Protein AF-A0A6V7VS08-F1 (afdb_monomer_lite)

Secondary structure (DSSP, 8-state):
----HHHHHHHTT-HHHHHHHHHHTT-HHHHHHHHHH--TT-HHHHHHHHHHHHHTT-HHHHHHHHHHTT-HHHHHHHHHHTT-HHHHHHHHHH-GGGHHHHHHHHHHHHHHTT-HHHHHHHHHHTT-HHHHHHHHHHHHHHHHHTT-HHHHHHHHHHHHHHHHHHHTTS-S--TTHHHHHHHHHHHHHHHHHHHHHHHHHHHHHSSS-SS-HHHHHHHHHHHHHSPP-TT--HHHHHHHHHHHHHHTT-HHHHHHHHHHHTTS---HHHHHHHHHHHHHHHHS-S---STTSPB-TTT-PBPPTTS-SB-TTT-PBP-B-TTT-PBPSEEEEEE-TTT--HHHHHHHHHSPPPSS--TTHHHHHHHHTTT-SSEEE-HHHHHTS-GGGEEEE-S-TTSPPEEEEE--TTS-EEE-TTT--EEEHHHHHHHHHHHSB-TTT-PBP--S-SSSSSSSSS--

Organism: Meloidogyne enterolobii (NCBI:txid390850)

Foldseek 3Di:
DPDDPLVVCVVVVVLQVSLVVCLVVLVLVVNLVSLVVDDLVPLVSLLVSLVSCLVVVNLVSSVVSCVSNPNLLSNLVSCLVVVVLVVNVVSCVVPVPCLLVRLQSVLVVCVVVVVNVSSLVSCVSNVNVVVSLVSLVVQLVVCLVVLVLLSNLQSLVVNLVVLQVVQVPDPDDDPCPVVSVVSSVVSNVSSLLSLLQSQLVCVVVPPDHPDDLLLNLLSLLVNQQDDDDPSRDLLSSLLSNLVSQVVQVQLLSNVVSLVVNVVDDDDPVCPVVSVVSVVVSVPGDNHGDQVQFAADLLQRDGHDSNRHQARPQLRFGFAAASRRNHGANKGKAAEDDDDAALVNLVVLLVDAAPPDDDLCLLVVCSVVVSPHSHHYDYSNRSNSDHSLQKDWAPSHPPDRIIIMGRDDPPFAKDADPPSRGIHGPVSQVVVCVVQQAGSRNRHGDPDDDDDPPPPPDPDD

pLDDT: mean 83.05, std 14.35, range [30.47, 97.75]

Sequence (460 aa):
MLASVPELLMSSGDYDRAIRLMMANNWVEKVANAARKLDKSDANLLREIGQFMAKNGEYIQATSIFQRINDLRSIIQMHVNAENWDDALALINRNSSLSNDVYLPYARWLAERDRFDEAQIAYNKAGHEKEASLVLEQLTKNAVKENRFKAASFYYRRMAEQLIEKDGGINGNNINGHSLLESLENCLNLADIYFAYEPVYKYVVEPFTEKSLDILFHAARFISLHKPTEYVSRVTVYYTLMKLSRHFGCYKTARQALNHLHKLRCPPQYQSQIDVATLEIRAMPFSDSEEFQPMCYNCGTANPILGGHECVHCNHYFIYSFITFEVLPLIQFQIDDDDISDKEAIELINAEPPDNQNNNFITNEIINNKKKQQLKLSRSELLNLNKNNVFNQNILKSKRIKFFLKVIDEVKIIKCQFCQKFFNSDDYQIAILQNGYCPVCQTKIQTFNDQEFNKEEDDI

Radius of gyration: 32.21 Å; chains: 1; bounding box: 94×74×92 Å

InterPro domains:
  IPR011990 Tetratricopeptide-like helical domain superfamily [G3DSA:1.25.40.10] (3-282)
  IPR011990 Tetratricopeptide-like helical domain superfamily [SSF48452] (35-126)
  IPR039857 Intraflagellar transport protein 122/121 homolog [PTHR12764] (7-446)
  IPR056838 IFT122, zinc ribbon domain [PF25144] (289-331)
  IPR057411 Intraflagellar transport protein 122 homolog, TPR domain [PF25295] (7-230)

Structure (mmCIF, N/CA/C/O backbone):
data_AF-A0A6V7VS08-F1
#
_entry.id   AF-A0A6V7VS08-F1
#
loop_
_atom_site.group_PDB
_atom_site.id
_atom_site.type_symbol
_atom_site.label_atom_id
_atom_site.label_alt_id
_atom_site.label_comp_id
_atom_site.label_asym_id
_atom_site.label_entity_id
_atom_site.label_seq_id
_atom_site.pdbx_PDB_ins_code
_atom_site.Cartn_x
_atom_site.Cartn_y
_atom_site.Cartn_z
_atom_site.occupancy
_atom_site.B_iso_or_equiv
_atom_site.auth_seq_id
_atom_site.auth_comp_id
_atom_site.auth_asym_id
_atom_site.auth_atom_id
_atom_site.pdbx_PDB_model_num
ATOM 1 N N . MET A 1 1 ? -60.508 -4.188 45.970 1.00 38.16 1 MET A N 1
ATOM 2 C CA . MET A 1 1 ? -59.170 -3.663 45.631 1.00 38.16 1 MET A CA 1
ATOM 3 C C . MET A 1 1 ? -58.220 -4.035 46.755 1.00 38.16 1 MET A C 1
ATOM 5 O O . MET A 1 1 ? -58.036 -3.258 47.679 1.00 38.16 1 MET A O 1
ATOM 9 N N . LEU A 1 2 ? -57.710 -5.266 46.745 1.00 37.16 2 LEU A N 1
ATOM 10 C CA . LEU A 1 2 ? -56.608 -5.631 47.632 1.00 37.16 2 LEU A CA 1
ATOM 11 C C . LEU A 1 2 ? -55.369 -4.944 47.060 1.00 37.16 2 LEU A C 1
ATOM 13 O O . LEU A 1 2 ? -55.068 -5.152 45.885 1.00 37.16 2 LEU A O 1
ATOM 17 N N . ALA A 1 3 ? -54.720 -4.089 47.854 1.00 51.25 3 ALA A N 1
ATOM 18 C CA . ALA A 1 3 ? -53.400 -3.567 47.523 1.00 51.25 3 ALA A CA 1
ATOM 19 C C . ALA A 1 3 ? -52.539 -4.743 47.055 1.00 51.25 3 ALA A C 1
ATOM 21 O O . ALA A 1 3 ? -52.519 -5.794 47.706 1.00 51.25 3 ALA A O 1
ATOM 22 N N . SER A 1 4 ? -51.898 -4.606 45.895 1.00 69.81 4 SER A N 1
ATOM 23 C CA . SER A 1 4 ? -51.007 -5.664 45.426 1.00 69.81 4 SER A CA 1
ATOM 24 C C . SER A 1 4 ? -49.963 -5.909 46.521 1.00 69.81 4 SER A C 1
ATOM 26 O O . SER A 1 4 ? -49.489 -4.952 47.127 1.00 69.81 4 SER A O 1
ATOM 28 N N . VAL A 1 5 ? -49.635 -7.170 46.829 1.00 74.75 5 VAL A N 1
ATOM 29 C CA . VAL A 1 5 ? -48.703 -7.545 47.919 1.00 74.75 5 VAL A CA 1
ATOM 30 C C . VAL A 1 5 ? -47.451 -6.639 47.994 1.00 74.75 5 VAL A C 1
ATOM 32 O O . VAL A 1 5 ? -47.065 -6.263 49.100 1.00 74.75 5 VAL A O 1
ATOM 35 N N . PRO A 1 6 ? -46.860 -6.184 46.869 1.00 72.56 6 PRO A N 1
ATOM 36 C CA . PRO A 1 6 ? -45.745 -5.237 46.896 1.00 72.56 6 PRO A CA 1
ATOM 37 C C . PRO A 1 6 ? -46.080 -3.826 47.416 1.00 72.56 6 PRO A C 1
ATOM 39 O O . PRO A 1 6 ? -45.241 -3.216 48.063 1.00 72.56 6 PRO A O 1
ATOM 42 N N . GLU A 1 7 ? -47.279 -3.287 47.183 1.00 72.69 7 GLU A N 1
ATOM 43 C CA . GLU A 1 7 ? -47.710 -1.983 47.728 1.00 72.69 7 GLU A CA 1
ATOM 44 C C . GLU A 1 7 ? -47.908 -2.039 49.245 1.00 72.69 7 GLU A C 1
ATOM 46 O O . GLU A 1 7 ? -47.549 -1.094 49.948 1.00 72.69 7 GLU A O 1
ATOM 51 N N . LEU A 1 8 ? -48.415 -3.169 49.752 1.00 76.31 8 LEU A N 1
ATOM 52 C CA . LEU A 1 8 ? -48.511 -3.422 51.188 1.00 76.31 8 LEU A CA 1
ATOM 53 C C . LEU A 1 8 ? -47.110 -3.440 51.824 1.00 76.31 8 LEU A C 1
ATOM 55 O O . LEU A 1 8 ? -46.884 -2.765 52.826 1.00 76.31 8 LEU A O 1
ATOM 59 N N . LEU A 1 9 ? -46.156 -4.138 51.202 1.00 77.69 9 LEU A N 1
ATOM 60 C CA . LEU A 1 9 ? -44.771 -4.223 51.681 1.00 77.69 9 LEU A CA 1
ATOM 61 C C . LEU A 1 9 ? -44.031 -2.875 51.621 1.00 77.69 9 LEU A C 1
ATOM 63 O O . LEU A 1 9 ? -43.287 -2.532 52.539 1.00 77.69 9 LEU A O 1
ATOM 67 N N . MET A 1 10 ? -44.291 -2.062 50.591 1.00 76.56 10 MET A N 1
ATOM 68 C CA . MET A 1 10 ? -43.792 -0.681 50.523 1.00 76.56 10 MET A CA 1
ATOM 69 C C . MET A 1 10 ? -44.345 0.183 51.663 1.00 76.56 10 MET A C 1
ATOM 71 O O . MET A 1 10 ? -43.632 1.034 52.185 1.00 76.56 10 MET A O 1
ATOM 75 N N . SER A 1 11 ? -45.610 -0.017 52.054 1.00 76.88 11 SER A N 1
ATOM 76 C CA . SER A 1 11 ? -46.226 0.718 53.167 1.00 76.88 11 SER A CA 1
ATOM 77 C C . SER A 1 11 ? -45.742 0.253 54.545 1.00 76.88 11 SER A C 1
ATOM 79 O O . SER A 1 11 ? -45.741 1.044 55.484 1.00 76.88 11 SER A O 1
ATOM 81 N N . SER A 1 12 ? -45.280 -0.997 54.661 1.00 76.19 12 SER A N 1
ATOM 82 C CA . SER A 1 12 ? -44.711 -1.551 55.894 1.00 76.19 12 SER A CA 1
ATOM 83 C C . SER A 1 12 ? -43.214 -1.266 56.073 1.00 76.19 12 SER A C 1
ATOM 85 O O . SER A 1 12 ? -42.636 -1.718 57.057 1.00 76.19 12 SER A O 1
ATOM 87 N N . GLY A 1 13 ? -42.581 -0.544 55.139 1.00 73.62 13 GLY A N 1
ATOM 88 C CA . GLY A 1 13 ? -41.159 -0.177 55.191 1.00 73.62 13 GLY A CA 1
ATOM 89 C C . GLY A 1 13 ? -40.182 -1.283 54.772 1.00 73.62 13 GLY A C 1
ATOM 90 O O . GLY A 1 13 ? -38.974 -1.090 54.878 1.00 73.62 13 GLY A O 1
ATOM 91 N N . ASP A 1 14 ? -40.674 -2.423 54.272 1.00 81.25 14 ASP A N 1
ATOM 92 C CA . ASP A 1 14 ? -39.843 -3.552 53.825 1.00 81.25 14 ASP A CA 1
ATOM 93 C C . ASP A 1 14 ? -39.554 -3.425 52.316 1.00 81.25 14 ASP A C 1
ATOM 95 O O . ASP A 1 14 ? -40.107 -4.134 51.466 1.00 81.25 14 ASP A O 1
ATOM 99 N N . TYR A 1 15 ? -38.731 -2.426 51.979 1.00 80.12 15 TYR A N 1
ATOM 100 C CA . TYR A 1 15 ? -38.450 -2.017 50.600 1.00 80.12 15 TYR A CA 1
ATOM 101 C C . TYR A 1 15 ? -37.745 -3.108 49.775 1.00 80.12 15 TYR A C 1
ATOM 103 O O . TYR A 1 15 ? -38.073 -3.287 48.603 1.00 80.12 15 TYR A O 1
ATOM 111 N N . ASP A 1 16 ? -36.829 -3.876 50.373 1.00 80.94 16 ASP A N 1
ATOM 112 C CA . ASP A 1 16 ? -36.048 -4.921 49.688 1.00 80.94 16 ASP A CA 1
ATOM 113 C C . ASP A 1 16 ? -36.950 -6.014 49.089 1.00 80.94 16 ASP A C 1
ATOM 115 O O . ASP A 1 16 ? -36.944 -6.269 47.880 1.00 80.94 16 ASP A O 1
ATOM 119 N N . ARG A 1 17 ? -37.821 -6.610 49.912 1.00 82.62 17 ARG A N 1
ATOM 120 C CA . ARG A 1 17 ? -38.740 -7.666 49.459 1.00 82.62 17 ARG A CA 1
ATOM 121 C C . ARG A 1 17 ? -39.779 -7.149 48.474 1.00 82.62 17 ARG A C 1
ATOM 123 O O . ARG A 1 17 ? -40.096 -7.844 47.506 1.00 82.62 17 ARG A O 1
ATOM 130 N N . ALA A 1 18 ? -40.296 -5.941 48.704 1.00 83.00 18 ALA A N 1
ATOM 131 C CA . ALA A 1 18 ? -41.249 -5.312 47.800 1.00 83.00 18 ALA A CA 1
ATOM 132 C C . ALA A 1 18 ? -40.648 -5.142 46.399 1.00 83.00 18 ALA A C 1
ATOM 134 O O . ALA A 1 18 ? -41.257 -5.549 45.410 1.00 83.00 18 ALA A O 1
ATOM 135 N N . ILE A 1 19 ? -39.432 -4.599 46.316 1.00 83.25 19 ILE A N 1
ATOM 136 C CA . ILE A 1 19 ? -38.757 -4.300 45.052 1.00 83.25 19 ILE A CA 1
ATOM 137 C C . ILE A 1 19 ? -38.359 -5.586 44.325 1.00 83.25 19 ILE A C 1
ATOM 139 O O . ILE A 1 19 ? -38.604 -5.693 43.125 1.00 83.25 19 ILE A O 1
ATOM 143 N N . ARG A 1 20 ? -37.859 -6.610 45.028 1.00 84.62 20 ARG A N 1
ATOM 144 C CA . ARG A 1 20 ? -37.568 -7.926 44.424 1.00 84.62 20 ARG A CA 1
ATOM 145 C C . ARG A 1 20 ? -38.808 -8.583 43.815 1.00 84.62 20 ARG A C 1
ATOM 147 O O . ARG A 1 20 ? -38.727 -9.110 42.708 1.00 84.62 20 ARG A O 1
ATOM 154 N N . LEU A 1 21 ? -39.963 -8.504 44.481 1.00 84.12 21 LEU A N 1
ATOM 155 C CA . LEU A 1 21 ? -41.238 -8.992 43.934 1.00 84.12 21 LEU A CA 1
ATOM 156 C C . LEU A 1 21 ? -41.697 -8.184 42.711 1.00 84.12 21 LEU A C 1
ATOM 158 O O . LEU A 1 21 ? -42.195 -8.762 41.746 1.00 84.12 21 LEU A O 1
ATOM 162 N N . MET A 1 22 ? -41.518 -6.858 42.724 1.00 84.44 22 MET A N 1
ATOM 163 C CA . MET A 1 22 ? -41.836 -6.012 41.566 1.00 84.44 22 MET A CA 1
ATOM 164 C C . MET A 1 22 ? -40.920 -6.307 40.369 1.00 84.44 22 MET A C 1
ATOM 166 O O . MET A 1 22 ? -41.408 -6.365 39.241 1.00 84.44 22 MET A O 1
ATOM 170 N N . MET A 1 23 ? -39.623 -6.537 40.607 1.00 85.25 23 MET A N 1
ATOM 171 C CA . MET A 1 23 ? -38.663 -6.946 39.576 1.00 85.25 23 MET A CA 1
ATOM 172 C C . MET A 1 23 ? -39.005 -8.330 39.010 1.00 85.25 23 MET A C 1
ATOM 174 O O . MET A 1 23 ? -39.011 -8.505 37.795 1.00 85.25 23 MET A O 1
ATOM 178 N N . ALA A 1 24 ? -39.367 -9.297 39.862 1.00 85.75 24 ALA A N 1
ATOM 179 C CA . ALA A 1 24 ? -39.764 -10.641 39.431 1.00 85.75 24 ALA A CA 1
ATOM 180 C C . ALA A 1 24 ? -41.011 -10.638 38.526 1.00 85.75 24 ALA A C 1
ATOM 182 O O . ALA A 1 24 ? -41.102 -11.439 37.600 1.00 85.75 24 ALA A O 1
ATOM 183 N N . ASN A 1 25 ? -41.941 -9.706 38.759 1.00 85.56 25 ASN A N 1
ATOM 184 C CA . ASN A 1 25 ? -43.154 -9.535 37.951 1.00 85.56 25 ASN A CA 1
ATOM 185 C C . ASN A 1 25 ? -42.982 -8.572 36.760 1.00 85.56 25 ASN A C 1
ATOM 187 O O . ASN A 1 25 ? -43.953 -8.264 36.071 1.00 85.56 25 ASN A O 1
ATOM 191 N N . ASN A 1 26 ? -41.765 -8.078 36.528 1.00 84.00 26 ASN A N 1
ATOM 192 C CA . ASN A 1 26 ? -41.407 -7.128 35.479 1.00 84.00 26 ASN A CA 1
ATOM 193 C C . ASN A 1 26 ? -42.185 -5.788 35.489 1.00 84.00 26 ASN A C 1
ATOM 195 O O . ASN A 1 26 ? -42.500 -5.222 34.443 1.00 84.00 26 ASN A O 1
ATOM 199 N N . TRP A 1 27 ? -42.525 -5.256 36.668 1.00 85.94 27 TRP A N 1
ATOM 200 C CA . TRP A 1 27 ? -43.299 -4.009 36.799 1.00 85.94 27 TRP A CA 1
ATOM 201 C C . TRP A 1 27 ? -42.416 -2.750 36.754 1.00 85.94 27 TRP A C 1
ATOM 203 O O . TRP A 1 27 ? -42.212 -2.089 37.774 1.00 85.94 27 TRP A O 1
ATOM 213 N N . VAL A 1 28 ? -41.922 -2.398 35.564 1.00 84.12 28 VAL A N 1
ATOM 214 C CA . VAL A 1 28 ? -40.925 -1.329 35.330 1.00 84.12 28 VAL A CA 1
ATOM 215 C C . VAL A 1 28 ? -41.287 0.014 35.986 1.00 84.12 28 VAL A C 1
ATOM 217 O O . VAL A 1 28 ? -40.509 0.538 36.780 1.00 84.12 28 VAL A O 1
ATOM 220 N N . GLU A 1 29 ? -42.489 0.550 35.756 1.00 83.81 29 GLU A N 1
ATOM 221 C CA . GLU A 1 29 ? -42.891 1.850 36.324 1.00 83.81 29 GLU A CA 1
ATOM 222 C C . GLU A 1 29 ? -42.990 1.842 37.857 1.00 83.81 29 GLU A C 1
ATOM 224 O O . GLU A 1 29 ? -42.616 2.811 38.528 1.00 83.81 29 GLU A O 1
ATOM 229 N N . LYS A 1 30 ? -43.480 0.739 38.441 1.00 83.12 30 LYS A N 1
ATOM 230 C CA . LYS A 1 30 ? -43.584 0.605 39.902 1.00 83.12 30 LYS A CA 1
ATOM 231 C C . LYS A 1 30 ? -42.197 0.541 40.536 1.00 83.12 30 LYS A C 1
ATOM 233 O O . LYS A 1 30 ? -41.977 1.180 41.565 1.00 83.12 30 LYS A O 1
ATOM 238 N N . VAL A 1 31 ? -41.257 -0.144 39.885 1.00 82.94 31 VAL A N 1
ATOM 239 C CA . VAL A 1 31 ? -39.849 -0.187 40.295 1.00 82.94 31 VAL A CA 1
ATOM 240 C C . VAL A 1 31 ? -39.199 1.199 40.180 1.00 82.94 31 VAL A C 1
ATOM 242 O O . VAL A 1 31 ? -38.510 1.611 41.109 1.00 82.94 31 VAL A O 1
ATOM 245 N N . ALA A 1 32 ? -39.466 1.971 39.119 1.00 83.06 32 ALA A N 1
ATOM 246 C CA . ALA A 1 32 ? -38.943 3.336 38.963 1.00 83.06 32 ALA A CA 1
ATOM 247 C C . ALA A 1 32 ? -39.432 4.274 40.079 1.00 83.06 32 ALA A C 1
ATOM 249 O O . ALA A 1 32 ? -38.663 5.041 40.664 1.00 83.06 32 ALA A O 1
ATOM 250 N N . ASN A 1 33 ? -40.721 4.185 40.414 1.00 83.94 33 ASN A N 1
ATOM 251 C CA . ASN A 1 33 ? -41.316 4.966 41.493 1.00 83.94 33 ASN A CA 1
ATOM 252 C C . ASN A 1 33 ? -40.791 4.544 42.871 1.00 83.94 33 ASN A C 1
ATOM 254 O O . ASN A 1 33 ? -40.571 5.403 43.726 1.00 83.94 33 ASN A O 1
ATOM 258 N N . ALA A 1 34 ? -40.553 3.246 43.084 1.00 81.75 34 ALA A N 1
ATOM 259 C CA . ALA A 1 34 ? -39.896 2.746 44.287 1.00 81.75 34 ALA A CA 1
ATOM 260 C C . ALA A 1 34 ? -38.442 3.242 44.381 1.00 81.75 34 ALA A C 1
ATOM 262 O O . ALA A 1 34 ? -38.023 3.696 45.443 1.00 81.75 34 ALA A O 1
ATOM 263 N N . ALA A 1 35 ? -37.711 3.276 43.260 1.00 81.88 35 ALA A N 1
ATOM 264 C CA . ALA A 1 35 ? -36.332 3.752 43.196 1.00 81.88 35 ALA A CA 1
ATOM 265 C C . ALA A 1 35 ? -36.181 5.203 43.676 1.00 81.88 35 ALA A C 1
ATOM 267 O O . ALA A 1 35 ? -35.216 5.533 44.364 1.00 81.88 35 ALA A O 1
ATOM 268 N N . ARG A 1 36 ? -37.137 6.086 43.362 1.00 83.44 36 ARG A N 1
ATOM 269 C CA . ARG A 1 36 ? -37.104 7.491 43.812 1.00 83.44 36 ARG A CA 1
ATOM 270 C C . ARG A 1 36 ? -37.245 7.651 45.329 1.00 83.44 36 ARG A C 1
ATOM 272 O O . ARG A 1 36 ? -36.748 8.641 45.850 1.00 83.44 36 ARG A O 1
ATOM 279 N N . LYS A 1 37 ? -37.898 6.703 46.012 1.00 83.06 37 LYS A N 1
ATOM 280 C CA . LYS A 1 37 ? -38.148 6.734 47.466 1.00 83.06 37 LYS A CA 1
ATOM 281 C C . LYS A 1 37 ? -36.990 6.186 48.307 1.00 83.06 37 LYS A C 1
ATOM 283 O O . LYS A 1 37 ? -37.021 6.335 49.519 1.00 83.06 37 LYS A O 1
ATOM 288 N N . LEU A 1 38 ? -36.012 5.541 47.672 1.00 81.44 38 LEU A N 1
ATOM 289 C CA . LEU A 1 38 ? -34.823 4.994 48.327 1.00 81.44 38 LEU A CA 1
ATOM 290 C C . LEU A 1 38 ? -33.748 6.067 48.516 1.00 81.44 38 LEU A C 1
ATOM 292 O O . LEU A 1 38 ? -33.486 6.863 47.604 1.00 81.44 38 LEU A O 1
ATOM 296 N N . ASP A 1 39 ? -33.085 6.012 49.669 1.00 77.12 39 ASP A N 1
ATOM 297 C CA . ASP A 1 39 ? -31.957 6.869 50.017 1.00 77.12 39 ASP A CA 1
ATOM 298 C C . ASP A 1 39 ? -30.631 6.348 49.444 1.00 77.12 39 ASP A C 1
ATOM 300 O O . ASP A 1 39 ? -30.493 5.201 49.016 1.00 77.12 39 ASP A O 1
ATOM 304 N N . LYS A 1 40 ? -29.604 7.209 49.455 1.00 77.00 40 LYS A N 1
ATOM 305 C CA . LYS A 1 40 ? -28.248 6.864 48.986 1.00 77.00 40 LYS A CA 1
ATOM 306 C C . LYS A 1 40 ? -27.586 5.736 49.793 1.00 77.00 40 LYS A C 1
ATOM 308 O O . LYS A 1 40 ? -26.637 5.134 49.300 1.00 77.00 40 LYS A O 1
ATOM 313 N N . SER A 1 41 ? -28.057 5.466 51.012 1.00 76.75 41 SER A N 1
ATOM 314 C CA . SER A 1 41 ? -27.564 4.390 51.881 1.00 76.75 41 SER A CA 1
ATOM 315 C C . SER A 1 41 ? -27.840 2.993 51.319 1.00 76.75 41 SER A C 1
ATOM 317 O O . SER A 1 41 ? -27.036 2.088 51.530 1.00 76.75 41 SER A O 1
ATOM 319 N N . ASP A 1 42 ? -28.904 2.826 50.528 1.00 81.94 42 ASP A N 1
ATOM 320 C CA . ASP A 1 42 ? -29.321 1.533 49.970 1.00 81.94 42 ASP A CA 1
ATOM 321 C C . ASP A 1 42 ? -28.636 1.233 48.626 1.00 81.94 42 ASP A C 1
ATOM 323 O O . ASP A 1 42 ? -29.255 0.802 47.650 1.00 81.94 42 ASP A O 1
ATOM 327 N N . ALA A 1 43 ? -27.322 1.466 48.555 1.00 81.19 43 ALA A N 1
ATOM 328 C CA . ALA A 1 43 ? -26.548 1.400 47.314 1.00 81.19 43 ALA A CA 1
ATOM 329 C C . ALA A 1 43 ? -26.632 0.034 46.603 1.00 81.19 43 ALA A C 1
ATOM 331 O O . ALA A 1 43 ? -26.651 -0.021 45.373 1.00 81.19 43 ALA A O 1
ATOM 332 N N . ASN A 1 44 ? -26.722 -1.069 47.355 1.00 83.88 44 ASN A N 1
ATOM 333 C CA . ASN A 1 44 ? -26.854 -2.414 46.784 1.00 83.88 44 ASN A CA 1
ATOM 334 C C . ASN A 1 44 ? -28.218 -2.624 46.115 1.00 83.88 44 ASN A C 1
ATOM 336 O O . ASN A 1 44 ? -28.273 -3.137 44.999 1.00 83.88 44 ASN A O 1
ATOM 340 N N . LEU A 1 45 ? -29.298 -2.162 46.754 1.00 83.69 45 LEU A N 1
ATOM 341 C CA . LEU A 1 45 ? -30.649 -2.255 46.204 1.00 83.69 45 LEU A CA 1
ATOM 342 C C . LEU A 1 45 ? -30.789 -1.392 44.946 1.00 83.69 45 LEU A C 1
ATOM 344 O O . LEU A 1 45 ? -31.336 -1.823 43.935 1.00 83.69 45 LEU A O 1
ATOM 348 N N . LEU A 1 46 ? -30.225 -0.182 44.982 1.00 85.69 46 LEU A N 1
ATOM 349 C CA . LEU A 1 46 ? -30.181 0.718 43.832 1.00 85.69 46 LEU A CA 1
ATOM 350 C C . LEU A 1 46 ? -29.381 0.137 42.662 1.00 85.69 46 LEU A C 1
ATOM 352 O O . LEU A 1 46 ? -29.773 0.333 41.512 1.00 85.69 46 LEU A O 1
ATOM 356 N N . ARG A 1 47 ? -28.305 -0.614 42.929 1.00 87.00 47 ARG A N 1
ATOM 357 C CA . ARG A 1 47 ? -27.550 -1.319 41.886 1.00 87.00 47 ARG A CA 1
ATOM 358 C C . ARG A 1 47 ? -28.379 -2.433 41.241 1.00 87.00 47 ARG A C 1
ATOM 360 O O . ARG A 1 47 ? -28.388 -2.524 40.015 1.00 87.00 47 ARG A O 1
ATOM 367 N N . GLU A 1 48 ? -29.098 -3.234 42.031 1.00 86.50 48 GLU A N 1
ATOM 368 C CA . GLU A 1 48 ? -30.007 -4.275 41.515 1.00 86.50 48 GLU A CA 1
ATOM 369 C C . GLU A 1 48 ? -31.121 -3.669 40.646 1.00 86.50 48 GLU A C 1
ATOM 371 O O . GLU A 1 48 ? -31.358 -4.128 39.528 1.00 86.50 48 GLU A O 1
ATOM 376 N N . ILE A 1 49 ? -31.739 -2.577 41.110 1.00 86.06 49 ILE A N 1
ATOM 377 C CA . ILE A 1 49 ? -32.753 -1.839 40.347 1.00 86.06 49 ILE A CA 1
ATOM 378 C C . ILE A 1 49 ? -32.168 -1.291 39.042 1.00 86.06 49 ILE A C 1
ATOM 380 O O . ILE A 1 49 ? -32.783 -1.436 37.989 1.00 86.06 49 ILE A O 1
ATOM 384 N N . GLY A 1 50 ? -30.984 -0.673 39.085 1.00 86.12 50 GLY A N 1
ATOM 385 C CA . GLY A 1 50 ? -30.319 -0.145 37.893 1.00 86.12 50 GLY A CA 1
ATOM 386 C C . GLY A 1 50 ? -30.027 -1.235 36.856 1.00 86.12 50 GLY A C 1
ATOM 387 O O . GLY A 1 50 ? -30.280 -1.038 35.669 1.00 86.12 50 GLY A O 1
ATOM 388 N N . GLN A 1 51 ? -29.576 -2.416 37.294 1.00 87.06 51 GLN A N 1
ATOM 389 C CA . GLN A 1 51 ? -29.363 -3.573 36.415 1.00 87.06 51 GLN A CA 1
ATOM 390 C C . GLN A 1 51 ? -30.672 -4.106 35.821 1.00 87.06 51 GLN A C 1
ATOM 392 O O . GLN A 1 51 ? -30.704 -4.501 34.656 1.00 87.06 51 GLN A O 1
ATOM 397 N N . PHE A 1 52 ? -31.755 -4.116 36.601 1.00 88.75 52 PHE A N 1
ATOM 398 C CA . PHE A 1 52 ? -33.081 -4.492 36.117 1.00 88.75 52 PHE A CA 1
ATOM 399 C C . PHE A 1 52 ? -33.610 -3.498 35.070 1.00 88.75 52 PHE A C 1
ATOM 401 O O . PHE A 1 52 ? -34.079 -3.918 34.014 1.00 88.75 52 PHE A O 1
ATOM 408 N N . MET A 1 53 ? -33.464 -2.190 35.309 1.00 87.25 53 MET A N 1
ATOM 409 C CA . MET A 1 53 ? -33.838 -1.148 34.343 1.00 87.25 53 MET A CA 1
ATOM 410 C C . MET A 1 53 ? -33.044 -1.263 33.040 1.00 87.25 53 MET A C 1
ATOM 412 O O . MET A 1 53 ? -33.626 -1.207 31.960 1.00 87.25 53 MET A O 1
ATOM 416 N N . ALA A 1 54 ? -31.733 -1.502 33.138 1.00 86.75 54 ALA A N 1
ATOM 417 C CA . ALA A 1 54 ? -30.866 -1.725 31.986 1.00 86.75 54 ALA A CA 1
ATOM 418 C C . ALA A 1 54 ? -31.324 -2.916 31.126 1.00 86.75 54 ALA A C 1
ATOM 420 O O . ALA A 1 54 ? -31.384 -2.803 29.905 1.00 86.75 54 ALA A O 1
ATOM 421 N N . LYS A 1 55 ? -31.697 -4.043 31.750 1.00 86.69 55 LYS A N 1
ATOM 422 C CA . LYS A 1 55 ? -32.203 -5.231 31.035 1.00 86.69 55 LYS A CA 1
ATOM 423 C C . LYS A 1 55 ? -33.504 -4.973 30.275 1.00 86.69 55 LYS A C 1
ATOM 425 O O . LYS A 1 55 ? -33.748 -5.631 29.270 1.00 86.69 55 LYS A O 1
ATOM 430 N N . ASN A 1 56 ? -34.316 -4.032 30.746 1.00 86.38 56 ASN A N 1
ATOM 431 C CA . ASN A 1 56 ? -35.584 -3.661 30.124 1.00 86.38 56 ASN A CA 1
ATOM 432 C C . ASN A 1 56 ? -35.455 -2.530 29.084 1.00 86.38 56 ASN A C 1
ATOM 434 O O . ASN A 1 56 ? -36.465 -2.122 28.521 1.00 86.38 56 ASN A O 1
ATOM 438 N N . GLY A 1 57 ? -34.241 -2.034 28.812 1.00 84.12 57 GLY A N 1
ATOM 439 C CA . GLY A 1 57 ? -33.985 -0.979 27.822 1.00 84.12 57 GLY A CA 1
ATOM 440 C C . GLY A 1 57 ? -34.161 0.456 28.336 1.00 84.12 57 GLY A C 1
ATOM 441 O O . GLY A 1 57 ? -34.028 1.406 27.567 1.00 84.12 57 GLY A O 1
ATOM 442 N N . GLU A 1 58 ? -34.412 0.649 29.634 1.00 86.81 58 GLU A N 1
ATOM 443 C CA . GLU A 1 58 ? -34.615 1.967 30.255 1.00 86.81 58 GLU A CA 1
ATOM 444 C C . GLU A 1 58 ? -33.278 2.615 30.666 1.00 86.81 58 GLU A C 1
ATOM 446 O O . GLU A 1 58 ? -32.991 2.839 31.848 1.00 86.81 58 GLU A O 1
ATOM 451 N N . TYR A 1 59 ? -32.430 2.920 29.679 1.00 86.12 59 TYR A N 1
ATOM 452 C CA . TYR A 1 59 ? -31.052 3.381 29.906 1.00 86.12 59 TYR A CA 1
ATOM 453 C C . TYR A 1 59 ? -30.962 4.730 30.635 1.00 86.12 59 TYR A C 1
ATOM 455 O O . TYR A 1 59 ? -30.111 4.908 31.501 1.00 86.12 59 TYR A O 1
ATOM 463 N N . ILE A 1 60 ? -31.862 5.675 30.348 1.00 86.75 60 ILE A N 1
ATOM 464 C CA . ILE A 1 60 ? -31.845 7.019 30.959 1.00 86.75 60 ILE A CA 1
ATOM 465 C C . ILE A 1 60 ? -32.107 6.925 32.469 1.00 86.75 60 ILE A C 1
ATOM 467 O O . ILE A 1 60 ? -31.407 7.535 33.284 1.00 86.75 60 ILE A O 1
ATOM 471 N N . GLN A 1 61 ? -33.105 6.125 32.852 1.00 84.81 61 GLN A N 1
ATOM 472 C CA . GLN A 1 61 ? -33.467 5.922 34.253 1.00 84.81 61 GLN A CA 1
ATOM 473 C C . GLN A 1 61 ? -32.368 5.148 34.982 1.00 84.81 61 GLN A C 1
ATOM 475 O O . GLN A 1 61 ? -31.960 5.554 36.071 1.00 84.81 61 GLN A O 1
ATOM 480 N N . ALA A 1 62 ? -31.830 4.096 34.360 1.00 86.56 62 ALA A N 1
ATOM 481 C CA . ALA A 1 62 ? -30.708 3.336 34.898 1.00 86.56 62 ALA A CA 1
ATOM 482 C C . ALA A 1 62 ? -29.472 4.224 35.138 1.00 86.56 62 ALA A C 1
ATOM 484 O O . ALA A 1 62 ? -28.919 4.209 36.239 1.00 86.56 62 ALA A O 1
ATOM 485 N N . THR A 1 63 ? -29.104 5.084 34.180 1.00 85.62 63 THR A N 1
ATOM 486 C CA . THR A 1 63 ? -28.005 6.052 34.335 1.00 85.62 63 THR A CA 1
ATOM 487 C C . THR A 1 63 ? -28.244 6.998 35.507 1.00 85.62 63 THR A C 1
ATOM 489 O O . THR A 1 63 ? -27.337 7.194 36.313 1.00 85.62 63 THR A O 1
ATOM 492 N N . SER A 1 64 ? -29.460 7.532 35.679 1.00 86.25 64 SER A N 1
ATOM 493 C CA . SER A 1 64 ? -29.772 8.404 36.825 1.00 86.25 64 SER A CA 1
ATOM 494 C C . SER A 1 64 ? -29.616 7.694 38.179 1.00 86.25 64 SER A C 1
ATOM 496 O O . SER A 1 64 ? -29.125 8.282 39.147 1.00 86.25 64 SER A O 1
ATOM 498 N N . ILE A 1 65 ? -29.984 6.409 38.246 1.00 86.06 65 ILE A N 1
ATOM 499 C CA . ILE A 1 65 ? -29.892 5.595 39.461 1.00 86.06 65 ILE A CA 1
ATOM 500 C C . ILE A 1 65 ? -28.424 5.307 39.783 1.00 86.06 65 ILE A C 1
ATOM 502 O O . ILE A 1 65 ? -27.999 5.506 40.922 1.00 86.06 65 ILE A O 1
ATOM 506 N N . PHE A 1 66 ? -27.639 4.909 38.780 1.00 87.62 66 PHE A N 1
ATOM 507 C CA . PHE A 1 66 ? -26.213 4.640 38.941 1.00 87.62 66 PHE A CA 1
ATOM 508 C C . PHE A 1 66 ? -25.393 5.905 39.245 1.00 87.62 66 PHE A C 1
ATOM 510 O O . PHE A 1 66 ? -24.472 5.856 40.062 1.00 87.62 66 PHE A O 1
ATOM 517 N N . GLN A 1 67 ? -25.753 7.061 38.676 1.00 86.69 67 GLN A N 1
ATOM 518 C CA . GLN A 1 67 ? -25.139 8.350 39.023 1.00 86.69 67 GLN A CA 1
ATOM 519 C C . GLN A 1 67 ? -25.390 8.717 40.487 1.00 86.69 67 GLN A C 1
ATOM 521 O O . GLN A 1 67 ? -24.494 9.218 41.164 1.00 86.69 67 GLN A O 1
ATOM 526 N N . ARG A 1 68 ? -26.586 8.422 41.013 1.00 85.56 68 ARG A N 1
ATOM 527 C CA . ARG A 1 68 ? -26.936 8.709 42.410 1.00 85.56 68 ARG A CA 1
ATOM 528 C C . ARG A 1 68 ? -26.088 7.919 43.414 1.00 85.56 68 ARG A C 1
ATOM 530 O O . ARG A 1 68 ? -25.833 8.437 44.501 1.00 85.56 68 ARG A O 1
ATOM 537 N N . ILE A 1 69 ? -25.638 6.718 43.040 1.00 86.38 69 ILE A N 1
ATOM 538 C CA . ILE A 1 69 ? -24.710 5.880 43.824 1.00 86.38 69 ILE A CA 1
ATOM 539 C C . ILE A 1 69 ? -23.232 6.066 43.430 1.00 86.38 69 ILE A C 1
ATOM 541 O O . ILE A 1 69 ? -22.368 5.396 43.989 1.00 86.38 69 ILE A O 1
ATOM 545 N N . ASN A 1 70 ? -22.937 6.974 42.492 1.00 82.94 70 ASN A N 1
ATOM 546 C CA . ASN A 1 70 ? -21.604 7.225 41.935 1.00 82.94 70 ASN A CA 1
ATOM 547 C C . ASN A 1 70 ? -20.907 5.966 41.365 1.00 82.94 70 ASN A C 1
ATOM 549 O O . ASN A 1 70 ? -19.682 5.851 41.387 1.00 82.94 70 ASN A O 1
ATOM 553 N N . ASP A 1 71 ? -21.683 5.006 40.852 1.00 84.81 71 ASP A N 1
ATOM 554 C CA . ASP A 1 71 ? -21.181 3.749 40.286 1.00 84.81 71 ASP A CA 1
ATOM 555 C C . ASP A 1 71 ? -20.985 3.893 38.773 1.00 84.81 71 ASP A C 1
ATOM 557 O O . ASP A 1 71 ? -21.787 3.443 37.952 1.00 84.81 71 ASP A O 1
ATOM 561 N N . LEU A 1 72 ? -19.901 4.575 38.401 1.00 83.50 72 LEU A N 1
ATOM 562 C CA . LEU A 1 72 ? -19.557 4.841 37.001 1.00 83.50 72 LEU A CA 1
ATOM 563 C C . LEU A 1 72 ? -19.291 3.556 36.204 1.00 83.50 72 LEU A C 1
ATOM 565 O O . LEU A 1 72 ? -19.581 3.499 35.011 1.00 83.50 72 LEU A O 1
ATOM 569 N N . ARG A 1 73 ? -18.775 2.511 36.860 1.00 85.44 73 ARG A N 1
ATOM 570 C CA . ARG A 1 73 ? -18.461 1.233 36.212 1.00 85.44 73 ARG A CA 1
ATOM 571 C C . ARG A 1 73 ? -19.725 0.526 35.729 1.00 85.44 73 ARG A C 1
ATOM 573 O O . ARG A 1 73 ? -19.744 0.006 34.617 1.00 85.44 73 ARG A O 1
ATOM 580 N N . SER A 1 74 ? -20.794 0.564 36.525 1.00 85.81 74 SER A N 1
ATOM 581 C CA . SER A 1 74 ? -22.088 -0.011 36.143 1.00 85.81 74 SER A CA 1
ATOM 582 C C . SER A 1 74 ? -22.755 0.752 34.991 1.00 85.81 74 SER A C 1
ATOM 584 O O . SER A 1 74 ? -23.341 0.120 34.115 1.00 85.81 74 SER A O 1
ATOM 586 N N . ILE A 1 75 ? -22.612 2.085 34.941 1.00 85.81 75 ILE A N 1
ATOM 587 C CA . ILE A 1 75 ? -23.083 2.909 33.807 1.00 85.81 75 ILE A CA 1
ATOM 588 C C . ILE A 1 75 ? -22.357 2.504 32.528 1.00 85.81 75 ILE A C 1
ATOM 590 O O . ILE A 1 75 ? -22.985 2.240 31.506 1.00 85.81 75 ILE A O 1
ATOM 594 N N . ILE A 1 76 ? -21.029 2.423 32.593 1.00 86.12 76 ILE A N 1
ATOM 595 C CA . ILE A 1 76 ? -20.202 2.040 31.454 1.00 86.12 76 ILE A CA 1
ATOM 596 C C . ILE A 1 76 ? -20.581 0.645 30.952 1.00 86.12 76 ILE A C 1
ATOM 598 O O . ILE A 1 76 ? -20.877 0.488 29.771 1.00 86.12 76 ILE A O 1
ATOM 602 N N . GLN A 1 77 ? -20.633 -0.352 31.840 1.00 86.81 77 GLN A N 1
ATOM 603 C CA . GLN A 1 77 ? -20.966 -1.722 31.451 1.00 86.81 77 GLN A CA 1
ATOM 604 C C . GLN A 1 77 ? -22.358 -1.808 30.815 1.00 86.81 77 GLN A C 1
ATOM 606 O O . GLN A 1 77 ? -22.557 -2.571 29.874 1.00 86.81 77 GLN A O 1
ATOM 611 N N . MET A 1 78 ? -23.314 -1.014 31.303 1.00 87.25 78 MET A N 1
ATOM 612 C CA . MET A 1 78 ? -24.640 -0.909 30.706 1.00 87.25 78 MET A CA 1
ATOM 613 C C . MET A 1 78 ? -24.573 -0.386 29.265 1.00 87.25 78 MET A C 1
ATOM 615 O O . MET A 1 78 ? -25.122 -1.032 28.376 1.00 87.25 78 MET A O 1
ATOM 619 N N . HIS A 1 79 ? -23.902 0.746 29.022 1.00 87.94 79 HIS A N 1
ATOM 620 C CA . HIS A 1 79 ? -23.787 1.316 27.674 1.00 87.94 79 HIS A CA 1
ATOM 621 C C . HIS A 1 79 ? -23.001 0.407 26.720 1.00 87.94 79 HIS A C 1
ATOM 623 O O . HIS A 1 79 ? -23.398 0.258 25.569 1.00 87.94 79 HIS A O 1
ATOM 629 N N . VAL A 1 80 ? -21.945 -0.252 27.207 1.00 88.06 80 VAL A N 1
ATOM 630 C CA . VAL A 1 80 ? -21.160 -1.232 26.438 1.00 88.06 80 VAL A CA 1
ATOM 631 C C . VAL A 1 80 ? -22.018 -2.435 26.041 1.00 88.06 80 VAL A C 1
ATOM 633 O O . VAL A 1 80 ? -22.031 -2.812 24.874 1.00 88.06 80 VAL A O 1
ATOM 636 N N . ASN A 1 81 ? -22.781 -3.011 26.976 1.00 87.06 81 ASN A N 1
ATOM 637 C CA . ASN A 1 81 ? -23.667 -4.146 26.689 1.00 87.06 81 ASN A CA 1
ATOM 638 C C . ASN A 1 81 ? -24.800 -3.782 25.714 1.00 87.06 81 ASN A C 1
ATOM 640 O O . ASN A 1 81 ? -25.311 -4.657 25.022 1.00 87.06 81 ASN A O 1
ATOM 644 N N . ALA A 1 82 ? -25.205 -2.512 25.691 1.00 86.38 82 ALA A N 1
ATOM 645 C CA . ALA A 1 82 ? -26.217 -1.982 24.783 1.00 86.38 82 ALA A CA 1
ATOM 646 C C . ALA A 1 82 ? -25.645 -1.508 23.432 1.00 86.38 82 ALA A C 1
ATOM 648 O O . ALA A 1 82 ? -26.407 -1.008 22.612 1.00 86.38 82 ALA A O 1
ATOM 649 N N . GLU A 1 83 ? -24.328 -1.619 23.210 1.00 88.00 83 GLU A N 1
ATOM 650 C CA . GLU A 1 83 ? -23.610 -1.068 22.046 1.00 88.00 83 GLU A CA 1
ATOM 651 C C . GLU A 1 83 ? -23.797 0.454 21.839 1.00 88.00 83 GLU A C 1
ATOM 653 O O . GLU A 1 83 ? -23.586 0.980 20.745 1.00 88.00 83 GLU A O 1
ATOM 658 N N . ASN A 1 84 ? -24.141 1.196 22.898 1.00 88.25 84 ASN A N 1
ATOM 659 C CA . ASN A 1 84 ? -24.281 2.655 22.873 1.00 88.25 84 ASN A CA 1
ATOM 660 C C . ASN A 1 84 ? -22.914 3.324 23.091 1.00 88.25 84 ASN A C 1
ATOM 662 O O . ASN A 1 84 ? -22.625 3.878 24.157 1.00 88.25 84 ASN A O 1
ATOM 666 N N . TRP A 1 85 ? -22.052 3.235 22.077 1.00 88.38 85 TRP A N 1
ATOM 667 C CA . TRP A 1 85 ? -20.654 3.666 22.159 1.00 88.38 85 TRP A CA 1
ATOM 668 C C . TRP A 1 85 ? -20.472 5.180 22.289 1.00 88.38 85 TRP A C 1
ATOM 670 O O . TRP A 1 85 ? -19.557 5.603 22.990 1.00 88.38 85 TRP A O 1
ATOM 680 N N . ASP A 1 86 ? -21.338 5.996 21.684 1.00 86.75 86 ASP A N 1
ATOM 681 C CA . ASP A 1 86 ? -21.222 7.462 21.733 1.00 86.75 86 ASP A CA 1
ATOM 682 C C . ASP A 1 86 ? -21.317 7.991 23.174 1.00 86.75 86 ASP A C 1
ATOM 684 O O . ASP A 1 86 ? -20.455 8.747 23.635 1.00 86.75 86 ASP A O 1
ATOM 688 N N . ASP A 1 87 ? -22.309 7.506 23.926 1.00 84.31 87 ASP A N 1
ATOM 689 C CA . ASP A 1 87 ? -22.484 7.829 25.344 1.00 84.31 87 ASP A CA 1
ATOM 690 C C . ASP A 1 87 ? -21.337 7.264 26.195 1.00 84.31 87 ASP A C 1
ATOM 692 O O . ASP A 1 87 ? -20.818 7.943 27.087 1.00 84.31 87 ASP A O 1
ATOM 696 N N . ALA A 1 88 ? -20.895 6.035 25.902 1.00 84.94 88 ALA A N 1
ATOM 697 C CA . ALA A 1 88 ? -19.793 5.397 26.618 1.00 84.94 88 ALA A CA 1
ATOM 698 C C . ALA A 1 88 ? -18.472 6.171 26.442 1.00 84.94 88 ALA A C 1
ATOM 700 O O . ALA A 1 88 ? -17.766 6.428 27.419 1.00 84.94 88 ALA A O 1
ATOM 701 N N . LEU A 1 89 ? -18.155 6.603 25.219 1.00 85.31 89 LEU A N 1
ATOM 702 C CA . LEU A 1 89 ? -16.957 7.383 24.904 1.00 85.31 89 LEU A CA 1
ATOM 703 C C . LEU A 1 89 ? -17.024 8.793 25.511 1.00 85.31 89 LEU A C 1
ATOM 705 O O . LEU A 1 89 ? -16.022 9.283 26.043 1.00 85.31 89 LEU A O 1
ATOM 709 N N . ALA A 1 90 ? -18.201 9.429 25.514 1.00 84.62 90 ALA A N 1
ATOM 710 C CA . ALA A 1 90 ? -18.406 10.720 26.170 1.00 84.62 90 ALA A CA 1
ATOM 711 C C . ALA A 1 90 ? -18.159 10.655 27.690 1.00 84.62 90 ALA A C 1
ATOM 713 O O . ALA A 1 90 ? -17.612 11.599 28.272 1.00 84.62 90 ALA A O 1
ATOM 714 N N . LEU A 1 91 ? -18.513 9.538 28.335 1.00 81.62 91 LEU A N 1
ATOM 715 C CA . LEU A 1 91 ? -18.275 9.312 29.764 1.00 81.62 91 LEU A CA 1
ATOM 716 C C . LEU A 1 91 ? -16.786 9.133 30.101 1.00 81.62 91 LEU A C 1
ATOM 718 O O . LEU A 1 91 ? -16.339 9.643 31.132 1.00 81.62 91 LEU A O 1
ATOM 722 N N . ILE A 1 92 ? -16.002 8.477 29.240 1.00 80.19 92 ILE A N 1
ATOM 723 C CA . ILE A 1 92 ? -14.550 8.295 29.447 1.00 80.19 92 ILE A CA 1
ATOM 724 C C . ILE A 1 92 ? -13.784 9.594 29.251 1.00 80.19 92 ILE A C 1
ATOM 726 O O . ILE A 1 92 ? -12.856 9.870 30.007 1.00 80.19 92 ILE A O 1
ATOM 730 N N . ASN A 1 93 ? -14.177 10.422 28.278 1.00 78.12 93 ASN A N 1
ATOM 731 C CA . ASN A 1 93 ? -13.537 11.723 28.067 1.00 78.12 93 ASN A CA 1
ATOM 732 C C . ASN A 1 93 ? -13.603 12.603 29.331 1.00 78.12 93 ASN A C 1
ATOM 734 O O . ASN A 1 93 ? -12.770 13.486 29.513 1.00 78.12 93 ASN A O 1
ATOM 738 N N . ARG A 1 94 ? -14.565 12.335 30.228 1.00 74.69 94 ARG A N 1
ATOM 739 C CA . ARG A 1 94 ? -14.687 12.970 31.548 1.00 74.69 94 ARG A CA 1
ATOM 740 C C . ARG A 1 94 ? -13.955 12.211 32.665 1.00 74.69 94 ARG A C 1
ATOM 742 O O . ARG A 1 94 ? -13.581 12.837 33.649 1.00 74.69 94 ARG A O 1
ATOM 749 N N . ASN A 1 95 ? -13.741 10.898 32.528 1.00 71.00 95 ASN A N 1
ATOM 750 C CA . ASN A 1 95 ? -13.165 10.012 33.548 1.00 71.00 95 ASN A CA 1
ATOM 751 C C . ASN A 1 95 ? -12.164 9.005 32.939 1.00 71.00 95 ASN A C 1
ATOM 753 O O . ASN A 1 95 ? -12.535 7.908 32.523 1.00 71.00 95 ASN A O 1
ATOM 757 N N . SER A 1 96 ? -10.874 9.351 32.947 1.00 74.56 96 SER A N 1
ATOM 758 C CA . SER A 1 96 ? -9.806 8.568 32.291 1.00 74.56 96 SER A CA 1
ATOM 759 C C . SER A 1 96 ? -9.500 7.202 32.946 1.00 74.56 96 SER A C 1
ATOM 761 O O . SER A 1 96 ? -8.976 6.296 32.300 1.00 74.56 96 SER A O 1
ATOM 763 N N . SER A 1 97 ? -9.862 6.994 34.217 1.00 76.50 97 SER A N 1
ATOM 764 C CA . SER A 1 97 ? -9.483 5.792 34.985 1.00 76.50 97 SER A CA 1
ATOM 765 C C . SER A 1 97 ? -10.113 4.478 34.496 1.00 76.50 97 SER A C 1
ATOM 767 O O . SER A 1 97 ? -9.551 3.415 34.745 1.00 76.50 97 SER A O 1
ATOM 769 N N . LEU A 1 98 ? -11.249 4.533 33.791 1.00 77.75 98 LEU A N 1
ATOM 770 C CA . LEU A 1 98 ? -11.999 3.366 33.291 1.00 77.75 98 LEU A CA 1
ATOM 771 C C . LEU A 1 98 ? -11.868 3.179 31.768 1.00 77.75 98 LEU A C 1
ATOM 773 O O . LEU A 1 98 ? -12.657 2.464 31.159 1.00 77.75 98 LEU A O 1
ATOM 777 N N . SER A 1 99 ? -10.860 3.803 31.148 1.00 78.75 99 SER A N 1
ATOM 778 C CA . SER A 1 99 ? -10.610 3.763 29.698 1.00 78.75 99 SER A CA 1
ATOM 779 C C . SER A 1 99 ? -10.593 2.331 29.127 1.00 78.75 99 SER A C 1
ATOM 781 O O . SER A 1 99 ? -11.239 2.045 28.118 1.00 78.75 99 SER A O 1
ATOM 783 N N . ASN A 1 100 ? -9.921 1.399 29.812 1.00 81.56 100 ASN A N 1
ATOM 784 C CA . ASN A 1 100 ? -9.778 0.007 29.369 1.00 81.56 100 ASN A CA 1
ATOM 785 C C . ASN A 1 100 ? -11.126 -0.739 29.283 1.00 81.56 100 ASN A C 1
ATOM 787 O O . ASN A 1 100 ? -11.374 -1.445 28.308 1.00 81.56 100 ASN A O 1
ATOM 791 N N . ASP A 1 101 ? -12.026 -0.514 30.250 1.00 82.38 101 ASP A N 1
ATOM 792 C CA . ASP A 1 101 ? -13.325 -1.200 30.340 1.00 82.38 101 ASP A CA 1
ATOM 793 C C . ASP A 1 101 ? -14.258 -0.861 29.153 1.00 82.38 101 ASP A C 1
ATOM 795 O O . ASP A 1 101 ? -15.211 -1.595 28.902 1.00 82.38 101 ASP A O 1
ATOM 799 N N . VAL A 1 102 ? -13.978 0.204 28.386 1.00 85.25 102 VAL A N 1
ATOM 800 C CA . VAL A 1 102 ? -14.751 0.566 27.181 1.00 85.25 102 VAL A CA 1
ATOM 801 C C . VAL A 1 102 ? -13.974 0.360 25.899 1.00 85.25 102 VAL A C 1
ATOM 803 O O . VAL A 1 102 ? -14.507 -0.238 24.968 1.00 85.25 102 VAL A O 1
ATOM 806 N N . TYR A 1 103 ? -12.735 0.856 25.817 1.00 86.94 103 TYR A N 1
ATOM 807 C CA . TYR A 1 103 ? -11.999 0.818 24.557 1.00 86.94 103 TYR A CA 1
ATOM 808 C C . TYR A 1 103 ? -11.701 -0.613 24.114 1.00 86.94 103 TYR A C 1
ATOM 810 O O . TYR A 1 103 ? -11.672 -0.856 22.913 1.00 86.94 103 TYR A O 1
ATOM 818 N N . LEU A 1 104 ? -11.542 -1.569 25.039 1.00 85.50 104 LEU A N 1
ATOM 819 C CA . LEU A 1 104 ? -11.329 -2.968 24.675 1.00 85.50 104 LEU A CA 1
ATOM 820 C C . LEU A 1 104 ? -12.592 -3.615 24.061 1.00 85.50 104 LEU A C 1
ATOM 822 O O . LEU A 1 104 ? -12.490 -4.134 22.946 1.00 85.50 104 LEU A O 1
ATOM 826 N N . PRO A 1 105 ? -13.782 -3.576 24.701 1.00 87.50 105 PRO A N 1
ATOM 827 C CA . PRO A 1 105 ? -15.025 -4.001 24.052 1.00 87.50 105 PRO A CA 1
ATOM 828 C C . PRO A 1 105 ? -15.323 -3.247 22.754 1.00 87.50 105 PRO A C 1
ATOM 830 O O . PRO A 1 105 ? -15.720 -3.866 21.770 1.00 87.50 105 PRO A O 1
ATOM 833 N N . TYR A 1 106 ? -15.071 -1.936 22.725 1.00 87.88 106 TYR A N 1
ATOM 834 C CA . TYR A 1 106 ? -15.281 -1.108 21.539 1.00 87.88 106 TYR A CA 1
ATOM 835 C C . TYR A 1 106 ? -14.373 -1.527 20.382 1.00 87.88 106 TYR A C 1
ATOM 837 O O . TYR A 1 106 ? -14.830 -1.654 19.251 1.00 87.88 106 TYR A O 1
ATOM 845 N N . ALA A 1 107 ? -13.096 -1.804 20.659 1.00 85.06 107 ALA A N 1
ATOM 846 C CA . ALA A 1 107 ? -12.151 -2.279 19.657 1.00 85.06 107 ALA A CA 1
ATOM 847 C C . ALA A 1 107 ? -12.5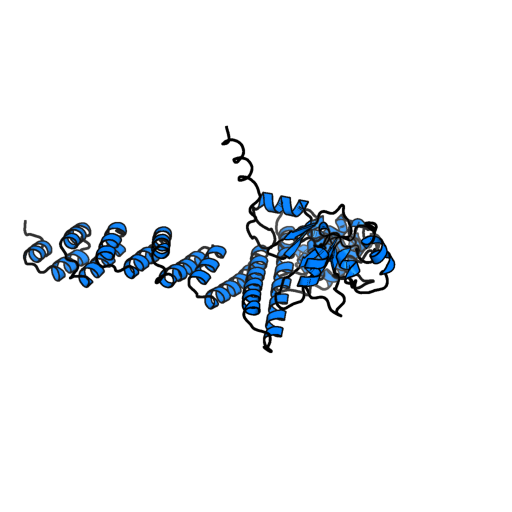71 -3.634 19.072 1.00 85.06 107 ALA A C 1
ATOM 849 O O . ALA A 1 107 ? -12.492 -3.823 17.861 1.00 85.06 107 ALA A O 1
ATOM 850 N N . ARG A 1 108 ? -13.067 -4.555 19.910 1.00 84.50 108 ARG A N 1
ATOM 851 C CA . ARG A 1 108 ? -13.591 -5.856 19.461 1.00 84.50 108 ARG A CA 1
ATOM 852 C C . ARG A 1 108 ? -14.831 -5.693 18.588 1.00 84.50 108 ARG A C 1
ATOM 854 O O . ARG A 1 108 ? -14.877 -6.263 17.507 1.00 84.50 108 ARG A O 1
ATOM 861 N N . TRP A 1 109 ? -15.774 -4.850 19.002 1.00 88.38 109 TRP A N 1
ATOM 862 C CA . TRP A 1 109 ? -16.966 -4.532 18.214 1.00 88.38 109 TRP A CA 1
ATOM 863 C C . TRP A 1 109 ? -16.622 -3.880 16.866 1.00 88.38 109 TRP A C 1
ATOM 865 O O . TRP A 1 109 ? -17.187 -4.236 15.833 1.00 88.38 109 TRP A O 1
ATOM 875 N N . LEU A 1 110 ? -15.654 -2.956 16.847 1.00 85.44 110 LEU A N 1
ATOM 876 C CA . LEU A 1 110 ? -15.159 -2.348 15.610 1.00 85.44 110 LEU A CA 1
ATOM 877 C C . LEU A 1 110 ? -14.493 -3.386 14.699 1.00 85.44 110 LEU A C 1
ATOM 879 O O . LEU A 1 110 ? -14.705 -3.355 13.487 1.00 85.44 110 LEU A O 1
ATOM 883 N N . ALA A 1 111 ? -13.719 -4.309 15.276 1.00 78.94 111 ALA A N 1
ATOM 884 C CA . ALA A 1 111 ? -13.086 -5.397 14.541 1.00 78.94 111 ALA A CA 1
ATOM 885 C C . ALA A 1 111 ? -14.116 -6.381 13.958 1.00 78.94 111 ALA A C 1
ATOM 887 O O . ALA A 1 111 ? -13.976 -6.803 12.817 1.00 78.94 111 ALA A O 1
ATOM 888 N N . GLU A 1 112 ? -15.187 -6.703 14.683 1.00 79.44 112 GLU A N 1
ATOM 889 C CA . GLU A 1 112 ? -16.272 -7.559 14.178 1.00 79.44 112 GLU A CA 1
ATOM 890 C C . GLU A 1 112 ? -17.033 -6.938 12.993 1.00 79.44 112 GLU A C 1
ATOM 892 O O . GLU A 1 112 ? -17.627 -7.662 12.197 1.00 79.44 112 GLU A O 1
ATOM 897 N N . ARG A 1 113 ? -17.005 -5.605 12.850 1.00 80.44 113 ARG A N 1
ATOM 898 C CA . ARG A 1 113 ? -17.693 -4.850 11.785 1.00 80.44 113 ARG A CA 1
ATOM 899 C C . ARG A 1 113 ? -16.767 -4.335 10.682 1.00 80.44 113 ARG A C 1
ATOM 901 O O . ARG A 1 113 ? -17.115 -3.390 9.977 1.00 80.44 113 ARG A O 1
ATOM 908 N N . ASP A 1 114 ? -15.576 -4.904 10.565 1.00 67.06 114 ASP A N 1
ATOM 909 C CA . ASP A 1 114 ? -14.555 -4.526 9.588 1.00 67.06 114 ASP A CA 1
ATOM 910 C C . ASP A 1 114 ? -14.039 -3.065 9.662 1.00 67.06 114 ASP A C 1
ATOM 912 O O . ASP A 1 114 ? -13.338 -2.591 8.763 1.00 67.06 114 ASP A O 1
ATOM 916 N N . ARG A 1 115 ? -14.313 -2.327 10.750 1.00 77.62 115 ARG A N 1
ATOM 917 C CA . ARG A 1 115 ? -13.837 -0.942 10.972 1.00 77.62 115 ARG A CA 1
ATOM 918 C C . ARG A 1 115 ? -12.482 -0.932 11.677 1.00 77.62 115 ARG A C 1
ATOM 920 O O . ARG A 1 115 ? -12.309 -0.396 12.772 1.00 77.62 115 ARG A O 1
ATOM 927 N N . PHE A 1 116 ? -11.506 -1.564 11.040 1.00 70.06 116 PHE A N 1
ATOM 928 C CA . PHE A 1 116 ? -10.251 -1.949 11.685 1.00 70.06 116 PHE A CA 1
ATOM 929 C C . PHE A 1 116 ? -9.299 -0.795 12.016 1.00 70.06 116 PHE A C 1
ATOM 931 O O . PHE A 1 116 ? -8.603 -0.872 13.027 1.00 70.06 116 PHE A O 1
ATOM 938 N N . ASP A 1 117 ? -9.287 0.283 11.228 1.00 68.19 117 ASP A N 1
ATOM 939 C CA . ASP A 1 117 ? -8.437 1.453 11.506 1.00 68.19 117 ASP A CA 1
ATOM 940 C C . ASP A 1 117 ? -8.806 2.083 12.854 1.00 68.19 117 ASP A C 1
ATOM 942 O O . ASP A 1 117 ? -7.955 2.416 13.680 1.00 68.19 117 ASP A O 1
ATOM 946 N N . GLU A 1 118 ? -10.109 2.176 13.110 1.00 79.62 118 GLU A N 1
ATOM 947 C CA . GLU A 1 118 ? -10.645 2.647 14.380 1.00 79.62 118 GLU A CA 1
ATOM 948 C C . GLU A 1 118 ? -10.406 1.625 15.494 1.00 79.62 118 GLU A C 1
ATOM 950 O O . GLU A 1 118 ? -10.075 2.016 16.616 1.00 79.62 118 GLU A O 1
ATOM 955 N N . ALA A 1 119 ? -10.521 0.326 15.187 1.00 80.12 119 ALA A N 1
ATOM 956 C CA . ALA A 1 119 ? -10.276 -0.744 16.150 1.00 80.12 119 ALA A CA 1
ATOM 957 C C . ALA A 1 119 ? -8.833 -0.699 16.667 1.00 80.12 119 ALA A C 1
ATOM 959 O O . ALA A 1 119 ? -8.605 -0.796 17.870 1.00 80.12 119 ALA A O 1
ATOM 960 N N . GLN A 1 120 ? -7.853 -0.482 15.784 1.00 74.19 120 GLN A N 1
ATOM 961 C CA . GLN A 1 120 ? -6.443 -0.378 16.158 1.00 74.19 120 GLN A CA 1
ATOM 962 C C . GLN A 1 120 ? -6.187 0.834 17.066 1.00 74.19 120 GLN A C 1
ATOM 964 O O . GLN A 1 120 ? -5.507 0.712 18.087 1.00 74.19 120 GLN A O 1
ATOM 969 N N . ILE A 1 121 ? -6.782 1.990 16.748 1.00 78.00 121 ILE A N 1
ATOM 970 C CA . ILE A 1 121 ? -6.713 3.185 17.603 1.00 78.00 121 ILE A CA 1
ATOM 971 C C . ILE A 1 121 ? -7.341 2.895 18.973 1.00 78.00 121 ILE A C 1
ATOM 973 O O . ILE A 1 121 ? -6.788 3.294 19.999 1.00 78.00 121 ILE A O 1
ATOM 977 N N . ALA A 1 122 ? -8.472 2.189 19.009 1.00 84.44 122 ALA A N 1
ATOM 978 C CA . ALA A 1 122 ? -9.141 1.807 20.247 1.00 84.44 122 ALA A CA 1
ATOM 979 C C . ALA A 1 122 ? -8.296 0.829 21.086 1.00 84.44 122 ALA A C 1
ATOM 981 O O . ALA A 1 122 ? -8.129 1.060 22.282 1.00 84.44 122 ALA A O 1
ATOM 982 N N . TYR A 1 123 ? -7.673 -0.189 20.482 1.00 82.06 123 TYR A N 1
ATOM 983 C CA . TYR A 1 123 ? -6.764 -1.097 21.194 1.00 82.06 123 TYR A CA 1
ATOM 984 C C . TYR A 1 123 ? -5.557 -0.369 21.796 1.00 82.06 123 TYR A C 1
ATOM 986 O O . TYR A 1 123 ? -5.200 -0.622 22.950 1.00 82.06 123 TYR A O 1
ATOM 994 N N . ASN A 1 124 ? -4.965 0.570 21.049 1.00 78.00 124 ASN A N 1
ATOM 995 C CA . ASN A 1 124 ? -3.862 1.393 21.544 1.00 78.00 124 ASN A CA 1
ATOM 996 C C . ASN A 1 124 ? -4.310 2.260 22.732 1.00 78.00 124 ASN A C 1
ATOM 998 O O . ASN A 1 124 ? -3.624 2.315 23.750 1.00 78.00 124 ASN A O 1
ATOM 1002 N N . LYS A 1 125 ? -5.500 2.875 22.658 1.00 81.75 125 LYS A N 1
ATOM 1003 C CA . LYS A 1 125 ? -6.085 3.648 23.772 1.00 81.75 125 LYS A CA 1
ATOM 1004 C C . LYS A 1 125 ? -6.413 2.794 25.003 1.00 81.75 125 LYS A C 1
ATOM 1006 O O . LYS A 1 125 ? -6.397 3.312 26.118 1.00 81.75 125 LYS A O 1
ATOM 1011 N N . ALA A 1 126 ? -6.693 1.505 24.814 1.00 80.44 126 ALA A N 1
ATOM 1012 C CA . ALA A 1 126 ? -6.921 0.555 25.899 1.00 80.44 126 ALA A CA 1
ATOM 1013 C C . ALA A 1 126 ? -5.620 0.038 26.551 1.00 80.44 126 ALA A C 1
ATOM 1015 O O . ALA A 1 126 ? -5.687 -0.612 27.593 1.00 80.44 126 ALA A O 1
ATOM 1016 N N . GLY A 1 127 ? -4.447 0.306 25.959 1.00 78.00 127 GLY A N 1
ATOM 1017 C CA . GLY A 1 127 ? -3.150 -0.199 26.426 1.00 78.00 127 GLY A CA 1
ATOM 1018 C C . GLY A 1 127 ? -2.878 -1.671 26.080 1.00 78.00 127 GLY A C 1
ATOM 1019 O O . GLY A 1 127 ? -1.928 -2.258 26.596 1.00 78.00 127 GLY A O 1
ATOM 1020 N N . HIS A 1 128 ? -3.684 -2.283 25.204 1.00 78.38 128 HIS A N 1
ATOM 1021 C CA . HIS A 1 128 ? -3.555 -3.693 24.802 1.00 78.38 128 HIS A CA 1
ATOM 1022 C C . HIS A 1 128 ? -2.796 -3.851 23.480 1.00 78.38 128 HIS A C 1
ATOM 1024 O O . HIS A 1 128 ? -3.274 -4.473 22.531 1.00 78.38 128 HIS A O 1
ATOM 1030 N N . GLU A 1 129 ? -1.576 -3.316 23.418 1.00 76.25 129 GLU A N 1
ATOM 1031 C CA . GLU A 1 129 ? -0.742 -3.319 22.202 1.00 76.25 129 GLU A CA 1
ATOM 1032 C C . GLU A 1 129 ? -0.463 -4.732 21.662 1.00 76.25 129 GLU A C 1
ATOM 1034 O O . GLU A 1 129 ? -0.407 -4.948 20.453 1.00 76.25 129 GLU A O 1
ATOM 1039 N N . LYS A 1 130 ? -0.313 -5.723 22.552 1.00 80.31 130 LYS A N 1
ATOM 1040 C CA . LYS A 1 130 ? -0.059 -7.119 22.160 1.00 80.31 130 LYS A CA 1
ATOM 1041 C C . LYS A 1 130 ? -1.255 -7.746 21.446 1.00 80.31 130 LYS A C 1
ATOM 1043 O O . LYS A 1 130 ? -1.063 -8.412 20.431 1.00 80.31 130 LYS A O 1
ATOM 1048 N N . GLU A 1 131 ? -2.469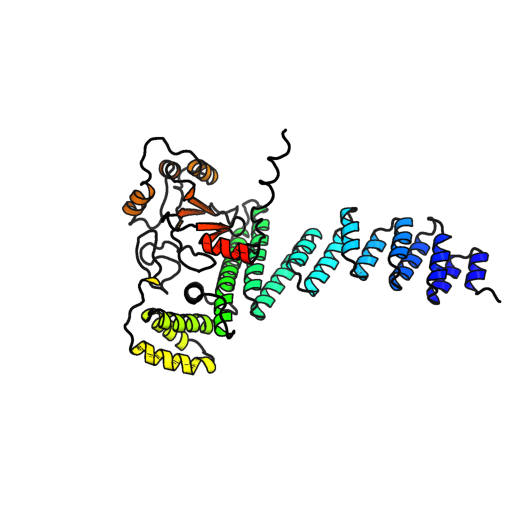 -7.532 21.959 1.00 77.81 131 GLU A N 1
ATOM 1049 C CA . GLU A 1 131 ? -3.695 -7.990 21.293 1.00 77.81 131 GLU A CA 1
ATOM 1050 C C . GLU A 1 131 ? -3.869 -7.259 19.957 1.00 77.81 131 GLU A C 1
ATOM 1052 O O . GLU A 1 131 ? -4.147 -7.902 18.948 1.00 77.81 131 GLU A O 1
ATOM 1057 N N . ALA A 1 132 ? -3.586 -5.951 19.918 1.00 77.81 132 ALA A N 1
ATOM 1058 C CA . ALA A 1 132 ? -3.618 -5.154 18.692 1.00 77.81 132 ALA A CA 1
ATOM 1059 C C . ALA A 1 132 ? -2.685 -5.715 17.604 1.00 77.81 132 ALA A C 1
ATOM 1061 O O . ALA A 1 132 ? -3.092 -5.862 16.452 1.00 77.81 132 ALA A O 1
ATOM 1062 N N . SER A 1 133 ? -1.439 -6.055 17.961 1.00 82.12 133 SER A N 1
ATOM 1063 C CA . SER A 1 133 ? -0.479 -6.654 17.026 1.00 82.12 133 SER A CA 1
ATOM 1064 C C . SER A 1 133 ? -0.926 -8.036 16.536 1.00 82.12 133 SER A C 1
ATOM 1066 O O . SER A 1 133 ? -0.774 -8.325 15.352 1.00 82.12 133 SER A O 1
ATOM 1068 N N . LEU A 1 134 ? -1.501 -8.879 17.407 1.00 83.81 134 LEU A N 1
ATOM 1069 C CA . LEU A 1 134 ? -2.020 -10.198 17.015 1.00 83.81 134 LEU A CA 1
ATOM 1070 C C . LEU A 1 134 ? -3.192 -10.083 16.037 1.00 83.81 134 LEU A C 1
ATOM 1072 O O . LEU A 1 134 ? -3.224 -10.791 15.030 1.00 83.81 134 LEU A O 1
ATOM 1076 N N . VAL A 1 135 ? -4.131 -9.174 16.308 1.00 81.69 135 VAL A N 1
ATOM 1077 C CA . VAL A 1 135 ? -5.255 -8.895 15.406 1.00 81.69 135 VAL A CA 1
ATOM 1078 C C . VAL A 1 135 ? -4.731 -8.394 14.062 1.00 81.69 135 VAL A C 1
ATOM 1080 O O . VAL A 1 135 ? -5.122 -8.921 13.024 1.00 81.69 135 VAL A O 1
ATOM 1083 N N . LEU A 1 136 ? -3.786 -7.450 14.055 1.00 84.50 136 LEU A N 1
ATOM 1084 C CA . LEU A 1 136 ? -3.190 -6.931 12.823 1.00 84.50 136 LEU A CA 1
ATOM 1085 C C . LEU A 1 136 ? -2.492 -8.027 11.998 1.00 84.50 136 LEU A C 1
ATOM 1087 O O . LEU A 1 136 ? -2.644 -8.073 10.777 1.00 84.50 136 LEU A O 1
ATOM 1091 N N . GLU A 1 137 ? -1.771 -8.946 12.641 1.00 88.06 137 GLU A N 1
ATOM 1092 C CA . GLU A 1 137 ? -1.148 -10.085 11.960 1.00 88.06 137 GLU A CA 1
ATOM 1093 C C . GLU A 1 137 ? -2.199 -11.019 11.332 1.00 88.06 137 GLU A C 1
ATOM 1095 O O . GLU A 1 137 ?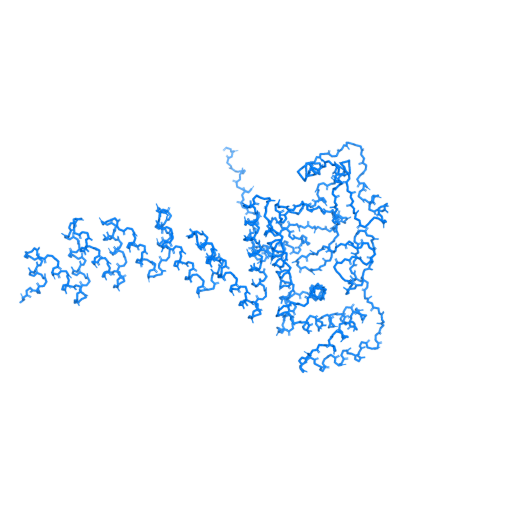 -2.056 -11.439 10.179 1.00 88.06 137 GLU A O 1
ATOM 1100 N N . GLN A 1 138 ? -3.276 -11.328 12.062 1.00 87.12 138 GLN A N 1
ATOM 1101 C CA . GLN A 1 138 ? -4.380 -12.148 11.553 1.00 87.12 138 GLN A CA 1
ATOM 1102 C C . GLN A 1 138 ? -5.084 -11.477 10.369 1.0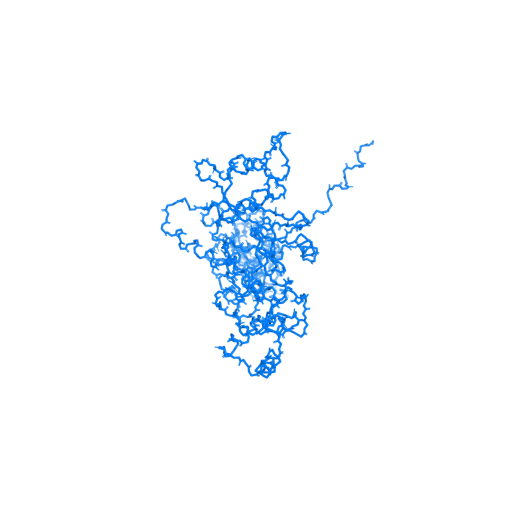0 87.12 138 GLN A C 1
ATOM 1104 O O . GLN A 1 138 ? -5.308 -12.126 9.347 1.00 87.12 138 GLN A O 1
ATOM 1109 N N . LEU A 1 139 ? -5.359 -10.175 10.464 1.00 84.06 139 LEU A N 1
ATOM 1110 C CA . LEU A 1 139 ? -5.958 -9.386 9.387 1.00 84.06 139 LEU A CA 1
ATOM 1111 C C . LEU A 1 139 ? -5.079 -9.365 8.146 1.00 84.06 139 LEU A C 1
ATOM 1113 O O . LEU A 1 139 ? -5.572 -9.546 7.036 1.00 84.06 139 LEU A O 1
ATOM 1117 N N . THR A 1 140 ? -3.773 -9.209 8.332 1.00 90.12 140 THR A N 1
ATOM 1118 C CA . THR A 1 140 ? -2.811 -9.225 7.232 1.00 90.12 140 THR A CA 1
ATOM 1119 C C . THR A 1 140 ? -2.860 -10.567 6.500 1.00 90.12 140 THR A C 1
ATOM 1121 O O . THR A 1 140 ? -3.005 -10.603 5.279 1.00 90.12 140 THR A O 1
ATOM 1124 N N . LYS A 1 141 ? -2.841 -11.687 7.238 1.00 91.12 141 LYS A N 1
ATOM 1125 C CA . LYS A 1 141 ? -2.949 -13.037 6.658 1.00 91.12 141 LYS A CA 1
ATOM 1126 C C . LYS A 1 141 ? -4.293 -13.274 5.962 1.00 91.12 141 LYS A C 1
ATOM 1128 O O . LYS A 1 141 ? -4.319 -13.908 4.908 1.00 91.12 141 LYS A O 1
ATOM 1133 N N . ASN A 1 142 ? -5.395 -12.780 6.525 1.00 90.56 142 ASN A N 1
ATOM 1134 C CA . ASN A 1 142 ? -6.729 -12.925 5.939 1.00 90.56 142 ASN A CA 1
ATOM 1135 C C . ASN A 1 142 ? -6.880 -12.085 4.666 1.00 90.56 142 ASN A C 1
ATOM 1137 O O . ASN A 1 142 ? -7.308 -12.609 3.643 1.00 90.56 142 ASN A O 1
ATOM 1141 N N . ALA A 1 143 ? -6.440 -10.824 4.685 1.00 91.19 143 ALA A N 1
ATOM 1142 C CA . ALA A 1 143 ? -6.477 -9.939 3.523 1.00 91.19 143 ALA A CA 1
ATOM 1143 C C . ALA A 1 143 ? -5.716 -10.534 2.329 1.00 91.19 143 ALA A C 1
ATOM 1145 O O . ALA A 1 143 ? -6.205 -10.495 1.202 1.00 91.19 143 ALA A O 1
ATOM 1146 N N . VAL A 1 144 ? -4.555 -11.146 2.580 1.00 94.25 144 VAL A N 1
ATOM 1147 C CA . VAL A 1 144 ? -3.777 -11.849 1.551 1.00 94.25 144 VAL A CA 1
ATOM 1148 C C . VAL A 1 144 ? -4.536 -13.071 1.007 1.00 94.25 144 VAL A C 1
ATOM 1150 O O . VAL A 1 144 ? -4.623 -13.241 -0.207 1.00 94.25 144 VAL A O 1
ATOM 1153 N N . LYS A 1 145 ? -5.128 -13.900 1.879 1.00 93.44 145 LYS A N 1
ATOM 1154 C CA . LYS A 1 145 ? -5.895 -15.099 1.482 1.00 93.44 145 LYS A CA 1
ATOM 1155 C C . LYS A 1 145 ? -7.149 -14.785 0.675 1.00 93.44 145 LYS A C 1
ATOM 1157 O O . LYS A 1 145 ? -7.536 -15.566 -0.189 1.00 93.44 145 LYS A O 1
ATOM 1162 N N . GLU A 1 146 ? -7.785 -13.662 0.972 1.00 92.19 146 GLU A N 1
ATOM 1163 C CA . GLU A 1 146 ? -9.012 -13.215 0.318 1.00 92.19 146 GLU A CA 1
ATOM 1164 C C . GLU A 1 146 ? -8.758 -12.341 -0.917 1.00 92.19 146 GLU A C 1
ATOM 1166 O O . GLU A 1 146 ? -9.698 -11.791 -1.487 1.00 92.19 146 GLU A O 1
ATOM 1171 N N . ASN A 1 147 ? -7.501 -12.212 -1.354 1.00 94.06 147 ASN A N 1
ATOM 1172 C CA . ASN A 1 147 ? -7.092 -11.379 -2.488 1.00 94.06 147 ASN A CA 1
ATOM 1173 C C . ASN A 1 147 ? -7.409 -9.878 -2.314 1.00 94.06 147 ASN A C 1
ATOM 1175 O O . ASN A 1 147 ? -7.528 -9.147 -3.295 1.00 94.06 147 ASN A O 1
ATOM 1179 N N . ARG A 1 148 ? -7.525 -9.395 -1.069 1.00 93.19 148 ARG A N 1
ATOM 1180 C CA . ARG A 1 148 ? -7.675 -7.971 -0.726 1.00 93.19 148 ARG A CA 1
ATOM 1181 C C . ARG A 1 148 ? -6.287 -7.318 -0.623 1.00 93.19 148 ARG A C 1
ATOM 1183 O O . ARG A 1 148 ? -5.870 -6.890 0.457 1.00 93.19 148 ARG A O 1
ATOM 1190 N N . PHE A 1 149 ? -5.530 -7.259 -1.723 1.00 94.88 149 PHE A N 1
ATOM 1191 C CA . PHE A 1 149 ? -4.104 -6.892 -1.694 1.00 94.88 149 PHE A CA 1
ATOM 1192 C C . PHE A 1 149 ? -3.848 -5.424 -1.333 1.00 94.88 149 PHE A C 1
ATOM 1194 O O . PHE A 1 149 ? -2.862 -5.131 -0.654 1.00 94.88 149 PHE A O 1
ATOM 1201 N N . LYS A 1 150 ? -4.754 -4.499 -1.677 1.00 92.00 150 LYS A N 1
ATOM 1202 C CA . LYS A 1 150 ? -4.686 -3.100 -1.205 1.00 92.00 150 LYS A CA 1
ATOM 1203 C C . LYS A 1 150 ? -4.712 -3.015 0.326 1.00 92.00 150 LYS A C 1
ATOM 1205 O O . LYS A 1 150 ? -3.918 -2.280 0.915 1.00 92.00 150 LYS A O 1
ATOM 1210 N N . ALA A 1 151 ? -5.599 -3.783 0.962 1.00 90.31 151 ALA A N 1
ATOM 1211 C CA . ALA A 1 151 ? -5.695 -3.861 2.418 1.00 90.31 151 ALA A CA 1
ATOM 1212 C C . ALA A 1 151 ? -4.469 -4.566 3.011 1.00 90.31 151 ALA A C 1
ATOM 1214 O O . ALA A 1 151 ? -3.861 -4.044 3.940 1.00 90.31 151 ALA A O 1
ATOM 1215 N N . ALA A 1 152 ? -4.032 -5.683 2.416 1.00 93.44 152 ALA A N 1
ATOM 1216 C CA . ALA A 1 152 ? -2.814 -6.375 2.834 1.00 93.44 152 ALA A CA 1
ATOM 1217 C C . ALA A 1 152 ? -1.592 -5.442 2.821 1.00 93.44 152 ALA A C 1
ATOM 1219 O O . ALA A 1 152 ? -0.873 -5.354 3.813 1.00 93.44 152 ALA A O 1
ATOM 1220 N N . SER A 1 153 ? -1.396 -4.682 1.737 1.00 94.25 153 SER A N 1
ATOM 1221 C CA . SER A 1 153 ? -0.347 -3.663 1.643 1.00 94.25 153 SER A CA 1
ATOM 1222 C C . SER A 1 153 ? -0.409 -2.673 2.802 1.00 94.25 153 SER A C 1
ATOM 1224 O O . SER A 1 153 ? 0.617 -2.335 3.390 1.00 94.25 153 SER A O 1
ATOM 1226 N N . PHE A 1 154 ? -1.599 -2.155 3.097 1.00 90.69 154 PHE A N 1
ATOM 1227 C CA . PHE A 1 154 ? -1.788 -1.195 4.175 1.00 90.69 154 PHE A CA 1
ATOM 1228 C C . PHE A 1 154 ? -1.456 -1.808 5.543 1.00 90.69 154 PHE A C 1
ATOM 1230 O O . PHE A 1 154 ? -0.691 -1.215 6.305 1.00 90.69 154 PHE A O 1
ATOM 1237 N N . TYR A 1 155 ? -1.934 -3.023 5.824 1.00 90.12 155 TYR A N 1
ATOM 1238 C CA . TYR A 1 155 ? -1.663 -3.704 7.089 1.00 90.12 155 TYR A CA 1
ATOM 1239 C C . TYR A 1 155 ? -0.180 -4.038 7.275 1.00 90.12 155 TYR A C 1
ATOM 1241 O O . TYR A 1 155 ? 0.359 -3.768 8.345 1.00 90.12 155 TYR A O 1
ATOM 1249 N N . TYR A 1 156 ? 0.525 -4.496 6.235 1.00 93.12 156 TYR A N 1
ATOM 1250 C CA . TYR A 1 156 ? 1.978 -4.696 6.308 1.00 93.12 156 TYR A CA 1
ATOM 1251 C C . TYR A 1 156 ? 2.741 -3.397 6.612 1.00 93.12 156 TYR A C 1
ATOM 1253 O O . TYR A 1 156 ? 3.727 -3.428 7.350 1.00 93.12 156 TYR A O 1
ATOM 1261 N N . ARG A 1 157 ? 2.285 -2.241 6.105 1.00 90.62 157 ARG A N 1
ATOM 1262 C CA . ARG A 1 157 ? 2.879 -0.939 6.469 1.00 90.62 157 ARG A CA 1
ATOM 1263 C C . ARG A 1 157 ? 2.597 -0.572 7.917 1.00 90.62 157 ARG A C 1
ATOM 1265 O O . ARG A 1 157 ? 3.519 -0.159 8.608 1.00 90.62 157 ARG A O 1
ATOM 1272 N N . ARG A 1 158 ? 1.372 -0.788 8.402 1.00 87.38 158 ARG A N 1
ATOM 1273 C CA . ARG A 1 158 ? 1.032 -0.581 9.819 1.00 87.38 158 ARG A CA 1
ATOM 1274 C C . ARG A 1 158 ? 1.846 -1.488 10.740 1.00 87.38 158 ARG A C 1
ATOM 1276 O O . ARG A 1 158 ? 2.306 -1.037 11.784 1.00 87.38 158 ARG A O 1
ATOM 1283 N N . MET A 1 159 ? 2.093 -2.735 10.337 1.00 87.38 159 MET A N 1
ATOM 1284 C CA . MET A 1 159 ? 2.998 -3.635 11.058 1.00 87.38 159 MET A CA 1
ATOM 1285 C C . MET A 1 159 ? 4.426 -3.082 11.076 1.00 87.38 159 MET A C 1
ATOM 1287 O O . MET A 1 159 ? 5.061 -3.077 12.128 1.00 87.38 159 MET A O 1
ATOM 1291 N N . ALA A 1 160 ? 4.925 -2.579 9.943 1.00 88.88 160 ALA A N 1
ATOM 1292 C CA . ALA A 1 160 ? 6.243 -1.953 9.879 1.00 88.88 160 ALA A CA 1
ATOM 1293 C C . ALA A 1 160 ? 6.342 -0.717 10.790 1.00 88.88 160 ALA A C 1
ATOM 1295 O O . ALA A 1 160 ? 7.332 -0.578 11.499 1.00 88.88 160 ALA A O 1
ATOM 1296 N N . GLU A 1 161 ? 5.316 0.134 10.848 1.00 84.94 161 GLU A N 1
ATOM 1297 C CA . GLU A 1 161 ? 5.262 1.282 11.768 1.00 84.94 161 GLU A CA 1
ATOM 1298 C C . GLU A 1 161 ? 5.353 0.849 13.240 1.00 84.94 161 GLU A C 1
ATOM 1300 O O . GLU A 1 161 ? 6.181 1.382 13.977 1.00 84.94 161 GLU A O 1
ATOM 1305 N N . GLN A 1 162 ? 4.605 -0.185 13.649 1.00 82.88 162 GLN A N 1
ATOM 1306 C CA . GLN A 1 162 ? 4.704 -0.744 15.007 1.00 82.88 162 GLN A CA 1
ATOM 1307 C C . GLN A 1 162 ? 6.111 -1.273 15.324 1.00 82.88 162 GLN A C 1
ATOM 1309 O O . GLN A 1 162 ? 6.563 -1.219 16.469 1.00 82.88 162 GLN A O 1
ATOM 1314 N N . LEU A 1 163 ? 6.816 -1.813 14.325 1.00 84.31 163 LEU A N 1
ATOM 1315 C CA . LEU A 1 163 ? 8.202 -2.257 14.483 1.00 84.31 163 LEU A CA 1
ATOM 1316 C C . LEU A 1 163 ? 9.171 -1.068 14.599 1.00 84.31 163 LEU A C 1
ATOM 1318 O O . LEU A 1 163 ? 10.089 -1.132 15.413 1.00 84.31 163 LEU A O 1
ATOM 1322 N N . ILE A 1 164 ? 8.943 0.024 13.860 1.00 82.75 164 ILE A N 1
ATOM 1323 C CA . ILE A 1 164 ? 9.733 1.267 13.957 1.00 82.75 164 ILE A CA 1
ATOM 1324 C C . ILE A 1 164 ? 9.580 1.908 15.342 1.00 82.75 164 ILE A C 1
ATOM 1326 O O . ILE A 1 164 ? 10.563 2.366 15.926 1.00 82.75 164 ILE A O 1
ATOM 1330 N N . GLU A 1 165 ? 8.362 1.941 15.886 1.00 80.56 165 GLU A N 1
ATOM 1331 C CA . GLU A 1 165 ? 8.098 2.471 17.231 1.00 80.56 165 GLU A CA 1
ATOM 1332 C C . GLU A 1 165 ? 8.843 1.673 18.308 1.00 80.56 165 GLU A C 1
ATOM 1334 O O . GLU A 1 165 ? 9.445 2.262 19.208 1.00 80.56 165 GLU A O 1
ATOM 1339 N N . LYS A 1 166 ? 8.883 0.341 18.168 1.00 76.50 166 LYS A N 1
ATOM 1340 C CA . LYS A 1 166 ? 9.652 -0.545 19.054 1.00 76.50 166 LYS A CA 1
ATOM 1341 C C . LYS A 1 166 ? 11.160 -0.333 18.921 1.00 76.50 166 LYS A C 1
ATOM 1343 O O . LYS A 1 166 ? 11.844 -0.309 19.940 1.00 76.50 166 LYS A O 1
ATOM 1348 N N . ASP A 1 167 ? 11.674 -0.141 17.705 1.00 70.50 167 ASP A N 1
ATOM 1349 C CA . ASP A 1 167 ? 13.094 0.151 17.458 1.00 70.50 167 ASP A CA 1
ATOM 1350 C C . ASP A 1 167 ? 13.526 1.471 18.117 1.00 70.50 167 ASP A C 1
ATOM 1352 O O . ASP A 1 167 ? 14.534 1.528 18.817 1.00 70.50 167 ASP A O 1
ATOM 1356 N N . GLY A 1 168 ? 12.703 2.520 17.999 1.00 60.31 168 GLY A N 1
ATOM 1357 C CA . GLY A 1 168 ? 12.970 3.832 18.598 1.00 60.31 168 GLY A CA 1
ATOM 1358 C C . GLY A 1 168 ? 13.001 3.859 20.133 1.00 60.31 168 GLY A C 1
ATOM 1359 O O . GLY A 1 168 ? 13.468 4.846 20.699 1.00 60.31 168 GLY A O 1
ATOM 1360 N N . GLY A 1 169 ? 12.510 2.809 20.801 1.00 53.12 169 GLY A N 1
ATOM 1361 C CA . GLY A 1 169 ? 12.557 2.644 22.257 1.00 53.12 169 GLY A CA 1
ATOM 1362 C C . GLY A 1 169 ? 13.715 1.776 22.766 1.00 53.12 169 GLY A C 1
ATOM 1363 O O . GLY A 1 169 ? 13.944 1.722 23.975 1.00 53.12 169 GLY A O 1
ATOM 1364 N N . ILE A 1 170 ? 14.453 1.091 21.884 1.00 52.81 170 ILE A N 1
ATOM 1365 C CA . ILE A 1 170 ? 15.521 0.160 22.266 1.00 52.81 170 ILE A CA 1
ATOM 1366 C C . ILE A 1 170 ? 16.877 0.838 22.043 1.00 52.81 170 ILE A C 1
ATOM 1368 O O . ILE A 1 170 ? 17.384 0.922 20.929 1.00 52.81 170 ILE A O 1
ATOM 1372 N N . ASN A 1 171 ? 17.503 1.299 23.129 1.00 47.28 171 ASN A N 1
ATOM 1373 C CA . ASN A 1 171 ? 18.873 1.813 23.112 1.00 47.28 171 ASN A CA 1
ATOM 1374 C C . ASN A 1 171 ? 19.871 0.722 22.663 1.00 47.28 171 ASN A C 1
ATOM 1376 O O . ASN A 1 171 ? 20.300 -0.110 23.458 1.00 47.28 171 ASN A O 1
ATOM 1380 N N . GLY A 1 172 ? 20.237 0.751 21.380 1.00 49.00 172 GLY A N 1
ATOM 1381 C CA . GLY A 1 172 ? 21.577 0.522 20.817 1.00 49.00 172 GLY A CA 1
ATOM 1382 C C . GLY A 1 172 ? 22.297 -0.828 20.958 1.00 49.00 172 GLY A C 1
ATOM 1383 O O . GLY A 1 172 ? 23.212 -1.053 20.180 1.00 49.00 172 GLY A O 1
ATOM 1384 N N . ASN A 1 173 ? 21.944 -1.732 21.878 1.00 47.66 173 ASN A N 1
ATOM 1385 C CA . ASN A 1 173 ? 22.848 -2.836 22.257 1.00 47.66 173 ASN A CA 1
ATOM 1386 C C . ASN A 1 173 ? 22.198 -4.228 22.373 1.00 47.66 173 ASN A C 1
ATOM 1388 O O . ASN A 1 173 ? 22.560 -5.005 23.253 1.00 47.66 173 ASN A O 1
ATOM 1392 N N . ASN A 1 174 ? 21.272 -4.599 21.481 1.00 50.84 174 ASN A N 1
ATOM 1393 C CA . ASN A 1 174 ? 20.709 -5.956 21.481 1.00 50.84 174 ASN A CA 1
ATOM 1394 C C . ASN A 1 174 ? 20.917 -6.719 20.166 1.00 50.84 174 ASN A C 1
ATOM 1396 O O . ASN A 1 174 ? 20.593 -6.240 19.083 1.00 50.84 174 ASN A O 1
ATOM 1400 N N . ILE A 1 175 ? 21.340 -7.981 20.309 1.00 52.09 175 ILE A N 1
ATOM 1401 C CA . ILE A 1 175 ? 21.457 -9.021 19.267 1.00 52.09 175 ILE A CA 1
ATOM 1402 C C . ILE A 1 175 ? 20.122 -9.233 18.511 1.00 52.09 175 ILE A C 1
ATOM 1404 O O . ILE A 1 175 ? 20.114 -9.647 17.355 1.00 52.09 175 ILE A O 1
ATOM 1408 N N . ASN A 1 176 ? 18.993 -8.854 19.121 1.00 56.34 176 ASN A N 1
ATOM 1409 C CA . ASN A 1 176 ? 17.651 -8.897 18.526 1.00 56.34 176 ASN A CA 1
ATOM 1410 C C . ASN A 1 176 ? 17.353 -7.753 17.533 1.00 56.34 176 ASN A C 1
ATOM 1412 O O . ASN A 1 176 ? 16.323 -7.788 16.864 1.00 56.34 176 ASN A O 1
ATOM 1416 N N . GLY A 1 177 ? 18.215 -6.735 17.419 1.00 59.53 177 GLY A N 1
ATOM 1417 C CA . GLY A 1 177 ? 18.010 -5.624 16.480 1.00 59.53 177 GLY A CA 1
ATOM 1418 C C . GLY A 1 177 ? 18.100 -6.063 15.015 1.00 59.53 177 GLY A C 1
ATOM 1419 O O . GLY A 1 177 ? 17.315 -5.617 14.184 1.00 59.53 177 GLY A O 1
ATOM 1420 N N . HIS A 1 178 ? 18.992 -7.007 14.696 1.00 63.91 178 HIS A N 1
ATOM 1421 C CA . HIS A 1 178 ? 19.152 -7.503 13.326 1.00 63.91 178 HIS A CA 1
ATOM 1422 C C . HIS A 1 178 ? 17.910 -8.262 12.831 1.00 63.91 178 HIS A C 1
ATOM 1424 O O . HIS A 1 178 ? 17.468 -8.046 11.704 1.00 63.91 178 HIS A O 1
ATOM 1430 N N . SER A 1 179 ? 17.305 -9.112 13.670 1.00 77.50 179 SER A N 1
ATOM 1431 C CA . SER A 1 179 ? 16.089 -9.850 13.294 1.00 77.50 179 SER A CA 1
ATOM 1432 C C . SER A 1 179 ? 14.867 -8.935 13.169 1.00 77.50 179 SER A C 1
ATOM 1434 O O . SER A 1 179 ? 14.008 -9.165 12.315 1.00 77.50 179 SER A O 1
ATOM 1436 N N . LEU A 1 180 ? 14.799 -7.868 13.973 1.00 78.81 180 LEU A N 1
ATOM 1437 C CA . LEU A 1 180 ? 13.743 -6.861 13.881 1.00 78.81 180 LEU A CA 1
ATOM 1438 C C . LEU A 1 180 ? 13.866 -6.025 12.600 1.00 78.81 180 LEU A C 1
ATOM 1440 O O . LEU A 1 180 ? 12.863 -5.808 11.922 1.00 78.81 180 LEU A O 1
ATOM 1444 N N . LEU A 1 181 ? 15.086 -5.624 12.229 1.00 80.19 181 LEU A N 1
ATOM 1445 C CA . LEU A 1 181 ? 15.355 -4.919 10.973 1.00 80.19 181 LEU A CA 1
ATOM 1446 C C . LEU A 1 181 ? 15.013 -5.772 9.747 1.00 80.19 181 LEU A C 1
ATOM 1448 O O . LEU A 1 181 ? 14.355 -5.280 8.834 1.00 80.19 181 LEU A O 1
ATOM 1452 N N . GLU A 1 182 ? 15.399 -7.048 9.738 1.00 85.06 182 GLU A N 1
ATOM 1453 C CA . GLU A 1 182 ? 15.047 -7.976 8.658 1.00 85.06 182 GLU A CA 1
ATOM 1454 C C . GLU A 1 182 ? 13.525 -8.164 8.553 1.00 85.06 182 GLU A C 1
ATOM 1456 O O . GLU A 1 182 ? 12.952 -8.115 7.464 1.00 85.06 182 GLU A O 1
ATOM 1461 N N . SER A 1 183 ? 12.842 -8.302 9.692 1.00 86.75 183 SER A N 1
ATOM 1462 C CA . SER A 1 183 ? 11.378 -8.408 9.739 1.00 86.75 183 SER A CA 1
ATOM 1463 C C . SER A 1 183 ? 10.692 -7.149 9.204 1.00 86.75 183 SER A C 1
ATOM 1465 O O . SER A 1 183 ? 9.698 -7.241 8.484 1.00 86.75 183 SER A O 1
ATOM 1467 N N . LEU A 1 184 ? 11.234 -5.973 9.519 1.00 88.12 184 LEU A N 1
ATOM 1468 C CA . LEU A 1 184 ? 10.734 -4.692 9.035 1.00 88.12 184 LEU A CA 1
ATOM 1469 C C . LEU A 1 184 ? 10.940 -4.532 7.528 1.00 88.12 184 LEU A C 1
ATOM 1471 O O . LEU A 1 184 ? 10.004 -4.151 6.824 1.00 88.12 184 LEU A O 1
ATOM 1475 N N . GLU A 1 185 ? 12.131 -4.852 7.019 1.00 87.75 185 GLU A N 1
ATOM 1476 C CA . GLU A 1 185 ? 12.411 -4.830 5.581 1.00 87.75 185 GLU A CA 1
ATOM 1477 C C . GLU A 1 185 ? 11.494 -5.798 4.832 1.00 87.75 185 GLU A C 1
ATOM 1479 O O . GLU A 1 185 ? 10.926 -5.436 3.802 1.00 87.75 185 GLU A O 1
ATOM 1484 N N . ASN A 1 186 ? 11.257 -6.987 5.388 1.00 91.19 186 ASN A N 1
ATOM 1485 C CA . ASN A 1 186 ? 10.302 -7.945 4.840 1.00 91.19 186 ASN A CA 1
ATOM 1486 C C . ASN A 1 186 ? 8.871 -7.389 4.816 1.00 91.19 186 ASN A C 1
ATOM 1488 O O . ASN A 1 186 ? 8.201 -7.510 3.791 1.00 91.19 186 ASN A O 1
ATOM 1492 N N . CYS A 1 187 ? 8.407 -6.734 5.886 1.00 92.62 187 CYS A N 1
ATOM 1493 C CA . CYS A 1 187 ? 7.078 -6.111 5.916 1.00 92.62 187 CYS A CA 1
ATOM 1494 C C . CYS A 1 187 ? 6.941 -5.006 4.860 1.00 92.62 187 CYS A C 1
ATOM 1496 O O . CYS A 1 187 ? 5.957 -4.982 4.122 1.00 92.62 187 CYS A O 1
ATOM 1498 N N . LEU A 1 188 ? 7.930 -4.114 4.743 1.00 91.94 188 LEU A N 1
ATOM 1499 C CA . LEU A 1 188 ? 7.910 -3.037 3.748 1.00 91.94 188 LEU A CA 1
ATOM 1500 C C . LEU A 1 188 ? 7.964 -3.581 2.313 1.00 91.94 188 LEU A C 1
ATOM 1502 O O . LEU A 1 188 ? 7.213 -3.115 1.458 1.00 91.94 188 LEU A O 1
ATOM 1506 N N . ASN A 1 189 ? 8.791 -4.599 2.062 1.00 93.31 189 ASN A N 1
ATOM 1507 C CA . ASN A 1 189 ? 8.873 -5.258 0.759 1.00 93.31 189 ASN A CA 1
ATOM 1508 C C . ASN A 1 189 ? 7.545 -5.928 0.386 1.00 93.31 189 ASN A C 1
ATOM 1510 O O . ASN A 1 189 ? 7.056 -5.743 -0.726 1.00 93.31 189 ASN A O 1
ATOM 1514 N N . LEU A 1 190 ? 6.931 -6.674 1.310 1.00 95.69 190 LEU A N 1
ATOM 1515 C CA . LEU A 1 190 ? 5.625 -7.296 1.083 1.00 95.69 190 LEU A CA 1
ATOM 1516 C C . LEU A 1 190 ? 4.542 -6.246 0.842 1.00 95.69 190 LEU A C 1
ATOM 1518 O O . LEU A 1 190 ? 3.746 -6.403 -0.082 1.00 95.69 190 LEU A O 1
ATOM 1522 N N . ALA A 1 191 ? 4.542 -5.154 1.610 1.00 95.44 191 ALA A N 1
ATOM 1523 C CA . ALA A 1 191 ? 3.610 -4.059 1.394 1.00 95.44 191 ALA A CA 1
ATOM 1524 C C . ALA A 1 191 ? 3.704 -3.491 -0.025 1.00 95.44 191 ALA A C 1
ATOM 1526 O O . ALA A 1 191 ? 2.689 -3.333 -0.697 1.00 95.44 191 ALA A O 1
ATOM 1527 N N . ASP A 1 192 ? 4.918 -3.213 -0.496 1.00 95.69 192 ASP A N 1
ATOM 1528 C CA . ASP A 1 192 ? 5.141 -2.662 -1.830 1.00 95.69 192 ASP A CA 1
ATOM 1529 C C . ASP A 1 192 ? 4.743 -3.644 -2.940 1.00 95.69 192 ASP A C 1
ATOM 1531 O O . ASP A 1 192 ? 4.133 -3.237 -3.930 1.00 95.69 192 ASP A O 1
ATOM 1535 N N . ILE A 1 193 ? 5.022 -4.939 -2.758 1.00 97.00 193 ILE A N 1
ATOM 1536 C CA . ILE A 1 193 ? 4.638 -5.989 -3.708 1.00 97.00 193 ILE A CA 1
ATOM 1537 C C . ILE A 1 193 ? 3.115 -6.120 -3.792 1.00 97.00 193 ILE A C 1
ATOM 1539 O O . ILE A 1 193 ? 2.573 -6.116 -4.896 1.00 97.00 193 ILE A O 1
ATOM 1543 N N . TYR A 1 194 ? 2.406 -6.202 -2.661 1.00 97.69 194 TYR A N 1
ATOM 1544 C CA . TYR A 1 194 ? 0.941 -6.298 -2.663 1.00 97.69 194 TYR A CA 1
ATOM 1545 C C . TYR A 1 194 ? 0.283 -5.023 -3.196 1.00 97.69 194 TYR A C 1
ATOM 1547 O O . TYR A 1 194 ? -0.709 -5.105 -3.920 1.00 97.69 194 TYR A O 1
ATOM 1555 N N . PHE A 1 195 ? 0.869 -3.857 -2.913 1.00 96.88 195 PHE A N 1
ATOM 1556 C CA . PHE A 1 195 ? 0.417 -2.583 -3.463 1.00 96.88 195 PHE A CA 1
ATOM 1557 C C . PHE A 1 195 ? 0.501 -2.561 -4.994 1.00 96.88 195 PHE A C 1
ATOM 1559 O O . PHE A 1 195 ? -0.453 -2.166 -5.659 1.00 96.88 195 PHE A O 1
ATOM 1566 N N . ALA A 1 196 ? 1.626 -3.018 -5.553 1.00 97.31 196 ALA A N 1
ATOM 1567 C CA . ALA A 1 196 ? 1.811 -3.131 -6.997 1.00 97.31 196 ALA A CA 1
ATOM 1568 C C . ALA A 1 196 ? 0.927 -4.221 -7.617 1.00 97.31 196 ALA A C 1
ATOM 1570 O O . ALA A 1 196 ? 0.473 -4.084 -8.753 1.00 97.31 196 ALA A O 1
ATOM 1571 N N . TYR A 1 197 ? 0.695 -5.318 -6.890 1.00 97.69 197 TYR A N 1
ATOM 1572 C CA . TYR A 1 197 ? -0.034 -6.472 -7.404 1.00 97.69 197 TYR A CA 1
ATOM 1573 C C . TYR A 1 197 ? -1.538 -6.245 -7.503 1.00 97.69 197 TYR A C 1
ATOM 1575 O O . TYR A 1 197 ? -2.135 -6.738 -8.453 1.00 97.69 197 TYR A O 1
ATOM 1583 N N . GLU A 1 198 ? -2.138 -5.471 -6.598 1.00 96.06 198 GLU A N 1
ATOM 1584 C CA . GLU A 1 198 ? -3.571 -5.145 -6.615 1.00 96.06 198 GLU A CA 1
ATOM 1585 C C . GLU A 1 198 ? -4.093 -4.742 -8.016 1.00 96.06 198 GLU A C 1
ATOM 1587 O O . GLU A 1 198 ? -4.986 -5.425 -8.526 1.00 96.06 198 GLU A O 1
ATOM 1592 N N . PRO A 1 199 ? -3.560 -3.703 -8.697 1.00 95.75 199 PRO A N 1
ATOM 1593 C CA . PRO A 1 199 ? -4.060 -3.317 -10.017 1.00 95.75 199 PRO A CA 1
ATOM 1594 C C . PRO A 1 199 ? -3.787 -4.379 -11.095 1.00 95.75 199 PRO A C 1
ATOM 1596 O O . PRO A 1 199 ? -4.606 -4.562 -11.992 1.00 95.75 199 PRO A O 1
ATOM 1599 N N . VAL A 1 200 ? -2.675 -5.119 -11.001 1.00 96.94 200 VAL A N 1
ATOM 1600 C CA . VAL A 1 200 ? -2.328 -6.201 -11.945 1.00 96.94 200 VAL A CA 1
ATOM 1601 C C . VAL A 1 200 ? -3.272 -7.395 -11.798 1.00 96.94 200 VAL A C 1
ATOM 1603 O O . VAL A 1 200 ? -3.648 -8.012 -12.793 1.00 96.94 200 VAL A O 1
ATOM 1606 N N . TYR A 1 201 ? -3.657 -7.725 -10.566 1.00 96.19 201 TYR A N 1
ATOM 1607 C CA . TYR A 1 201 ? -4.629 -8.767 -10.262 1.00 96.19 201 TYR A CA 1
ATOM 1608 C C . TYR A 1 201 ? -6.015 -8.382 -10.783 1.00 96.19 201 TYR A C 1
ATOM 1610 O O . TYR A 1 201 ? -6.618 -9.154 -11.533 1.00 96.19 201 TYR A O 1
ATOM 1618 N N . LYS A 1 202 ? -6.472 -7.161 -10.474 1.00 95.19 202 LYS A N 1
ATOM 1619 C CA . LYS A 1 202 ? -7.748 -6.630 -10.966 1.00 95.19 202 LYS A CA 1
ATOM 1620 C C . LYS A 1 202 ? -7.824 -6.605 -12.485 1.00 95.19 202 LYS A C 1
ATOM 1622 O O . LYS A 1 202 ? -8.807 -7.075 -13.031 1.00 95.19 202 LYS A O 1
ATOM 1627 N N . TYR A 1 203 ? -6.762 -6.184 -13.174 1.00 95.25 203 TYR A N 1
ATOM 1628 C CA . TYR A 1 203 ? -6.704 -6.190 -14.642 1.00 95.25 203 TYR A CA 1
ATOM 1629 C C . TYR A 1 203 ? -7.018 -7.556 -15.277 1.00 95.25 203 TYR A C 1
ATOM 1631 O O . TYR A 1 203 ? -7.551 -7.624 -16.381 1.00 95.25 203 TYR A O 1
ATOM 1639 N N . VAL A 1 204 ? -6.659 -8.654 -14.607 1.00 92.50 204 VAL A N 1
ATOM 1640 C CA . VAL A 1 204 ? -6.863 -10.009 -15.139 1.00 92.50 204 VAL A CA 1
ATOM 1641 C C . VAL A 1 204 ? -8.205 -10.604 -14.710 1.00 92.50 204 VAL A C 1
ATOM 1643 O O . VAL A 1 204 ? -8.777 -11.396 -15.456 1.00 92.50 204 VAL A O 1
ATOM 1646 N N . VAL A 1 205 ? -8.689 -10.260 -13.516 1.00 91.38 205 VAL A N 1
ATOM 1647 C CA . VAL A 1 205 ? -9.908 -10.840 -12.930 1.00 91.38 205 VAL A CA 1
ATOM 1648 C C . VAL A 1 205 ? -11.160 -10.031 -13.269 1.00 91.38 205 VAL A C 1
ATOM 1650 O O . VAL A 1 205 ? -12.225 -10.611 -13.477 1.00 91.38 205 VAL A O 1
ATOM 1653 N N . GLU A 1 206 ? -11.048 -8.708 -13.325 1.00 90.94 206 GLU A N 1
ATOM 1654 C CA . GLU A 1 206 ? -12.157 -7.792 -13.575 1.00 90.94 206 GLU A CA 1
ATOM 1655 C C . GLU A 1 206 ? -12.292 -7.488 -15.081 1.00 90.94 206 GLU A C 1
ATOM 1657 O O . GLU A 1 206 ? -11.296 -7.428 -15.803 1.00 90.94 206 GLU A O 1
ATOM 1662 N N . PRO A 1 207 ? -13.521 -7.280 -15.592 1.00 84.81 207 PRO A N 1
ATOM 1663 C CA . PRO A 1 207 ? -13.756 -7.021 -17.016 1.00 84.81 207 PRO A CA 1
ATOM 1664 C C . PRO A 1 207 ? -13.328 -5.616 -17.468 1.00 84.81 207 PRO A C 1
ATOM 1666 O O . PRO A 1 207 ? -13.164 -5.383 -18.665 1.00 84.81 207 PRO A O 1
ATOM 1669 N N . PHE A 1 208 ? -13.170 -4.682 -16.528 1.00 87.00 208 PHE A N 1
ATOM 1670 C CA . PHE A 1 208 ? -12.801 -3.293 -16.785 1.00 87.00 208 PHE A CA 1
ATOM 1671 C C . PHE A 1 208 ? -11.591 -2.912 -15.945 1.00 87.00 208 PHE A C 1
ATOM 1673 O O . PHE A 1 208 ? -11.340 -3.483 -14.889 1.00 87.00 208 PHE A O 1
ATOM 1680 N N . THR A 1 209 ? -10.828 -1.939 -16.428 1.00 85.94 209 THR A N 1
ATOM 1681 C CA . THR A 1 209 ? -9.572 -1.530 -15.807 1.00 85.94 209 THR A CA 1
ATOM 1682 C C . THR A 1 209 ? -9.625 -0.055 -15.456 1.00 85.94 209 THR A C 1
ATOM 1684 O O . THR A 1 209 ? -9.848 0.782 -16.323 1.00 85.94 209 THR A O 1
ATOM 1687 N N . GLU A 1 210 ? -9.393 0.264 -14.185 1.00 85.50 210 GLU A N 1
ATOM 1688 C CA . GLU A 1 210 ? -9.344 1.651 -13.700 1.00 85.50 210 GLU A CA 1
ATOM 1689 C C . GLU A 1 210 ? -8.023 2.363 -14.044 1.00 85.50 210 GLU A C 1
ATOM 1691 O O . GLU A 1 210 ? -7.958 3.589 -14.071 1.00 85.50 210 GLU A O 1
ATOM 1696 N N . LYS A 1 211 ? -6.941 1.601 -14.245 1.00 91.69 211 LYS A N 1
ATOM 1697 C CA . LYS A 1 211 ? -5.580 2.108 -14.476 1.00 91.69 211 LYS A CA 1
ATOM 1698 C C . LYS A 1 211 ? -5.204 2.065 -15.955 1.00 91.69 211 LYS A C 1
ATOM 1700 O O . LYS A 1 211 ? -5.661 1.191 -16.688 1.00 91.69 211 LYS A O 1
ATOM 1705 N N . SER A 1 212 ? -4.334 2.983 -16.377 1.00 94.31 212 SER A N 1
ATOM 1706 C CA . SER A 1 212 ? -3.764 2.940 -17.724 1.00 94.31 212 SER A CA 1
ATOM 1707 C C . SER A 1 212 ? -2.886 1.700 -17.913 1.00 94.31 212 SER A C 1
ATOM 1709 O O . SER A 1 212 ? -2.357 1.120 -16.957 1.00 94.31 212 SER A O 1
ATOM 1711 N N . LEU A 1 213 ? -2.737 1.287 -19.171 1.00 96.00 213 LEU A N 1
ATOM 1712 C CA . LEU A 1 213 ? -1.964 0.101 -19.533 1.00 96.00 213 LEU A CA 1
ATOM 1713 C C . LEU A 1 213 ? -0.473 0.263 -19.194 1.00 96.00 213 LEU A C 1
ATOM 1715 O O . LEU A 1 213 ? 0.159 -0.714 -18.797 1.00 96.00 213 LEU A O 1
ATOM 1719 N N . ASP A 1 214 ? 0.068 1.482 -19.264 1.00 95.38 214 ASP A N 1
ATOM 1720 C CA . ASP A 1 214 ? 1.465 1.780 -18.919 1.00 95.38 214 ASP A CA 1
ATOM 1721 C C . ASP A 1 214 ? 1.735 1.517 -17.433 1.00 95.38 214 ASP A C 1
ATOM 1723 O O . ASP A 1 214 ? 2.686 0.821 -17.074 1.00 95.38 214 ASP A O 1
ATOM 1727 N N . ILE A 1 215 ? 0.828 1.969 -16.556 1.00 96.44 215 ILE A N 1
ATOM 1728 C CA . ILE A 1 215 ? 0.920 1.739 -15.106 1.00 96.44 215 ILE A CA 1
ATOM 1729 C C . ILE A 1 215 ? 0.901 0.240 -14.803 1.00 96.44 215 ILE A C 1
ATOM 1731 O O . ILE A 1 215 ? 1.687 -0.246 -13.991 1.00 96.44 215 ILE A O 1
ATOM 1735 N N . LEU A 1 216 ? 0.020 -0.515 -15.462 1.00 97.38 216 LEU A N 1
ATOM 1736 C CA . LEU A 1 216 ? -0.053 -1.966 -15.289 1.00 97.38 216 LEU A CA 1
ATOM 1737 C C . LEU A 1 216 ? 1.209 -2.673 -15.777 1.00 97.38 216 LEU A C 1
ATOM 1739 O O . LEU A 1 216 ? 1.652 -3.637 -15.149 1.00 97.38 216 LEU A O 1
ATOM 1743 N N . PHE A 1 217 ? 1.794 -2.202 -16.876 1.00 97.62 217 PHE A N 1
ATOM 1744 C CA . PHE A 1 217 ? 3.037 -2.735 -17.410 1.00 97.62 217 PHE A CA 1
ATOM 1745 C C . PHE A 1 217 ? 4.197 -2.512 -16.439 1.00 97.62 217 PHE A C 1
ATOM 1747 O O . PHE A 1 217 ? 4.900 -3.465 -16.088 1.00 97.62 217 PHE A O 1
ATOM 1754 N N . HIS A 1 218 ? 4.351 -1.289 -15.935 1.00 97.12 218 HIS A N 1
ATOM 1755 C CA . HIS A 1 218 ? 5.381 -0.944 -14.962 1.00 97.12 218 HIS A CA 1
ATOM 1756 C C . HIS A 1 218 ? 5.178 -1.648 -13.613 1.00 97.12 218 HIS A C 1
ATOM 1758 O O . HIS A 1 218 ? 6.144 -2.159 -13.043 1.00 97.12 218 HIS A O 1
ATOM 1764 N N . ALA A 1 219 ? 3.938 -1.774 -13.131 1.00 97.50 219 ALA A N 1
ATOM 1765 C CA . ALA A 1 219 ? 3.621 -2.524 -11.917 1.00 97.50 219 ALA A CA 1
ATOM 1766 C C . ALA A 1 219 ? 3.935 -4.021 -12.077 1.00 97.50 219 ALA A C 1
ATOM 1768 O O . ALA A 1 219 ? 4.597 -4.622 -11.228 1.00 97.50 219 ALA A O 1
ATOM 1769 N N . ALA A 1 220 ? 3.534 -4.635 -13.196 1.00 97.75 220 ALA A N 1
ATOM 1770 C CA . ALA A 1 220 ? 3.834 -6.037 -13.472 1.00 97.75 220 ALA A CA 1
ATOM 1771 C C . ALA A 1 220 ? 5.345 -6.270 -13.631 1.00 97.75 220 ALA A C 1
ATOM 1773 O O . ALA A 1 220 ? 5.871 -7.259 -13.111 1.00 97.75 220 ALA A O 1
ATOM 1774 N N . ARG A 1 221 ? 6.066 -5.334 -14.267 1.00 97.00 221 ARG A N 1
ATOM 1775 C CA . ARG A 1 221 ? 7.534 -5.328 -14.319 1.00 97.00 221 ARG A CA 1
ATOM 1776 C C . ARG A 1 221 ? 8.102 -5.306 -12.906 1.00 97.00 221 ARG A C 1
ATOM 1778 O O . ARG A 1 221 ? 8.865 -6.206 -12.570 1.00 97.00 221 ARG A O 1
ATOM 1785 N N . PHE A 1 222 ? 7.705 -4.340 -12.081 1.00 97.12 222 PHE A N 1
ATOM 1786 C CA . PHE A 1 222 ? 8.175 -4.192 -10.705 1.00 97.12 222 PHE A CA 1
ATOM 1787 C C . PHE A 1 222 ? 8.036 -5.507 -9.922 1.00 97.12 222 PHE A C 1
ATOM 1789 O O . PHE A 1 222 ? 9.025 -6.022 -9.412 1.00 97.12 222 PHE A O 1
ATOM 1796 N N . ILE A 1 223 ? 6.857 -6.133 -9.937 1.00 97.38 223 ILE A N 1
ATOM 1797 C CA . ILE A 1 223 ? 6.603 -7.404 -9.234 1.00 97.38 223 ILE A CA 1
ATOM 1798 C C . ILE A 1 223 ? 7.417 -8.560 -9.825 1.00 97.38 223 ILE A C 1
ATOM 1800 O O . ILE A 1 223 ? 7.873 -9.444 -9.100 1.00 97.38 223 ILE A O 1
ATOM 1804 N N . SER A 1 224 ? 7.604 -8.588 -11.148 1.00 96.38 224 SER A N 1
ATOM 1805 C CA . SER A 1 224 ? 8.337 -9.668 -11.813 1.00 96.38 224 SER A CA 1
ATOM 1806 C C . SER A 1 224 ? 9.793 -9.776 -11.346 1.00 96.38 224 SER A C 1
ATOM 1808 O O . SER A 1 224 ? 10.327 -10.888 -11.309 1.00 96.38 224 SER A O 1
ATOM 1810 N N . LEU A 1 225 ? 10.384 -8.645 -10.948 1.00 95.31 225 LEU A N 1
ATOM 1811 C CA . LEU A 1 225 ? 11.759 -8.512 -10.471 1.00 95.31 225 LEU A CA 1
ATOM 1812 C C . LEU A 1 225 ? 11.925 -8.924 -9.000 1.00 95.31 225 LEU A C 1
ATOM 1814 O O . LEU A 1 225 ? 13.026 -9.286 -8.584 1.00 95.31 225 LEU A O 1
ATOM 1818 N N . HIS A 1 226 ? 10.839 -8.935 -8.226 1.00 94.50 226 HIS A N 1
ATOM 1819 C CA . HIS A 1 226 ? 10.844 -9.451 -6.863 1.00 94.50 226 HIS A CA 1
ATOM 1820 C C . HIS A 1 226 ? 10.851 -10.986 -6.828 1.00 94.50 226 HIS A C 1
ATOM 1822 O O . HIS A 1 226 ? 10.384 -11.677 -7.744 1.00 94.50 226 HIS A O 1
ATOM 1828 N N . LYS A 1 227 ? 11.365 -11.525 -5.714 1.00 92.31 227 LYS A N 1
ATOM 1829 C CA . LYS A 1 227 ? 11.289 -12.958 -5.403 1.00 92.31 227 LYS A CA 1
ATOM 1830 C C . LYS A 1 227 ? 9.818 -13.405 -5.349 1.00 92.31 227 LYS A C 1
ATOM 1832 O O . LYS A 1 227 ? 8.964 -12.598 -4.986 1.00 92.31 227 LYS A O 1
ATOM 1837 N N . PRO A 1 228 ? 9.507 -14.671 -5.682 1.00 92.44 228 PRO A N 1
ATOM 1838 C CA . PRO A 1 228 ? 8.152 -15.195 -5.546 1.00 92.44 228 PRO A CA 1
ATOM 1839 C C . PRO A 1 228 ? 7.625 -15.003 -4.120 1.00 92.44 228 PRO A C 1
ATOM 1841 O O . PRO A 1 228 ? 8.264 -15.434 -3.162 1.00 92.44 228 PRO A O 1
ATOM 1844 N N . THR A 1 229 ? 6.470 -14.356 -4.001 1.00 93.00 229 THR A N 1
ATOM 1845 C CA . THR A 1 229 ? 5.779 -14.094 -2.738 1.00 93.00 229 THR A CA 1
ATOM 1846 C C . THR A 1 229 ? 4.504 -14.919 -2.639 1.00 93.00 229 THR A C 1
ATOM 1848 O O . THR A 1 229 ? 3.945 -15.364 -3.645 1.00 93.00 229 THR A O 1
ATOM 1851 N N . GLU A 1 230 ? 4.041 -15.144 -1.412 1.00 90.19 230 GLU A N 1
ATOM 1852 C CA . GLU A 1 230 ? 2.801 -15.875 -1.167 1.00 90.19 230 GLU A CA 1
ATOM 1853 C C . GLU A 1 230 ? 1.601 -15.143 -1.787 1.00 90.19 230 GLU A C 1
ATOM 1855 O O . GLU A 1 230 ? 1.554 -13.917 -1.805 1.00 90.19 230 GLU A O 1
ATOM 1860 N N . TYR A 1 231 ? 0.640 -15.899 -2.328 1.00 92.94 231 TYR A N 1
ATOM 1861 C CA . TYR A 1 231 ? -0.608 -15.405 -2.944 1.00 92.94 231 TYR A CA 1
ATOM 1862 C C . TYR A 1 231 ? -0.460 -14.420 -4.122 1.00 92.94 231 TYR A C 1
ATOM 1864 O O . TYR A 1 231 ? -1.455 -14.049 -4.739 1.00 92.94 231 TYR A O 1
ATOM 1872 N N . VAL A 1 232 ? 0.763 -14.073 -4.529 1.00 96.06 232 VAL A N 1
ATOM 1873 C CA . VAL A 1 232 ? 1.032 -13.343 -5.770 1.00 96.06 232 VAL A CA 1
ATOM 1874 C C . VAL A 1 232 ? 1.226 -14.345 -6.903 1.00 96.06 232 VAL A C 1
ATOM 1876 O O . VAL A 1 232 ? 2.266 -14.997 -7.033 1.00 96.06 232 VAL A O 1
ATOM 1879 N N . SER A 1 233 ? 0.221 -14.474 -7.769 1.00 95.31 233 SER A N 1
ATOM 1880 C CA . SER A 1 233 ? 0.296 -15.382 -8.916 1.00 95.31 233 SER A CA 1
ATOM 1881 C C . SER A 1 233 ? 1.311 -14.882 -9.947 1.00 95.31 233 SER A C 1
ATOM 1883 O O . SER A 1 233 ? 1.063 -13.934 -10.697 1.00 95.31 233 SER A O 1
ATOM 1885 N N . ARG A 1 234 ? 2.449 -15.581 -10.048 1.00 95.19 234 ARG A N 1
ATOM 1886 C CA . ARG A 1 234 ? 3.461 -15.344 -11.094 1.00 95.19 234 ARG A CA 1
ATOM 1887 C C . ARG A 1 234 ? 2.897 -15.527 -12.500 1.00 95.19 234 ARG A C 1
ATOM 1889 O O . ARG A 1 234 ? 3.338 -14.836 -13.412 1.00 95.19 234 ARG A O 1
ATOM 1896 N N . VAL A 1 235 ? 1.916 -16.418 -12.671 1.00 95.69 235 VAL A N 1
ATOM 1897 C CA . VAL A 1 235 ? 1.219 -16.592 -13.953 1.00 95.69 235 VAL A CA 1
ATOM 1898 C C . VAL A 1 235 ? 0.502 -15.301 -14.327 1.00 95.69 235 VAL A C 1
ATOM 1900 O O . VAL A 1 235 ? 0.703 -14.816 -15.430 1.00 95.69 235 VAL A O 1
ATOM 1903 N N . THR A 1 236 ? -0.245 -14.695 -13.399 1.00 95.81 236 THR A N 1
ATOM 1904 C CA . THR A 1 236 ? -0.940 -13.416 -13.622 1.00 95.81 236 THR A CA 1
ATOM 1905 C C . THR A 1 236 ? 0.046 -12.311 -13.997 1.00 95.81 236 THR A C 1
ATOM 1907 O O . THR A 1 236 ? -0.154 -11.629 -14.995 1.00 95.81 236 THR A O 1
ATOM 1910 N N . VAL A 1 237 ? 1.154 -12.181 -13.259 1.00 97.50 237 VAL A N 1
ATOM 1911 C CA . VAL A 1 237 ? 2.178 -11.152 -13.518 1.00 97.50 237 VAL A CA 1
ATOM 1912 C C . VAL A 1 237 ? 2.794 -11.305 -14.912 1.00 97.50 237 VAL A C 1
ATOM 1914 O O . VAL A 1 237 ? 2.814 -10.349 -15.688 1.00 97.50 237 VAL A O 1
ATOM 1917 N N . TYR A 1 238 ? 3.273 -12.502 -15.265 1.00 97.56 238 TYR A N 1
ATOM 1918 C CA . TYR A 1 238 ? 3.908 -12.722 -16.567 1.00 97.56 238 TYR A CA 1
ATOM 1919 C C . TYR A 1 238 ? 2.917 -12.726 -17.729 1.00 97.56 238 TYR A C 1
ATOM 1921 O O . TYR A 1 238 ? 3.280 -12.339 -18.836 1.00 97.56 238 TYR A O 1
ATOM 1929 N N . TYR A 1 239 ? 1.670 -13.126 -17.498 1.00 96.56 239 TYR A N 1
ATOM 1930 C CA . TYR A 1 239 ? 0.611 -13.042 -18.494 1.00 96.56 239 TYR A CA 1
ATOM 1931 C C . TYR A 1 239 ? 0.253 -11.585 -18.809 1.00 96.56 239 TYR A C 1
ATOM 1933 O O . TYR A 1 239 ? 0.161 -11.222 -19.984 1.00 96.56 239 TYR A O 1
ATOM 1941 N N . THR A 1 240 ? 0.143 -10.732 -17.785 1.00 96.69 240 THR A N 1
ATOM 1942 C CA . THR A 1 240 ? -0.026 -9.284 -17.960 1.00 96.69 240 THR A CA 1
ATOM 1943 C C . THR A 1 240 ? 1.165 -8.684 -18.702 1.00 96.69 240 THR A C 1
ATOM 1945 O O . THR A 1 240 ? 0.962 -8.011 -19.710 1.00 96.69 240 THR A O 1
ATOM 1948 N N . LEU A 1 241 ? 2.401 -9.004 -18.295 1.00 97.38 241 LEU A N 1
ATOM 1949 C CA . LEU A 1 241 ? 3.606 -8.566 -19.010 1.00 97.38 241 LEU A CA 1
ATOM 1950 C C . LEU A 1 241 ? 3.596 -9.003 -20.474 1.00 97.38 241 LEU A C 1
ATOM 1952 O O . LEU A 1 241 ? 3.796 -8.176 -21.347 1.00 97.38 241 LEU A O 1
ATOM 1956 N N . MET A 1 242 ? 3.307 -10.271 -20.770 1.00 96.69 242 MET A N 1
ATOM 1957 C CA . MET A 1 242 ? 3.226 -10.773 -22.143 1.00 96.69 242 MET A CA 1
ATOM 1958 C C . MET A 1 242 ? 2.206 -9.986 -22.979 1.00 96.69 242 MET A C 1
ATOM 1960 O O . MET A 1 242 ? 2.519 -9.590 -24.104 1.00 96.69 242 MET A O 1
ATOM 1964 N N . LYS A 1 243 ? 0.989 -9.770 -22.458 1.00 95.88 243 LYS A N 1
ATOM 1965 C CA . LYS A 1 243 ? -0.070 -9.032 -23.165 1.00 95.88 243 LYS A CA 1
ATOM 1966 C C . LYS A 1 243 ? 0.326 -7.584 -23.441 1.00 95.88 243 LYS A C 1
ATOM 1968 O O . LYS A 1 243 ? 0.200 -7.127 -24.573 1.00 95.88 243 LYS A O 1
ATOM 1973 N N . LEU A 1 244 ? 0.814 -6.881 -22.424 1.00 96.81 244 LEU A N 1
ATOM 1974 C CA . LEU A 1 244 ? 1.155 -5.464 -22.533 1.00 96.81 244 LEU A CA 1
ATOM 1975 C C . LEU A 1 244 ? 2.439 -5.252 -23.341 1.00 96.81 244 LEU A C 1
ATOM 1977 O O . LEU A 1 244 ? 2.482 -4.383 -24.200 1.00 96.81 244 LEU A O 1
ATOM 1981 N N . SER A 1 245 ? 3.440 -6.121 -23.192 1.00 97.00 245 SER A N 1
ATOM 1982 C CA . SER A 1 245 ? 4.632 -6.112 -24.043 1.00 97.00 245 SER A CA 1
ATOM 1983 C C . SER A 1 245 ? 4.304 -6.302 -25.523 1.00 97.00 245 SER A C 1
ATOM 1985 O O . SER A 1 245 ? 4.950 -5.689 -26.366 1.00 97.00 245 SER A O 1
ATOM 1987 N N . ARG A 1 246 ? 3.306 -7.131 -25.862 1.00 95.12 246 ARG A N 1
ATOM 1988 C CA . ARG A 1 246 ? 2.808 -7.243 -27.245 1.00 95.12 246 ARG A CA 1
ATOM 1989 C C . ARG A 1 246 ? 2.194 -5.932 -27.726 1.00 95.12 246 ARG A C 1
ATOM 1991 O O . ARG A 1 246 ? 2.479 -5.522 -28.844 1.00 95.12 246 ARG A O 1
ATOM 1998 N N . HIS A 1 247 ? 1.380 -5.295 -26.888 1.00 94.94 247 HIS A N 1
ATOM 1999 C CA . HIS A 1 247 ? 0.708 -4.038 -27.212 1.00 94.94 247 HIS A CA 1
ATOM 2000 C C . HIS A 1 247 ? 1.697 -2.885 -27.448 1.00 94.94 247 HIS A C 1
ATOM 2002 O O . HIS A 1 247 ? 1.567 -2.164 -28.429 1.00 94.94 247 HIS A O 1
ATOM 2008 N N . PHE A 1 248 ? 2.723 -2.772 -26.603 1.00 96.19 248 PHE A N 1
ATOM 2009 C CA . PHE A 1 248 ? 3.727 -1.704 -26.652 1.00 96.19 248 PHE A CA 1
ATOM 2010 C C . PHE A 1 248 ? 4.920 -1.979 -27.584 1.00 96.19 248 PHE A C 1
ATOM 2012 O O . PHE A 1 248 ? 5.873 -1.206 -27.629 1.00 96.19 248 PHE A O 1
ATOM 2019 N N . GLY A 1 249 ? 4.921 -3.099 -28.315 1.00 95.25 249 GLY A N 1
ATOM 2020 C CA . GLY A 1 249 ? 6.041 -3.467 -29.190 1.00 95.25 249 GLY A CA 1
ATOM 2021 C C . GLY A 1 249 ? 7.320 -3.890 -28.448 1.00 95.25 249 GLY A C 1
ATOM 2022 O O . GLY A 1 249 ? 8.400 -3.934 -29.035 1.00 95.25 249 GLY A O 1
ATOM 2023 N N . CYS A 1 250 ? 7.223 -4.243 -27.164 1.00 96.88 250 CYS A N 1
ATOM 2024 C CA . CYS A 1 250 ? 8.310 -4.810 -26.363 1.00 96.88 250 CYS A CA 1
ATOM 2025 C C . CYS A 1 250 ? 8.448 -6.327 -26.594 1.00 96.88 250 CYS A C 1
ATOM 2027 O O . CYS A 1 250 ? 8.227 -7.156 -25.705 1.00 96.88 250 CYS A O 1
ATOM 2029 N N . TYR A 1 251 ? 8.767 -6.727 -27.824 1.00 97.00 251 TYR A N 1
ATOM 2030 C CA . TYR A 1 251 ? 8.698 -8.128 -28.239 1.00 97.00 251 TYR A CA 1
ATOM 2031 C C . TYR A 1 251 ? 9.777 -9.022 -27.618 1.00 97.00 251 TYR A C 1
ATOM 2033 O O . TYR A 1 251 ? 9.561 -10.229 -27.455 1.00 97.00 251 TYR A O 1
ATOM 2041 N N . LYS A 1 252 ? 10.954 -8.493 -27.278 1.00 96.50 252 LYS A N 1
ATOM 2042 C CA . LYS A 1 252 ? 11.983 -9.265 -26.564 1.00 96.50 252 LYS A CA 1
ATOM 2043 C C . LYS A 1 252 ? 11.507 -9.589 -25.145 1.00 96.50 252 LYS A C 1
ATOM 2045 O O . LYS A 1 252 ? 11.615 -10.743 -24.723 1.00 96.50 252 LYS A O 1
ATOM 2050 N N . THR A 1 253 ? 10.895 -8.632 -24.457 1.00 96.81 253 THR A N 1
ATOM 2051 C CA . THR A 1 253 ? 10.293 -8.832 -23.133 1.00 96.81 253 THR A CA 1
ATOM 2052 C C . THR A 1 253 ? 9.101 -9.786 -23.191 1.00 96.81 253 THR A C 1
ATOM 2054 O O . THR A 1 253 ? 9.010 -10.696 -22.366 1.00 96.81 253 THR A O 1
ATOM 2057 N N . ALA A 1 254 ? 8.248 -9.687 -24.217 1.00 97.50 254 ALA A N 1
ATOM 2058 C CA . ALA A 1 254 ? 7.148 -10.634 -24.421 1.00 97.50 254 ALA A CA 1
ATOM 2059 C C . ALA A 1 254 ? 7.645 -12.090 -24.530 1.00 97.50 254 ALA A C 1
ATOM 2061 O O . ALA A 1 254 ? 7.064 -12.992 -23.926 1.00 97.50 254 ALA A O 1
ATOM 2062 N N . ARG A 1 255 ? 8.762 -12.333 -25.236 1.00 97.25 255 ARG A N 1
ATOM 2063 C CA . ARG A 1 255 ? 9.396 -13.667 -25.310 1.00 97.25 255 ARG A CA 1
ATOM 2064 C C . ARG A 1 255 ? 9.900 -14.151 -23.964 1.00 97.25 255 ARG A C 1
ATOM 2066 O O . ARG A 1 255 ? 9.732 -15.321 -23.633 1.00 97.25 255 ARG A O 1
ATOM 2073 N N . GLN A 1 256 ? 10.538 -13.270 -23.199 1.00 96.69 256 GLN A N 1
ATOM 2074 C CA . GLN A 1 256 ? 11.020 -13.613 -21.866 1.00 96.69 256 GLN A CA 1
ATOM 2075 C C . GLN A 1 256 ? 9.849 -13.977 -20.945 1.00 96.69 256 GLN A C 1
ATOM 2077 O O . GLN A 1 256 ? 9.901 -15.016 -20.288 1.00 96.69 256 GLN A O 1
ATOM 2082 N N . ALA A 1 257 ? 8.764 -13.199 -20.970 1.00 97.19 257 ALA A N 1
ATOM 2083 C CA . ALA A 1 257 ? 7.544 -13.493 -20.223 1.00 97.19 257 ALA A CA 1
ATOM 2084 C C . ALA A 1 257 ? 6.932 -14.850 -20.624 1.00 97.19 257 ALA A C 1
ATOM 2086 O O . ALA A 1 257 ? 6.633 -15.661 -19.749 1.00 97.19 257 ALA A O 1
ATOM 2087 N N . LEU A 1 258 ? 6.837 -15.154 -21.924 1.00 96.69 258 LEU A N 1
ATOM 2088 C CA . LEU A 1 258 ? 6.384 -16.460 -22.427 1.00 96.69 258 LEU A CA 1
ATOM 2089 C C . LEU A 1 258 ? 7.267 -17.619 -21.950 1.00 96.69 258 LEU A C 1
ATOM 2091 O O . LEU A 1 258 ? 6.762 -18.642 -21.493 1.00 96.69 258 LEU A O 1
ATOM 2095 N N . ASN A 1 259 ? 8.591 -17.453 -21.989 1.00 95.56 259 ASN A N 1
ATOM 2096 C CA . ASN A 1 259 ? 9.524 -18.460 -21.483 1.00 95.56 259 ASN A CA 1
ATOM 2097 C C . ASN A 1 259 ? 9.337 -18.726 -19.983 1.00 95.56 259 ASN A C 1
ATOM 2099 O O . ASN A 1 259 ? 9.549 -19.853 -19.535 1.00 95.56 259 ASN A O 1
ATOM 2103 N N . HIS A 1 260 ? 8.956 -17.712 -19.203 1.00 95.62 260 HIS A N 1
ATOM 2104 C CA . HIS A 1 260 ? 8.586 -17.900 -17.803 1.00 95.62 260 HIS A CA 1
ATOM 2105 C C . HIS A 1 260 ? 7.229 -18.593 -17.657 1.00 95.62 260 HIS A C 1
ATOM 2107 O O . HIS A 1 260 ? 7.124 -19.517 -16.856 1.00 95.62 260 HIS A O 1
ATOM 2113 N N . LEU A 1 261 ? 6.222 -18.219 -18.450 1.00 96.06 261 LEU A N 1
ATOM 2114 C CA . LEU A 1 261 ? 4.898 -18.851 -18.428 1.00 96.06 261 LEU A CA 1
ATOM 2115 C C . LEU A 1 261 ? 4.963 -20.349 -18.746 1.00 96.06 261 LEU A C 1
ATOM 2117 O O . LEU A 1 261 ? 4.347 -21.136 -18.036 1.00 96.06 261 LEU A O 1
ATOM 2121 N N . HIS A 1 262 ? 5.775 -20.766 -19.720 1.00 93.81 262 HIS A N 1
ATOM 2122 C CA . HIS A 1 262 ? 5.964 -22.187 -20.046 1.00 93.81 262 HIS A CA 1
ATOM 2123 C C . HIS A 1 262 ? 6.629 -23.004 -18.928 1.00 93.81 262 HIS A C 1
ATOM 2125 O O . HIS A 1 262 ? 6.502 -24.225 -18.901 1.00 93.81 262 HIS A O 1
ATOM 2131 N N . LYS A 1 263 ? 7.338 -22.351 -18.000 1.00 94.75 263 LYS A N 1
ATOM 2132 C CA . LYS A 1 263 ? 7.922 -23.000 -16.813 1.00 94.75 263 LYS A CA 1
ATOM 2133 C C . LYS A 1 263 ? 6.937 -23.074 -15.643 1.00 94.75 263 LYS A C 1
ATOM 2135 O O . LYS A 1 263 ? 7.240 -23.709 -14.637 1.00 94.75 263 LYS A O 1
ATOM 2140 N N . LEU A 1 264 ? 5.793 -22.399 -15.744 1.00 94.06 264 LEU A N 1
ATOM 2141 C CA . LEU A 1 264 ? 4.777 -22.317 -14.704 1.00 94.06 264 LEU A CA 1
ATOM 2142 C C . LEU A 1 264 ? 3.561 -23.169 -15.071 1.00 94.06 264 LEU A C 1
ATOM 2144 O O . LEU A 1 264 ? 3.246 -23.394 -16.237 1.00 94.06 264 LEU A O 1
ATOM 2148 N N . ARG A 1 265 ? 2.825 -23.611 -14.050 1.00 91.38 265 ARG A N 1
ATOM 2149 C CA . ARG A 1 265 ? 1.554 -24.307 -14.248 1.00 91.38 265 ARG A CA 1
ATOM 2150 C C . ARG A 1 265 ? 0.450 -23.289 -14.530 1.00 91.38 265 ARG A C 1
ATOM 2152 O O . ARG A 1 265 ? -0.130 -22.728 -13.602 1.00 91.38 265 ARG A O 1
ATOM 2159 N N . CYS A 1 266 ? 0.167 -23.060 -15.806 1.00 90.25 266 CYS A N 1
ATOM 2160 C CA . CYS A 1 266 ? -0.877 -22.135 -16.230 1.00 90.25 266 CYS A CA 1
ATOM 2161 C C . CYS A 1 266 ? -2.273 -22.796 -16.179 1.00 90.25 266 CYS A C 1
ATOM 2163 O O . CYS A 1 266 ? -2.427 -23.945 -16.601 1.00 90.25 266 CYS A O 1
ATOM 2165 N N . PRO A 1 267 ? -3.307 -22.097 -15.678 1.00 90.19 267 PRO A N 1
ATOM 2166 C CA . PRO A 1 267 ? -4.698 -22.511 -15.840 1.00 90.19 267 PRO A CA 1
ATOM 2167 C C . PRO A 1 267 ? -5.090 -22.692 -17.318 1.00 90.19 267 PRO A C 1
ATOM 2169 O O . PRO A 1 267 ? -4.642 -21.914 -18.166 1.00 90.19 267 PRO A O 1
ATOM 2172 N N . PRO A 1 268 ? -5.985 -23.646 -17.642 1.00 88.31 268 PRO A N 1
ATOM 2173 C CA . PRO A 1 268 ? -6.353 -23.965 -19.027 1.00 88.31 268 PRO A CA 1
ATOM 2174 C C . PRO A 1 268 ? -6.981 -22.779 -19.772 1.00 88.31 268 PRO A C 1
ATOM 2176 O O . PRO A 1 268 ? -6.820 -22.659 -20.982 1.00 88.31 268 PRO A O 1
ATOM 2179 N N . GLN A 1 269 ? -7.634 -21.867 -19.046 1.00 87.12 269 GLN A N 1
ATOM 2180 C CA . GLN A 1 269 ? -8.223 -20.640 -19.594 1.00 87.12 269 GLN A CA 1
ATOM 2181 C C . GLN A 1 269 ? -7.181 -19.718 -20.248 1.00 87.12 269 GLN A C 1
ATOM 2183 O O . GLN A 1 269 ? -7.493 -19.031 -21.219 1.00 87.12 269 GLN A O 1
ATOM 2188 N N . TYR A 1 270 ? -5.942 -19.711 -19.742 1.00 89.19 270 TYR A N 1
ATOM 2189 C CA . TYR A 1 270 ? -4.862 -18.892 -20.294 1.00 89.19 270 TYR A CA 1
ATOM 2190 C C . TYR A 1 270 ? -4.053 -19.622 -21.363 1.00 89.19 270 TYR A C 1
ATOM 2192 O O . TYR A 1 270 ? -3.445 -18.961 -22.200 1.00 89.19 270 TYR A O 1
ATOM 2200 N N . GLN A 1 271 ? -4.054 -20.958 -21.357 1.00 91.69 271 GLN A N 1
ATOM 2201 C CA . GLN A 1 271 ? -3.181 -21.762 -22.213 1.00 91.69 271 GLN A CA 1
ATOM 2202 C C . GLN A 1 271 ? -3.386 -21.451 -23.700 1.00 91.69 271 GLN A C 1
ATOM 2204 O O . GLN A 1 271 ? -2.426 -21.136 -24.392 1.00 91.69 271 GLN A O 1
ATOM 2209 N N . SER A 1 272 ? -4.638 -21.408 -24.164 1.00 91.56 272 SER A N 1
ATOM 2210 C CA . SER A 1 272 ? -4.959 -21.081 -25.559 1.00 91.56 272 SER A CA 1
ATOM 2211 C C . SER A 1 272 ? -4.437 -19.702 -25.979 1.00 91.56 272 SER A C 1
ATOM 2213 O O . SER A 1 272 ? -3.893 -19.542 -27.070 1.00 91.56 272 SER A O 1
ATOM 2215 N N . GLN A 1 273 ? -4.546 -18.702 -25.103 1.00 92.25 273 GLN A N 1
ATOM 2216 C CA . GLN A 1 273 ? -4.056 -17.351 -25.380 1.00 92.25 273 GLN A CA 1
ATOM 2217 C C . GLN A 1 273 ? -2.526 -17.272 -25.362 1.00 92.25 273 GLN A C 1
ATOM 2219 O O . GLN A 1 273 ? -1.949 -16.516 -26.141 1.00 92.25 273 GLN A O 1
ATOM 2224 N N . ILE A 1 274 ? -1.874 -18.044 -24.489 1.00 94.56 274 ILE A N 1
ATOM 2225 C CA . ILE A 1 274 ? -0.411 -18.150 -24.412 1.00 94.56 274 ILE A CA 1
ATOM 2226 C C . ILE A 1 274 ? 0.138 -18.831 -25.670 1.00 94.56 274 ILE A C 1
ATOM 2228 O O . ILE A 1 274 ? 1.124 -18.358 -26.236 1.00 94.56 274 ILE A O 1
ATOM 2232 N N . ASP A 1 275 ? -0.517 -19.888 -26.150 1.00 92.94 275 ASP A N 1
ATOM 2233 C CA . ASP A 1 275 ? -0.103 -20.616 -27.351 1.00 92.94 275 ASP A CA 1
ATOM 2234 C C . ASP A 1 275 ? -0.203 -19.719 -28.598 1.00 92.94 275 ASP A C 1
ATOM 2236 O O . ASP A 1 275 ? 0.751 -19.618 -29.375 1.00 92.94 275 ASP A O 1
ATOM 2240 N N . VAL A 1 276 ? -1.311 -18.980 -28.746 1.00 94.00 276 VAL A N 1
ATOM 2241 C CA . VAL A 1 276 ? -1.487 -17.988 -29.822 1.00 94.00 276 VAL A CA 1
ATOM 2242 C C . VAL A 1 276 ? -0.435 -16.882 -29.721 1.00 94.00 276 VAL A C 1
ATOM 2244 O O . VAL A 1 276 ? 0.272 -16.612 -30.693 1.00 94.00 276 VAL A O 1
ATOM 2247 N N . ALA A 1 277 ? -0.256 -16.293 -28.534 1.00 94.38 277 ALA A N 1
ATOM 2248 C CA . ALA A 1 277 ? 0.758 -15.266 -28.303 1.00 94.38 277 ALA A CA 1
ATOM 2249 C C . ALA A 1 277 ? 2.173 -15.765 -28.636 1.00 94.38 277 ALA A C 1
ATOM 2251 O O . ALA A 1 277 ? 2.987 -15.009 -29.162 1.00 94.38 277 ALA A O 1
ATOM 2252 N N . THR A 1 278 ? 2.464 -17.038 -28.366 1.00 95.19 278 THR A N 1
ATOM 2253 C CA . THR A 1 278 ? 3.751 -17.665 -28.680 1.00 95.19 278 THR A CA 1
ATOM 2254 C C . THR A 1 278 ? 3.997 -17.737 -30.181 1.00 95.19 278 THR A C 1
ATOM 2256 O O . THR A 1 278 ? 5.108 -17.441 -30.624 1.00 95.19 278 THR A O 1
ATOM 2259 N N . LEU A 1 279 ? 2.988 -18.108 -30.972 1.00 94.56 279 LEU A N 1
ATOM 2260 C CA . LEU A 1 279 ? 3.106 -18.146 -32.430 1.00 94.56 279 LEU A CA 1
ATOM 2261 C C . LEU A 1 279 ? 3.285 -16.743 -33.012 1.00 94.56 279 LEU A C 1
ATOM 2263 O O . LEU A 1 279 ? 4.179 -16.538 -33.830 1.00 94.56 279 LEU A O 1
ATOM 2267 N N . GLU A 1 280 ? 2.504 -15.771 -32.544 1.00 94.38 280 GLU A N 1
ATOM 2268 C CA . GLU A 1 280 ? 2.605 -14.388 -33.012 1.00 94.38 280 GLU A CA 1
ATOM 2269 C C . GLU A 1 280 ? 3.969 -13.766 -32.699 1.00 94.38 280 GLU A C 1
ATOM 2271 O O . GLU A 1 280 ? 4.628 -13.205 -33.572 1.00 94.38 280 GLU A O 1
ATOM 2276 N N . ILE A 1 281 ? 4.439 -13.905 -31.457 1.00 95.19 281 ILE A N 1
ATOM 2277 C CA . ILE A 1 281 ? 5.709 -13.324 -31.018 1.00 95.19 281 ILE A CA 1
ATOM 2278 C C . ILE A 1 281 ? 6.905 -13.926 -31.766 1.00 95.19 281 ILE A C 1
ATOM 2280 O O . ILE A 1 281 ? 7.915 -13.247 -31.955 1.00 95.19 281 ILE A O 1
ATOM 2284 N N . ARG A 1 282 ? 6.828 -15.175 -32.241 1.00 93.12 282 ARG A N 1
ATOM 2285 C CA . ARG A 1 282 ? 7.897 -15.766 -33.066 1.00 93.12 282 ARG A CA 1
ATOM 2286 C C . ARG A 1 282 ? 8.113 -15.018 -34.383 1.00 93.12 282 ARG A C 1
ATOM 2288 O O . ARG A 1 282 ? 9.246 -14.997 -34.849 1.00 93.12 282 ARG A O 1
ATOM 2295 N N . ALA A 1 283 ? 7.078 -14.388 -34.936 1.00 93.88 283 ALA A N 1
ATOM 2296 C CA . ALA A 1 283 ? 7.163 -13.622 -36.180 1.00 93.88 283 ALA A CA 1
ATOM 2297 C C . ALA A 1 283 ? 7.683 -12.181 -35.996 1.00 93.88 283 ALA A C 1
ATOM 2299 O O . ALA A 1 283 ? 8.037 -11.530 -36.974 1.00 93.88 283 ALA A O 1
ATOM 2300 N N . MET A 1 284 ? 7.736 -11.674 -34.762 1.00 95.56 284 MET A N 1
ATOM 2301 C CA . MET A 1 284 ? 8.122 -10.287 -34.459 1.00 95.56 284 MET A CA 1
ATOM 2302 C C . MET A 1 284 ? 9.653 -10.096 -34.391 1.00 95.56 284 MET A C 1
ATOM 2304 O O . MET A 1 284 ? 10.384 -11.079 -34.268 1.00 95.56 284 MET A O 1
ATOM 2308 N N . PRO A 1 285 ? 10.203 -8.867 -34.402 1.00 94.69 285 PRO A N 1
ATOM 2309 C CA . PRO A 1 285 ? 11.639 -8.648 -34.182 1.00 94.69 285 PRO A CA 1
ATOM 2310 C C . PRO A 1 285 ? 12.065 -8.967 -32.739 1.00 94.69 285 PRO A C 1
ATOM 2312 O O . PRO A 1 285 ? 11.246 -8.968 -31.818 1.00 94.69 285 PRO A O 1
ATOM 2315 N N . PHE A 1 286 ? 13.353 -9.254 -32.518 1.00 94.31 286 PHE A N 1
ATOM 2316 C CA . PHE A 1 286 ? 13.937 -9.454 -31.180 1.00 94.31 286 PHE A CA 1
ATOM 2317 C C . PHE A 1 286 ? 14.420 -8.125 -30.575 1.00 94.31 286 PHE A C 1
ATOM 2319 O O . PHE A 1 286 ? 15.581 -7.964 -30.211 1.00 94.31 286 PHE A O 1
ATOM 2326 N N . SER A 1 287 ? 13.523 -7.152 -30.489 1.00 94.44 287 SER A N 1
ATOM 2327 C CA . SER A 1 287 ? 13.785 -5.836 -29.907 1.00 94.44 287 SER A CA 1
ATOM 2328 C C . SER A 1 287 ? 12.665 -5.455 -28.947 1.00 94.44 287 SER A C 1
ATOM 2330 O O . SER A 1 287 ? 11.576 -6.032 -28.988 1.00 94.44 287 SER A O 1
ATOM 2332 N N . ASP A 1 288 ? 12.963 -4.511 -28.059 1.00 95.38 288 ASP A N 1
ATOM 2333 C CA . ASP A 1 288 ? 11.959 -3.838 -27.243 1.00 95.38 288 ASP A CA 1
ATOM 2334 C C . ASP A 1 288 ? 11.861 -2.372 -27.667 1.00 95.38 288 ASP A C 1
ATOM 2336 O O . ASP A 1 288 ? 12.869 -1.813 -28.102 1.00 95.38 288 ASP A O 1
ATOM 2340 N N . SER A 1 289 ? 10.679 -1.763 -27.520 1.00 93.19 289 SER A N 1
ATOM 2341 C CA . SER A 1 289 ? 10.513 -0.311 -27.663 1.00 93.19 289 SER A CA 1
ATOM 2342 C C . SER A 1 289 ? 11.424 0.432 -26.681 1.00 93.19 289 SER A C 1
ATOM 2344 O O . SER A 1 289 ? 11.531 0.033 -25.519 1.00 93.19 289 SER A O 1
ATOM 2346 N N . GLU A 1 290 ? 12.081 1.495 -27.149 1.00 90.69 290 GLU A N 1
ATOM 2347 C CA . GLU A 1 290 ? 12.998 2.318 -26.347 1.00 90.69 290 GLU A CA 1
ATOM 2348 C C . GLU A 1 290 ? 12.265 3.095 -25.245 1.00 90.69 290 GLU A C 1
ATOM 2350 O O . GLU A 1 290 ? 12.817 3.285 -24.166 1.00 90.69 290 GLU A O 1
ATOM 2355 N N . GLU A 1 291 ? 11.003 3.463 -25.477 1.00 90.81 291 GLU A N 1
ATOM 2356 C CA . GLU A 1 291 ? 10.172 4.250 -24.553 1.00 90.81 291 GLU A CA 1
ATOM 2357 C C . GLU A 1 291 ? 9.962 3.557 -23.197 1.00 90.81 291 GLU A C 1
ATOM 2359 O O . GLU A 1 291 ? 9.963 4.198 -22.151 1.00 90.81 291 GLU A O 1
ATOM 2364 N N . PHE A 1 292 ? 9.858 2.227 -23.203 1.00 92.25 292 PHE A N 1
ATOM 2365 C CA . PHE A 1 292 ? 9.604 1.418 -22.007 1.00 92.25 292 PHE A CA 1
ATOM 2366 C C . PHE A 1 292 ? 10.882 0.873 -21.358 1.00 92.25 292 PHE A C 1
ATOM 2368 O O . PHE A 1 292 ? 10.817 0.125 -20.374 1.00 92.25 292 PHE A O 1
ATOM 2375 N N . GLN A 1 293 ? 12.057 1.189 -21.911 1.00 93.50 293 GLN A N 1
ATOM 2376 C CA . GLN A 1 293 ? 13.322 0.768 -21.323 1.00 93.50 293 GLN A CA 1
ATOM 2377 C C . GLN A 1 293 ? 13.686 1.677 -20.142 1.00 93.50 293 GLN A C 1
ATOM 2379 O O . GLN A 1 293 ? 13.833 2.885 -20.313 1.00 93.50 293 GLN A O 1
ATOM 2384 N N . PRO A 1 294 ? 13.896 1.123 -18.934 1.00 93.69 294 PRO A N 1
ATOM 2385 C CA . PRO A 1 294 ? 14.274 1.921 -17.774 1.00 93.69 294 PRO A CA 1
ATOM 2386 C C . PRO A 1 294 ? 15.625 2.614 -17.988 1.00 93.69 294 PRO A C 1
ATOM 2388 O O . PRO A 1 294 ? 16.673 1.969 -18.117 1.00 93.69 294 PRO A O 1
ATOM 2391 N N . MET A 1 295 ? 15.610 3.944 -17.982 1.00 92.38 295 MET A N 1
ATOM 2392 C CA . MET A 1 295 ? 16.815 4.759 -18.073 1.00 92.38 295 MET A CA 1
ATOM 2393 C C . MET A 1 295 ? 17.490 4.872 -16.704 1.00 92.38 295 MET A C 1
ATOM 2395 O O . MET A 1 295 ? 16.851 5.143 -15.688 1.00 92.38 295 MET A O 1
ATOM 2399 N N . CYS A 1 296 ? 18.808 4.680 -16.660 1.00 92.00 296 CYS A N 1
ATOM 2400 C CA . CYS A 1 296 ? 19.580 4.978 -15.462 1.00 92.00 296 CYS A CA 1
ATOM 2401 C C . CYS A 1 296 ? 19.960 6.458 -15.437 1.00 92.00 296 CYS A C 1
ATOM 2403 O O . CYS A 1 296 ? 20.858 6.876 -16.163 1.00 92.00 296 CYS A O 1
ATOM 2405 N N . TYR A 1 297 ? 19.362 7.227 -14.533 1.00 88.94 297 TYR A N 1
ATOM 2406 C CA . TYR A 1 297 ? 19.652 8.658 -14.401 1.00 88.94 297 TYR A CA 1
ATOM 2407 C C . TYR A 1 297 ? 21.052 8.980 -13.857 1.00 88.94 297 TYR A C 1
ATOM 2409 O O . TYR A 1 297 ? 21.488 10.118 -13.964 1.00 88.94 297 TYR A O 1
ATOM 2417 N N . ASN A 1 298 ? 21.791 7.982 -13.351 1.00 86.38 298 ASN A N 1
ATOM 2418 C CA . ASN A 1 298 ? 23.186 8.148 -12.932 1.00 86.38 298 ASN A CA 1
ATOM 2419 C C . ASN A 1 298 ? 24.192 8.048 -14.098 1.00 86.38 298 ASN A C 1
ATOM 2421 O O . ASN A 1 298 ? 25.144 8.815 -14.156 1.00 86.38 298 ASN A O 1
ATOM 2425 N N . CYS A 1 299 ? 24.016 7.101 -15.031 1.00 86.19 299 CYS A N 1
ATOM 2426 C CA . CYS A 1 299 ? 24.989 6.868 -16.118 1.00 86.19 299 CYS A CA 1
ATOM 2427 C C . CYS A 1 299 ? 24.438 7.064 -17.540 1.00 86.19 299 CYS A C 1
ATOM 2429 O O . CYS A 1 299 ? 25.208 7.016 -18.496 1.00 86.19 299 CYS A O 1
ATOM 2431 N N . GLY A 1 300 ? 23.131 7.284 -17.691 1.00 87.94 300 GLY A N 1
ATOM 2432 C CA . GLY A 1 300 ? 22.445 7.443 -18.976 1.00 87.94 300 GLY A CA 1
ATOM 2433 C C . GLY A 1 300 ? 22.168 6.136 -19.726 1.00 87.94 300 GLY A C 1
ATOM 2434 O O . GLY A 1 300 ? 21.568 6.168 -20.794 1.00 87.94 300 GLY A O 1
ATOM 2435 N N . THR A 1 301 ? 22.581 4.979 -19.198 1.00 91.25 301 THR A N 1
ATOM 2436 C CA . THR A 1 301 ? 22.370 3.681 -19.856 1.00 91.25 301 THR A CA 1
ATOM 2437 C C . THR A 1 301 ? 20.893 3.281 -19.836 1.00 91.25 301 THR A C 1
ATOM 2439 O O . THR A 1 301 ? 20.270 3.276 -18.770 1.00 91.25 301 THR A O 1
ATOM 2442 N N . ALA A 1 302 ? 20.351 2.889 -20.993 1.00 93.38 302 ALA A N 1
ATOM 2443 C CA . ALA A 1 302 ? 19.054 2.221 -21.102 1.00 93.38 302 ALA A CA 1
ATOM 2444 C C . ALA A 1 302 ? 19.182 0.753 -20.668 1.00 93.38 302 ALA A C 1
ATOM 2446 O O . ALA A 1 302 ? 20.079 0.033 -21.115 1.00 93.38 302 ALA A O 1
ATOM 2447 N N . ASN A 1 303 ? 18.317 0.309 -19.758 1.00 94.56 303 ASN A N 1
ATOM 2448 C CA . ASN A 1 303 ? 18.417 -1.012 -19.144 1.00 94.56 303 ASN A CA 1
ATOM 2449 C C . ASN A 1 303 ? 17.390 -1.985 -19.732 1.00 94.56 303 ASN A C 1
ATOM 2451 O O . ASN A 1 303 ? 16.301 -1.576 -20.136 1.00 94.56 303 ASN A O 1
ATOM 2455 N N . PRO A 1 304 ? 17.685 -3.298 -19.738 1.00 94.31 304 PRO A N 1
ATOM 2456 C CA . PRO A 1 304 ? 16.690 -4.303 -20.081 1.00 94.31 304 PRO A CA 1
ATOM 2457 C C . PRO A 1 304 ? 15.470 -4.208 -19.157 1.00 94.31 304 PRO A C 1
ATOM 2459 O O . PRO A 1 304 ? 15.611 -4.079 -17.939 1.00 94.31 304 PRO A O 1
ATOM 2462 N N . ILE A 1 305 ? 14.270 -4.352 -19.721 1.00 95.44 305 ILE A N 1
ATOM 2463 C CA . ILE A 1 305 ? 13.009 -4.239 -18.973 1.00 95.44 305 ILE A CA 1
ATOM 2464 C C . ILE A 1 305 ? 12.978 -5.233 -17.800 1.00 95.44 305 ILE A C 1
ATOM 2466 O O . ILE A 1 305 ? 12.682 -4.839 -16.675 1.00 95.44 305 ILE A O 1
ATOM 2470 N N . LEU A 1 306 ? 13.384 -6.489 -18.014 1.00 94.25 306 LEU A N 1
ATOM 2471 C CA . LEU A 1 306 ? 13.489 -7.517 -16.965 1.00 94.25 306 LEU A CA 1
ATOM 2472 C C . LEU A 1 306 ? 14.906 -7.640 -16.361 1.00 94.25 306 LEU A C 1
ATOM 2474 O O . LEU A 1 306 ? 15.302 -8.722 -15.935 1.00 94.25 306 LEU A O 1
ATOM 2478 N N . GLY A 1 307 ? 15.691 -6.554 -16.358 1.00 89.56 307 GLY A N 1
ATOM 2479 C CA . GLY A 1 307 ? 17.102 -6.546 -15.942 1.00 89.56 307 GLY A CA 1
ATOM 2480 C C . GLY A 1 307 ? 17.374 -6.467 -14.434 1.00 89.56 307 GLY A C 1
ATOM 2481 O O . GLY A 1 307 ? 18.491 -6.757 -14.025 1.00 89.56 307 GLY A O 1
ATOM 2482 N N . GLY A 1 308 ? 16.386 -6.101 -13.610 1.00 92.69 308 GLY A N 1
ATOM 2483 C CA . GLY A 1 308 ? 16.553 -5.912 -12.162 1.00 92.69 308 GLY A CA 1
ATOM 2484 C C . GLY A 1 308 ? 16.026 -4.566 -11.656 1.00 92.69 308 GLY A C 1
ATOM 2485 O O . GLY A 1 308 ? 15.517 -3.742 -12.424 1.00 92.69 308 GLY A O 1
ATOM 2486 N N . HIS A 1 309 ? 16.148 -4.346 -10.343 1.00 93.44 309 HIS A N 1
ATOM 2487 C CA . HIS A 1 309 ? 15.902 -3.040 -9.714 1.00 93.44 309 HIS A CA 1
ATOM 2488 C C . HIS A 1 309 ? 17.144 -2.139 -9.709 1.00 93.44 309 HIS A C 1
ATOM 2490 O O . HIS A 1 309 ? 17.102 -1.064 -9.122 1.00 93.44 309 HIS A O 1
ATOM 2496 N N . GLU A 1 310 ? 18.227 -2.561 -10.355 1.00 94.12 310 GLU A N 1
ATOM 2497 C CA . GLU A 1 310 ? 19.488 -1.834 -10.441 1.00 94.12 310 GLU A CA 1
ATOM 2498 C C . GLU A 1 310 ? 19.957 -1.722 -11.893 1.00 94.12 310 GLU A C 1
ATOM 2500 O O . GLU A 1 310 ? 19.585 -2.520 -12.759 1.00 94.12 310 GLU A O 1
ATOM 2505 N N . CYS A 1 311 ? 20.768 -0.705 -12.161 1.00 93.12 311 CYS A N 1
ATOM 2506 C CA . CYS A 1 311 ? 21.378 -0.507 -13.465 1.00 93.12 311 CYS A CA 1
ATOM 2507 C C . CYS A 1 311 ? 22.416 -1.593 -13.760 1.00 93.12 311 CYS A C 1
ATOM 2509 O O . CYS A 1 311 ? 23.340 -1.786 -12.977 1.00 93.12 311 CYS A O 1
ATOM 2511 N N . VAL A 1 312 ? 22.354 -2.202 -14.945 1.00 91.88 312 VAL A N 1
ATOM 2512 C CA . VAL A 1 312 ? 23.290 -3.258 -15.374 1.00 91.88 312 VAL A CA 1
ATOM 2513 C C . VAL A 1 312 ? 24.735 -2.771 -15.540 1.00 91.88 312 VAL A C 1
ATOM 2515 O O . VAL A 1 312 ? 25.650 -3.584 -15.623 1.00 91.88 312 VAL A O 1
ATOM 2518 N N . HIS A 1 313 ? 24.942 -1.454 -15.642 1.00 90.00 313 HIS A N 1
ATOM 2519 C CA . HIS A 1 313 ? 26.259 -0.851 -15.854 1.00 90.00 313 HIS A CA 1
ATOM 2520 C C . HIS A 1 313 ? 26.886 -0.312 -14.560 1.00 90.00 313 HIS A C 1
ATOM 2522 O O . HIS A 1 313 ? 28.064 -0.544 -14.307 1.00 90.00 313 HIS A O 1
ATOM 2528 N N . CYS A 1 314 ? 26.128 0.433 -13.749 1.00 87.38 314 CYS A N 1
ATOM 2529 C CA . CYS A 1 314 ? 26.657 1.100 -12.551 1.00 87.38 314 CYS A CA 1
ATOM 2530 C C . CYS A 1 314 ? 26.060 0.606 -11.227 1.00 87.38 314 CYS A C 1
ATOM 2532 O O . CYS A 1 314 ? 26.405 1.160 -10.189 1.00 87.38 314 CYS A O 1
ATOM 2534 N N . ASN A 1 315 ? 25.172 -0.395 -11.249 1.00 89.19 315 ASN A N 1
ATOM 2535 C CA . ASN A 1 315 ? 24.470 -0.953 -10.083 1.00 89.19 315 ASN A CA 1
ATOM 2536 C C . ASN A 1 315 ? 23.689 0.085 -9.258 1.00 89.19 315 ASN A C 1
ATOM 2538 O O . ASN A 1 315 ? 23.382 -0.119 -8.086 1.00 89.19 315 ASN A O 1
ATOM 2542 N N . HIS A 1 316 ? 23.348 1.222 -9.869 1.00 89.06 316 HIS A N 1
ATOM 2543 C CA . HIS A 1 316 ? 22.506 2.220 -9.228 1.00 89.06 316 HIS A CA 1
ATOM 2544 C C . HIS A 1 316 ? 21.071 1.703 -9.112 1.00 89.06 316 HIS A C 1
ATOM 2546 O O . HIS A 1 316 ? 20.486 1.305 -10.122 1.00 89.06 316 HIS A O 1
ATOM 2552 N N . TYR A 1 317 ? 20.502 1.745 -7.907 1.00 91.88 317 TYR A N 1
ATOM 2553 C CA . TYR A 1 317 ? 19.123 1.330 -7.660 1.00 91.88 317 TYR A CA 1
ATOM 2554 C C . TYR A 1 317 ? 18.125 2.290 -8.307 1.00 91.88 317 TYR A C 1
ATOM 2556 O O . TYR A 1 317 ? 18.217 3.505 -8.160 1.00 91.88 317 TYR A O 1
ATOM 2564 N N . PHE A 1 318 ? 17.131 1.735 -8.989 1.00 94.50 318 PHE A N 1
ATOM 2565 C CA . PHE A 1 318 ? 16.018 2.497 -9.531 1.00 94.50 318 PHE A CA 1
ATOM 2566 C C . PHE A 1 318 ? 15.052 2.900 -8.423 1.00 94.50 318 PHE A C 1
ATOM 2568 O O . PHE A 1 318 ? 14.633 2.078 -7.604 1.00 94.50 318 PHE A O 1
ATOM 2575 N N . ILE A 1 319 ? 14.668 4.172 -8.433 1.00 94.19 319 ILE A N 1
ATOM 2576 C CA . ILE A 1 319 ? 13.689 4.733 -7.509 1.00 94.19 319 ILE A CA 1
ATOM 2577 C C . ILE A 1 319 ? 12.388 4.903 -8.275 1.00 94.19 319 ILE A C 1
ATOM 2579 O O . ILE A 1 319 ? 12.381 5.472 -9.360 1.00 94.19 319 ILE A O 1
ATOM 2583 N N . TYR A 1 320 ? 11.297 4.383 -7.723 1.00 95.75 320 TYR A N 1
ATOM 2584 C CA . TYR A 1 320 ? 10.025 4.274 -8.428 1.00 95.75 320 TYR A CA 1
ATOM 2585 C C . TYR A 1 320 ? 9.012 5.308 -7.941 1.00 95.75 320 TYR A C 1
ATOM 2587 O O . TYR A 1 320 ? 8.930 5.583 -6.741 1.00 95.75 320 TYR A O 1
ATOM 2595 N N . SER A 1 321 ? 8.194 5.813 -8.863 1.00 96.31 321 SER A N 1
ATOM 2596 C CA . SER A 1 321 ? 6.947 6.507 -8.540 1.00 96.31 321 SER A CA 1
ATOM 2597 C C . SER A 1 321 ? 5.920 5.492 -8.044 1.00 96.31 321 SER A C 1
ATOM 2599 O O . SER A 1 321 ? 5.502 4.618 -8.797 1.00 96.31 321 SER A O 1
ATOM 2601 N N . PHE A 1 322 ? 5.462 5.589 -6.797 1.00 94.19 322 PHE A N 1
ATOM 2602 C CA . PHE A 1 322 ? 4.529 4.611 -6.211 1.00 94.19 322 PHE A CA 1
ATOM 2603 C C . PHE A 1 322 ? 3.055 4.812 -6.631 1.00 94.19 322 PHE A C 1
ATOM 2605 O O . PHE A 1 322 ? 2.134 4.449 -5.904 1.00 94.19 322 PHE A O 1
ATOM 2612 N N . ILE A 1 323 ? 2.819 5.392 -7.808 1.00 94.19 323 ILE A N 1
ATOM 2613 C CA . ILE A 1 323 ? 1.517 5.392 -8.495 1.00 94.19 323 ILE A CA 1
ATOM 2614 C C . ILE A 1 323 ? 1.676 4.758 -9.876 1.00 94.19 323 ILE A C 1
ATOM 2616 O O . ILE A 1 323 ? 0.908 3.863 -10.223 1.00 94.19 323 ILE A O 1
ATOM 2620 N N . THR A 1 324 ? 2.692 5.187 -10.630 1.00 95.12 324 THR A N 1
ATOM 2621 C CA . THR A 1 324 ? 2.923 4.749 -12.014 1.00 95.12 324 THR A CA 1
ATOM 2622 C C . THR A 1 324 ? 3.945 3.626 -12.159 1.00 95.12 324 THR A C 1
ATOM 2624 O O . THR A 1 324 ? 3.994 2.988 -13.201 1.00 95.12 324 THR A O 1
ATOM 2627 N N . PHE A 1 325 ? 4.746 3.360 -11.124 1.00 96.25 325 PHE A N 1
ATOM 2628 C CA . PHE A 1 325 ? 5.888 2.435 -11.120 1.00 96.25 325 PHE A CA 1
ATOM 2629 C C . PHE A 1 325 ? 6.973 2.742 -12.162 1.00 96.25 325 PHE A C 1
ATOM 2631 O O . PHE A 1 325 ? 7.826 1.899 -12.445 1.00 96.25 325 PHE A O 1
ATOM 2638 N N . GLU A 1 326 ? 6.990 3.964 -12.684 1.00 95.06 326 GLU A N 1
ATOM 2639 C CA . GLU A 1 326 ? 8.072 4.471 -13.523 1.00 95.06 326 GLU A CA 1
ATOM 2640 C C . GLU A 1 326 ? 9.313 4.782 -12.694 1.00 95.06 326 GLU A C 1
ATOM 2642 O O . GLU A 1 326 ? 9.224 5.123 -11.509 1.00 95.06 326 GLU A O 1
ATOM 2647 N N . VAL A 1 327 ? 10.479 4.667 -13.329 1.00 95.19 327 VAL A N 1
ATOM 2648 C CA . VAL A 1 327 ? 11.751 5.054 -12.717 1.00 95.19 327 VAL A CA 1
ATOM 2649 C C . VAL A 1 327 ? 11.839 6.578 -12.718 1.00 95.19 327 VAL A C 1
ATOM 2651 O O . VAL A 1 327 ? 11.749 7.211 -13.763 1.00 95.19 327 VAL A O 1
ATOM 2654 N N . LEU A 1 328 ? 12.016 7.166 -11.540 1.00 95.19 328 LEU A N 1
ATOM 2655 C CA . LEU A 1 328 ? 12.133 8.605 -11.343 1.00 95.19 328 LEU A CA 1
ATOM 2656 C C . LEU A 1 328 ? 13.578 9.085 -11.554 1.00 95.19 328 LEU A C 1
ATOM 2658 O O . LEU A 1 328 ? 14.510 8.345 -11.219 1.00 95.19 328 LEU A O 1
ATOM 2662 N N . PRO A 1 329 ? 13.785 10.342 -12.003 1.00 93.00 329 PRO A N 1
ATOM 2663 C CA . PRO A 1 329 ? 15.098 10.973 -12.156 1.00 93.00 329 PRO A CA 1
ATOM 2664 C C . PRO A 1 329 ? 15.729 11.383 -10.822 1.00 93.00 329 PRO A C 1
ATOM 2666 O O . PRO A 1 329 ? 16.083 12.543 -10.605 1.00 93.00 329 PRO A O 1
ATOM 2669 N N . LEU A 1 330 ? 15.857 10.411 -9.922 1.00 91.50 330 LEU A N 1
ATOM 2670 C CA . LEU A 1 330 ? 16.490 10.535 -8.619 1.00 91.50 330 LEU A CA 1
ATOM 2671 C C . LEU A 1 330 ? 17.765 9.690 -8.582 1.00 91.50 330 LEU A C 1
ATOM 2673 O O . LEU A 1 330 ? 17.772 8.549 -9.039 1.00 91.50 330 LEU A O 1
ATOM 2677 N N . ILE A 1 331 ? 18.822 10.237 -7.987 1.00 90.19 331 ILE A N 1
ATOM 2678 C CA . ILE A 1 331 ? 20.070 9.529 -7.697 1.00 90.19 331 ILE A CA 1
ATOM 2679 C C . ILE A 1 331 ? 20.262 9.485 -6.188 1.00 90.19 331 ILE A C 1
ATOM 2681 O O . ILE A 1 331 ? 20.364 10.528 -5.545 1.00 90.19 331 ILE A O 1
ATOM 2685 N N . GLN A 1 332 ? 20.353 8.287 -5.613 1.00 88.81 332 GLN A N 1
ATOM 2686 C CA . GLN A 1 332 ? 20.826 8.135 -4.237 1.00 88.81 332 GLN A CA 1
ATOM 2687 C C . GLN A 1 332 ? 22.329 8.447 -4.141 1.00 88.81 332 GLN A C 1
ATOM 2689 O O . GLN A 1 332 ? 23.131 7.821 -4.839 1.00 88.81 332 GLN A O 1
ATOM 2694 N N . PHE A 1 333 ? 22.709 9.343 -3.231 1.00 87.12 333 PHE A N 1
ATOM 2695 C CA . PHE A 1 333 ? 24.105 9.627 -2.896 1.00 87.12 333 PHE A CA 1
ATOM 2696 C C . PHE A 1 333 ? 24.402 9.325 -1.424 1.00 87.12 333 PHE A C 1
ATOM 2698 O O . PHE A 1 333 ? 23.502 9.241 -0.585 1.00 87.12 333 PHE A O 1
ATOM 2705 N N . GLN A 1 334 ? 25.678 9.103 -1.129 1.00 83.69 334 GLN A N 1
ATOM 2706 C CA . GLN A 1 334 ? 26.208 8.960 0.222 1.00 83.69 334 GLN A CA 1
ATOM 2707 C C . GLN A 1 334 ? 26.995 10.214 0.596 1.00 83.69 334 GLN A C 1
ATOM 2709 O O . GLN A 1 334 ? 27.529 10.904 -0.270 1.00 83.69 334 GLN A O 1
ATOM 2714 N N . ILE A 1 335 ? 27.062 10.505 1.887 1.00 81.12 335 ILE A N 1
ATOM 2715 C CA . ILE A 1 335 ? 27.924 11.560 2.420 1.00 81.12 335 ILE A CA 1
ATOM 2716 C C . ILE A 1 335 ? 29.308 10.949 2.638 1.00 81.12 335 ILE A C 1
ATOM 2718 O O . ILE A 1 335 ? 29.391 9.789 3.048 1.00 81.12 335 ILE A O 1
ATOM 2722 N N . ASP A 1 336 ? 30.372 11.687 2.325 1.00 76.56 336 ASP A N 1
ATOM 2723 C CA . ASP A 1 336 ? 31.728 11.200 2.574 1.00 76.56 336 ASP A CA 1
ATOM 2724 C C . ASP A 1 336 ? 31.974 11.049 4.087 1.00 76.56 336 ASP A C 1
ATOM 2726 O O . ASP A 1 336 ? 31.677 11.948 4.877 1.00 76.56 336 ASP A O 1
ATOM 2730 N N . ASP A 1 337 ? 32.432 9.863 4.489 1.00 63.44 337 ASP A N 1
ATOM 2731 C CA . ASP A 1 337 ? 32.275 9.311 5.845 1.00 63.44 337 ASP A CA 1
ATOM 2732 C C . ASP A 1 337 ? 33.239 9.884 6.896 1.00 63.44 337 ASP A C 1
ATOM 2734 O O . ASP A 1 337 ? 33.197 9.449 8.048 1.00 63.44 337 ASP A O 1
ATOM 2738 N N . ASP A 1 338 ? 34.082 10.851 6.534 1.00 59.56 338 ASP A N 1
ATOM 2739 C CA . ASP A 1 338 ? 35.218 11.207 7.381 1.00 59.56 338 ASP A CA 1
ATOM 2740 C C . ASP A 1 338 ? 34.899 12.210 8.504 1.00 59.56 338 ASP A C 1
ATOM 2742 O O . ASP A 1 338 ? 35.666 12.220 9.453 1.00 59.56 338 ASP A O 1
ATOM 2746 N N . ASP A 1 339 ? 33.778 12.962 8.497 1.00 59.75 339 ASP A N 1
ATOM 2747 C CA . ASP A 1 339 ? 33.427 13.870 9.627 1.00 59.75 339 ASP A CA 1
ATOM 2748 C C . ASP A 1 339 ? 31.970 14.397 9.692 1.00 59.75 339 ASP A C 1
ATOM 2750 O O . ASP A 1 339 ? 31.611 15.097 10.640 1.00 59.75 339 ASP A O 1
ATOM 2754 N N . ILE A 1 340 ? 31.098 14.114 8.715 1.00 72.44 340 ILE A N 1
ATOM 2755 C CA . ILE A 1 340 ? 29.802 14.813 8.604 1.00 72.44 340 ILE A CA 1
ATOM 2756 C C . ILE A 1 340 ? 28.675 13.991 9.236 1.00 72.44 340 ILE A C 1
ATOM 2758 O O . ILE A 1 340 ? 28.370 12.877 8.805 1.00 72.44 340 ILE A O 1
ATOM 2762 N N . SER A 1 341 ? 27.999 14.562 10.235 1.00 81.19 341 SER A N 1
ATOM 2763 C CA . SER A 1 341 ? 26.793 13.948 10.808 1.00 81.19 341 SER A CA 1
ATOM 2764 C C . SER A 1 341 ? 25.568 14.128 9.901 1.00 81.19 341 SER A C 1
ATOM 2766 O O . SER A 1 341 ? 25.452 15.123 9.192 1.00 81.19 341 SER A O 1
ATOM 2768 N N . ASP A 1 342 ? 24.585 13.223 9.973 1.00 80.06 342 ASP A N 1
ATOM 2769 C CA . ASP A 1 342 ? 23.336 13.337 9.196 1.00 80.06 342 ASP A CA 1
ATOM 2770 C C . ASP A 1 342 ? 22.608 14.681 9.421 1.00 80.06 342 ASP A C 1
ATOM 2772 O O . ASP A 1 342 ? 21.965 15.207 8.513 1.00 80.06 342 ASP A O 1
ATOM 2776 N N . LYS A 1 343 ? 22.714 15.249 10.633 1.00 81.62 343 LYS A N 1
ATOM 2777 C CA . LYS A 1 343 ? 22.149 16.565 10.974 1.00 81.62 343 LYS A CA 1
ATOM 2778 C C . LYS A 1 343 ? 22.929 17.696 10.315 1.00 81.62 343 LYS A C 1
ATOM 2780 O O . LYS A 1 343 ? 22.320 18.561 9.698 1.00 81.62 343 LYS A O 1
ATOM 2785 N N . GLU A 1 344 ? 24.255 17.640 10.395 1.00 83.00 344 GLU A N 1
ATOM 2786 C CA . GLU A 1 344 ? 25.137 18.606 9.743 1.00 83.00 344 GLU A CA 1
ATOM 2787 C C . GLU A 1 344 ? 24.948 18.578 8.223 1.00 83.00 344 GLU A C 1
ATOM 2789 O O . GLU A 1 344 ? 24.844 19.627 7.605 1.00 83.00 344 GLU A O 1
ATOM 2794 N N . ALA A 1 345 ? 24.785 17.405 7.609 1.00 81.88 345 ALA A N 1
ATOM 2795 C CA . ALA A 1 345 ? 24.487 17.309 6.182 1.00 81.88 345 ALA A CA 1
ATOM 2796 C C . ALA A 1 345 ? 23.167 18.002 5.809 1.00 81.88 345 ALA A C 1
ATOM 2798 O O . ALA A 1 345 ? 23.105 18.706 4.803 1.00 81.88 345 ALA A O 1
ATOM 2799 N N . ILE A 1 346 ? 22.119 17.849 6.626 1.00 83.44 346 ILE A N 1
ATOM 2800 C CA . ILE A 1 346 ? 20.846 18.557 6.425 1.00 83.44 346 ILE A CA 1
ATOM 2801 C C . ILE A 1 346 ? 21.027 20.071 6.593 1.00 83.44 346 ILE A C 1
ATOM 2803 O O . ILE A 1 346 ? 20.426 20.833 5.839 1.00 83.44 346 ILE A O 1
ATOM 2807 N N . GLU A 1 347 ? 21.828 20.520 7.558 1.00 83.56 347 GLU A N 1
ATOM 2808 C CA . GLU A 1 347 ? 22.141 21.941 7.748 1.00 83.56 347 GLU A CA 1
ATOM 2809 C C . GLU A 1 347 ? 22.913 22.512 6.555 1.00 83.56 347 GLU A C 1
ATOM 2811 O O . GLU A 1 347 ? 22.538 23.566 6.053 1.00 83.56 347 GLU A O 1
ATOM 2816 N N . LEU A 1 348 ? 23.907 21.786 6.034 1.00 81.69 348 LEU A N 1
ATOM 2817 C CA . LEU A 1 348 ? 24.690 22.189 4.861 1.00 81.69 348 LEU A CA 1
ATOM 2818 C C . LEU A 1 348 ? 23.827 22.290 3.597 1.00 81.69 348 LEU A C 1
ATOM 2820 O O . LEU A 1 348 ? 23.963 23.250 2.854 1.00 81.69 348 LEU A O 1
ATOM 2824 N N . ILE A 1 349 ? 22.899 21.352 3.379 1.00 82.62 349 ILE A N 1
ATOM 2825 C CA . ILE A 1 349 ? 21.960 21.397 2.240 1.00 82.62 349 ILE A CA 1
ATOM 2826 C C . ILE A 1 349 ? 20.969 22.567 2.366 1.00 82.62 349 ILE A C 1
ATOM 2828 O O . ILE A 1 349 ? 20.451 23.068 1.370 1.00 82.62 349 ILE A O 1
ATOM 2832 N N . ASN A 1 350 ? 20.643 22.972 3.596 1.00 82.31 350 ASN A N 1
ATOM 2833 C CA . ASN A 1 350 ? 19.723 24.078 3.858 1.00 82.31 350 ASN A CA 1
ATOM 2834 C C . ASN A 1 350 ? 20.411 25.448 3.912 1.00 82.31 350 ASN A C 1
ATOM 2836 O O . ASN A 1 350 ? 19.698 26.451 3.951 1.00 82.31 350 ASN A O 1
ATOM 2840 N N . ALA A 1 351 ? 21.743 25.489 3.965 1.00 80.62 351 ALA A N 1
ATOM 2841 C CA . ALA A 1 351 ? 22.514 26.720 3.993 1.00 80.62 351 ALA A CA 1
ATOM 2842 C C . ALA A 1 351 ? 22.472 27.427 2.631 1.00 80.62 351 ALA A C 1
ATOM 2844 O O . ALA A 1 351 ? 22.309 26.794 1.588 1.00 80.62 351 ALA A O 1
ATOM 2845 N N . GLU A 1 352 ? 22.614 28.752 2.643 1.00 71.56 352 GLU A N 1
ATOM 2846 C CA . GLU A 1 352 ? 22.740 29.516 1.404 1.00 71.56 352 GLU A CA 1
ATOM 2847 C C . GLU A 1 352 ? 24.102 29.223 0.751 1.00 71.56 352 GLU A C 1
ATOM 2849 O O . GLU A 1 352 ? 25.126 29.226 1.448 1.00 71.56 352 GLU A O 1
ATOM 2854 N N . PRO A 1 353 ? 24.138 28.943 -0.565 1.00 68.00 353 PRO A N 1
ATOM 2855 C CA . PRO A 1 353 ? 25.388 28.678 -1.260 1.00 68.00 353 PRO A CA 1
ATOM 2856 C C . PRO A 1 353 ? 26.267 29.940 -1.261 1.00 68.00 353 PRO A C 1
ATOM 2858 O O . PRO A 1 353 ? 25.743 31.052 -1.334 1.00 68.00 353 PRO A O 1
ATOM 2861 N N . PRO A 1 354 ? 27.604 29.808 -1.208 1.00 67.19 354 PRO A N 1
ATOM 2862 C CA . PRO A 1 354 ? 28.498 30.959 -1.303 1.00 67.19 354 PRO A CA 1
ATOM 2863 C C . PRO A 1 354 ? 28.291 31.701 -2.637 1.00 67.19 354 PRO A C 1
ATOM 2865 O O . PRO A 1 354 ? 28.220 31.059 -3.683 1.00 67.19 354 PRO A O 1
ATOM 2868 N N . ASP A 1 355 ? 28.264 33.042 -2.601 1.00 56.81 355 ASP A N 1
ATOM 2869 C CA . ASP A 1 355 ? 27.891 33.987 -3.686 1.00 56.81 355 ASP A CA 1
ATOM 2870 C C . ASP A 1 355 ? 28.607 33.826 -5.051 1.00 56.81 355 ASP A C 1
ATOM 2872 O O . ASP A 1 355 ? 28.341 34.565 -5.995 1.00 56.81 355 ASP A O 1
ATOM 2876 N N . ASN A 1 356 ? 29.523 32.871 -5.199 1.00 53.31 356 ASN A N 1
ATOM 2877 C CA . ASN A 1 356 ? 30.301 32.649 -6.409 1.00 53.31 356 ASN A CA 1
ATOM 2878 C C . ASN A 1 356 ? 30.457 31.154 -6.712 1.00 53.31 356 ASN A C 1
ATOM 2880 O O . ASN A 1 356 ? 31.504 30.586 -6.398 1.00 53.31 356 ASN A O 1
ATOM 2884 N N . GLN A 1 357 ? 29.473 30.537 -7.379 1.00 54.34 357 GLN A N 1
ATOM 2885 C CA . GLN A 1 357 ? 29.698 29.482 -8.382 1.00 54.34 357 GLN A CA 1
ATOM 2886 C C . GLN A 1 357 ? 28.407 29.059 -9.103 1.00 54.34 357 GLN A C 1
ATOM 2888 O O . GLN A 1 357 ? 27.346 28.911 -8.512 1.00 54.34 357 GLN A O 1
ATOM 2893 N N . ASN A 1 358 ? 28.526 28.877 -10.421 1.00 49.25 358 ASN A N 1
ATOM 2894 C CA . ASN A 1 358 ? 27.455 28.514 -11.348 1.00 49.25 358 ASN A CA 1
ATOM 2895 C C . ASN A 1 358 ? 26.657 27.271 -10.905 1.00 49.25 358 ASN A C 1
ATOM 2897 O O . ASN A 1 358 ? 27.246 26.236 -10.596 1.00 49.25 358 ASN A O 1
ATOM 2901 N N . ASN A 1 359 ? 25.332 27.336 -11.074 1.00 50.56 359 ASN A N 1
ATOM 2902 C CA . ASN A 1 359 ? 24.320 26.280 -10.872 1.00 50.56 359 ASN A CA 1
ATOM 2903 C C . ASN A 1 359 ? 24.543 24.947 -11.640 1.00 50.56 359 ASN A C 1
ATOM 2905 O O . ASN A 1 359 ? 23.689 24.068 -11.605 1.00 50.56 359 ASN A O 1
ATOM 2909 N N . ASN A 1 360 ? 25.680 24.7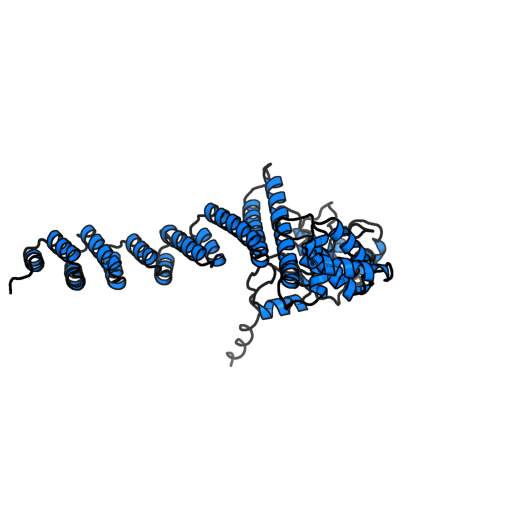54 -12.318 1.00 54.44 360 ASN A N 1
ATOM 2910 C CA . ASN A 1 360 ? 25.984 23.576 -13.145 1.00 54.44 360 ASN A CA 1
ATOM 2911 C C . ASN A 1 360 ? 26.807 22.498 -12.414 1.00 54.44 360 ASN A C 1
ATOM 2913 O O . ASN A 1 360 ? 27.327 21.577 -13.053 1.00 54.44 360 ASN A O 1
ATOM 2917 N N . PHE A 1 361 ? 26.956 22.603 -11.091 1.00 55.25 361 PHE A N 1
ATOM 2918 C CA . PHE A 1 361 ? 27.707 21.643 -10.277 1.00 55.25 361 PHE A CA 1
ATOM 2919 C C . PHE A 1 361 ? 27.191 20.201 -10.459 1.00 55.25 361 PHE A C 1
ATOM 2921 O O . PHE A 1 361 ? 27.962 19.304 -10.799 1.00 55.25 361 PHE A O 1
ATOM 2928 N N . ILE A 1 362 ? 25.869 20.009 -10.371 1.00 57.50 362 ILE A N 1
ATOM 2929 C CA . ILE A 1 362 ? 25.196 18.705 -10.501 1.00 57.50 362 ILE A CA 1
ATOM 2930 C C . ILE A 1 362 ? 25.489 18.058 -11.863 1.00 57.50 362 ILE A C 1
ATOM 2932 O O . ILE A 1 362 ? 25.876 16.893 -11.937 1.00 57.50 362 ILE A O 1
ATOM 2936 N N . THR A 1 363 ? 25.368 18.820 -12.953 1.00 54.16 363 THR A N 1
ATOM 2937 C CA . THR A 1 363 ? 25.665 18.328 -14.304 1.00 54.16 363 THR A CA 1
ATOM 2938 C C . THR A 1 363 ? 27.141 17.982 -14.476 1.00 54.16 363 THR A C 1
ATOM 2940 O O . THR A 1 363 ? 27.454 16.925 -15.014 1.00 54.16 363 THR A O 1
ATOM 2943 N N . ASN A 1 364 ? 28.061 18.814 -13.986 1.00 53.78 364 ASN A N 1
ATOM 2944 C CA . ASN A 1 364 ? 29.493 18.599 -14.194 1.00 53.78 364 ASN A CA 1
ATOM 2945 C C . ASN A 1 364 ? 30.031 17.415 -13.378 1.00 53.78 364 ASN A C 1
ATOM 2947 O O . ASN A 1 364 ? 30.854 16.654 -13.887 1.00 53.78 364 ASN A O 1
ATOM 2951 N N . GLU A 1 365 ? 29.543 17.200 -12.156 1.00 57.59 365 GLU A N 1
ATOM 2952 C CA . GLU A 1 365 ? 29.957 16.050 -11.353 1.00 57.59 365 GLU A CA 1
ATOM 2953 C C . GLU A 1 365 ? 29.308 14.739 -11.776 1.00 57.59 365 GLU A C 1
ATOM 2955 O O . GLU A 1 365 ? 30.016 13.739 -11.848 1.00 57.59 365 GLU A O 1
ATOM 2960 N N . ILE A 1 366 ? 28.016 14.708 -12.128 1.00 56.72 366 ILE A N 1
ATOM 2961 C CA . ILE A 1 366 ? 27.386 13.489 -12.669 1.00 56.72 366 ILE A CA 1
ATOM 2962 C C . ILE A 1 366 ? 28.070 13.086 -13.990 1.00 56.72 366 ILE A C 1
ATOM 2964 O O . ILE A 1 366 ? 28.319 11.903 -14.234 1.00 56.72 366 ILE A O 1
ATOM 2968 N N . ILE A 1 367 ? 28.455 14.062 -14.825 1.00 52.78 367 ILE A N 1
ATOM 2969 C CA . ILE A 1 367 ? 29.192 13.812 -16.073 1.00 52.78 367 ILE A CA 1
ATOM 2970 C C . ILE A 1 367 ? 30.621 13.308 -15.803 1.00 52.78 367 ILE A C 1
ATOM 2972 O O . ILE A 1 367 ? 31.068 12.385 -16.491 1.00 52.78 367 ILE A O 1
ATOM 2976 N N . ASN A 1 368 ? 31.325 13.855 -14.806 1.00 52.56 368 ASN A N 1
ATOM 2977 C CA . ASN A 1 368 ? 32.703 13.466 -14.483 1.00 52.56 368 ASN A CA 1
ATOM 2978 C C . ASN A 1 368 ? 32.798 12.168 -13.653 1.00 52.56 368 ASN A C 1
ATOM 2980 O O . ASN A 1 368 ? 33.760 11.413 -13.806 1.00 52.56 368 ASN A O 1
ATOM 2984 N N . ASN A 1 369 ? 31.789 11.845 -12.836 1.00 55.88 369 ASN A N 1
ATOM 2985 C CA . ASN A 1 369 ? 31.746 10.659 -11.968 1.00 55.88 369 ASN A CA 1
ATOM 2986 C C . ASN A 1 369 ? 31.172 9.397 -12.638 1.00 55.88 369 ASN A C 1
ATOM 2988 O O . ASN A 1 369 ? 30.967 8.396 -11.951 1.00 55.88 369 ASN A O 1
ATOM 2992 N N . LYS A 1 370 ? 31.019 9.364 -13.974 1.00 52.03 370 LYS A N 1
ATOM 2993 C CA . LYS A 1 370 ? 30.533 8.202 -14.763 1.00 52.03 370 LYS A CA 1
ATOM 2994 C C . LYS A 1 370 ? 31.232 6.854 -14.481 1.00 52.03 370 LYS A C 1
ATOM 2996 O O . LYS A 1 370 ? 30.765 5.821 -14.955 1.00 52.03 370 LYS A O 1
ATOM 3001 N N . LYS A 1 371 ? 32.346 6.845 -13.738 1.00 49.53 371 LYS A N 1
ATOM 3002 C CA . LYS A 1 371 ? 33.133 5.656 -13.371 1.00 49.53 371 LYS A CA 1
ATOM 3003 C C . LYS A 1 371 ? 32.978 5.180 -11.918 1.00 49.53 371 LYS A C 1
ATOM 3005 O O . LYS A 1 371 ? 33.440 4.080 -11.624 1.00 49.53 371 LYS A O 1
ATOM 3010 N N . LYS A 1 372 ? 32.371 5.949 -11.004 1.00 53.25 372 LYS A N 1
ATOM 3011 C CA . LYS A 1 372 ? 32.165 5.508 -9.610 1.00 53.25 372 LYS A CA 1
ATOM 3012 C C . LYS A 1 372 ? 30.797 4.830 -9.468 1.00 53.25 372 LYS A C 1
ATOM 3014 O O . LYS A 1 372 ? 29.787 5.360 -9.917 1.00 53.25 372 LYS A O 1
ATOM 3019 N N . GLN A 1 373 ? 30.769 3.659 -8.827 1.00 58.75 373 GLN A N 1
ATOM 3020 C CA . GLN A 1 373 ? 29.535 2.902 -8.550 1.00 58.75 373 GLN A CA 1
ATOM 3021 C C . GLN A 1 373 ? 28.576 3.653 -7.607 1.00 58.75 373 GLN A C 1
ATOM 3023 O O . GLN A 1 373 ? 27.376 3.397 -7.621 1.00 58.75 373 GLN A O 1
ATOM 3028 N N . GLN A 1 374 ? 29.086 4.599 -6.809 1.00 66.62 374 GLN A N 1
ATOM 3029 C CA . GLN A 1 374 ? 28.304 5.318 -5.808 1.00 66.62 374 GLN A CA 1
ATOM 3030 C C . GLN A 1 374 ? 28.734 6.788 -5.732 1.00 66.62 374 GLN A C 1
ATOM 3032 O O . GLN A 1 374 ? 29.924 7.076 -5.580 1.00 66.62 374 GLN A O 1
ATOM 3037 N N . LEU A 1 375 ? 27.769 7.705 -5.872 1.00 76.31 375 LEU A N 1
ATOM 3038 C CA . LEU A 1 375 ? 27.988 9.146 -5.741 1.00 76.31 375 LEU A CA 1
ATOM 3039 C C . LEU A 1 375 ? 28.227 9.455 -4.259 1.00 76.31 375 LEU A C 1
ATOM 3041 O O . LEU A 1 375 ? 27.339 9.229 -3.436 1.00 76.31 375 LEU A O 1
ATOM 3045 N N . LYS A 1 376 ? 29.436 9.907 -3.927 1.00 80.44 376 LYS A N 1
ATOM 3046 C CA . LYS A 1 376 ? 29.815 10.361 -2.587 1.00 80.44 376 LYS A CA 1
ATOM 3047 C C . LYS A 1 376 ? 30.041 11.859 -2.648 1.00 80.44 376 LYS A C 1
ATOM 3049 O O . LYS A 1 376 ? 30.832 12.270 -3.493 1.00 80.44 376 LYS A O 1
ATOM 3054 N N . LEU A 1 377 ? 29.338 12.612 -1.804 1.00 79.38 377 LEU A N 1
ATOM 3055 C CA . LEU A 1 377 ? 29.424 14.068 -1.783 1.00 79.38 377 LEU A CA 1
ATOM 3056 C C . LEU A 1 377 ? 30.192 14.579 -0.562 1.00 79.38 377 LEU A C 1
ATOM 3058 O O . LEU A 1 377 ? 29.940 14.140 0.566 1.00 79.38 377 LEU A O 1
ATOM 3062 N N . SER A 1 378 ? 31.106 15.519 -0.801 1.00 80.12 378 SER A N 1
ATOM 3063 C CA . SER A 1 378 ? 31.910 16.195 0.221 1.00 80.12 378 SER A CA 1
ATOM 3064 C C . SER A 1 378 ? 31.202 17.433 0.801 1.00 80.12 378 SER A C 1
ATOM 3066 O O . SER A 1 378 ? 30.187 17.904 0.285 1.00 80.12 378 SER A O 1
ATOM 3068 N N . ARG A 1 379 ? 31.731 18.003 1.894 1.00 78.81 379 ARG A N 1
ATOM 3069 C CA . ARG A 1 379 ? 31.129 19.156 2.601 1.00 78.81 379 ARG A CA 1
ATOM 3070 C C . ARG A 1 379 ? 30.862 20.358 1.688 1.00 78.81 379 ARG A C 1
ATOM 3072 O O . ARG A 1 379 ? 29.804 20.975 1.776 1.00 78.81 379 ARG A O 1
ATOM 3079 N N . SER A 1 380 ? 31.821 20.693 0.826 1.00 76.56 380 SER A N 1
ATOM 3080 C CA . SER A 1 380 ? 31.709 21.799 -0.135 1.00 76.56 380 SER A CA 1
ATOM 3081 C C . SER A 1 380 ? 30.653 21.539 -1.204 1.00 76.56 380 SER A C 1
ATOM 3083 O O . SER A 1 380 ? 30.001 22.463 -1.673 1.00 76.56 380 SER A O 1
ATOM 3085 N N . GLU A 1 381 ? 30.477 20.278 -1.578 1.00 76.88 381 GLU A N 1
ATOM 3086 C CA . GLU A 1 381 ? 29.540 19.863 -2.615 1.00 76.88 381 GLU A CA 1
ATOM 3087 C C . GLU A 1 381 ? 28.108 19.915 -2.084 1.00 76.88 381 GLU A C 1
ATOM 3089 O O . GLU A 1 381 ? 27.227 20.418 -2.773 1.00 76.88 381 GLU A O 1
ATOM 3094 N N . LEU A 1 382 ? 27.893 19.503 -0.826 1.00 79.50 382 LEU A N 1
ATOM 3095 C CA . LEU A 1 382 ? 26.602 19.617 -0.137 1.00 79.50 382 LEU A CA 1
ATOM 3096 C C . LEU A 1 382 ? 26.117 21.070 -0.016 1.00 79.50 382 LEU A C 1
ATOM 3098 O O . LEU A 1 382 ? 24.926 21.309 -0.192 1.00 79.50 382 LEU A O 1
ATOM 3102 N N . LEU A 1 383 ? 27.025 22.022 0.238 1.00 79.31 383 LEU A N 1
ATOM 3103 C CA . LEU A 1 383 ? 26.715 23.461 0.302 1.00 79.31 383 LEU A CA 1
ATOM 3104 C C . LEU A 1 383 ? 26.287 24.050 -1.049 1.00 79.31 383 LEU A C 1
ATOM 3106 O O . LEU A 1 383 ? 25.556 25.033 -1.092 1.00 79.31 383 LEU A O 1
ATOM 3110 N N . ASN A 1 384 ? 26.746 23.460 -2.153 1.00 76.56 384 ASN A N 1
ATOM 3111 C CA . ASN A 1 384 ? 26.430 23.919 -3.505 1.00 76.56 384 ASN A CA 1
ATOM 3112 C C . ASN A 1 384 ? 25.168 23.252 -4.080 1.00 76.56 384 ASN A C 1
ATOM 3114 O O . ASN A 1 384 ? 24.788 23.533 -5.220 1.00 76.56 384 ASN A O 1
ATOM 3118 N N . LEU A 1 385 ? 24.521 22.345 -3.337 1.00 78.44 385 LEU A N 1
ATOM 3119 C CA . LEU A 1 385 ? 23.290 21.704 -3.786 1.00 78.44 385 LEU A CA 1
ATOM 3120 C C . LEU A 1 385 ? 22.097 22.646 -3.641 1.00 78.44 385 LEU A C 1
ATOM 3122 O O . LEU A 1 385 ? 21.875 23.261 -2.603 1.00 78.44 385 LEU A O 1
ATOM 3126 N N . ASN A 1 386 ? 21.245 22.671 -4.664 1.00 78.31 386 ASN A N 1
ATOM 3127 C CA . ASN A 1 386 ? 19.953 23.325 -4.539 1.00 78.31 386 ASN A CA 1
ATOM 3128 C C . ASN A 1 386 ? 19.046 22.498 -3.618 1.00 78.31 386 ASN A C 1
ATOM 3130 O O . ASN A 1 386 ? 18.654 21.379 -3.965 1.00 78.31 386 ASN A O 1
ATOM 3134 N N . LYS A 1 387 ? 18.660 23.079 -2.479 1.00 79.56 387 LYS A N 1
ATOM 3135 C CA . LYS A 1 387 ? 17.731 22.499 -1.501 1.00 79.56 387 LYS A CA 1
ATOM 3136 C C . LYS A 1 387 ? 16.473 21.897 -2.134 1.00 79.56 387 LYS A C 1
ATOM 3138 O O . LYS A 1 387 ? 16.020 20.841 -1.702 1.00 79.56 387 LYS A O 1
ATOM 3143 N N . ASN A 1 388 ? 15.921 22.531 -3.171 1.00 79.81 388 ASN A N 1
ATOM 3144 C CA . ASN A 1 388 ? 14.683 22.078 -3.817 1.00 79.81 388 ASN A CA 1
ATOM 3145 C C . ASN A 1 388 ? 14.841 20.759 -4.590 1.00 79.81 388 ASN A C 1
ATOM 3147 O O . ASN A 1 388 ? 13.850 20.076 -4.848 1.00 79.81 388 ASN A O 1
ATOM 3151 N N . ASN A 1 389 ? 16.075 20.387 -4.932 1.00 84.00 389 ASN A N 1
ATOM 3152 C CA . ASN A 1 389 ? 16.389 19.176 -5.682 1.00 84.00 389 ASN A CA 1
ATOM 3153 C C . ASN A 1 389 ? 16.882 18.034 -4.787 1.00 84.00 389 ASN A C 1
ATOM 3155 O O . ASN A 1 389 ? 17.166 16.950 -5.294 1.00 84.00 389 ASN A O 1
ATOM 3159 N N . VAL A 1 390 ? 16.968 18.237 -3.470 1.00 87.31 390 VAL A N 1
ATOM 3160 C CA . VAL A 1 390 ? 17.460 17.221 -2.538 1.00 87.31 390 VAL A CA 1
ATOM 3161 C C . VAL A 1 390 ? 16.333 16.707 -1.652 1.00 87.31 390 VAL A C 1
ATOM 3163 O O . VAL A 1 390 ? 15.637 17.459 -0.975 1.00 87.31 390 VAL A O 1
ATOM 3166 N N . PHE A 1 391 ? 16.195 15.386 -1.597 1.00 89.31 391 PHE A N 1
ATOM 3167 C CA . PHE A 1 391 ? 15.292 14.702 -0.683 1.00 89.31 391 PHE A CA 1
ATOM 3168 C C . PHE A 1 391 ? 16.091 13.867 0.310 1.00 89.31 391 PHE A C 1
ATOM 3170 O O . PHE A 1 391 ? 16.914 13.039 -0.068 1.00 89.31 391 PHE A O 1
ATOM 3177 N N . ASN A 1 392 ? 15.799 14.025 1.595 1.00 89.38 392 ASN A N 1
ATOM 3178 C CA . ASN A 1 392 ? 16.227 13.079 2.622 1.00 89.38 392 ASN A CA 1
ATOM 3179 C C . ASN A 1 392 ? 15.182 11.968 2.776 1.00 89.38 392 ASN A C 1
ATOM 3181 O O . ASN A 1 392 ? 14.011 12.169 2.479 1.00 89.38 392 ASN A O 1
ATOM 3185 N N . GLN A 1 393 ? 15.556 10.790 3.247 1.00 85.12 393 GLN A N 1
ATOM 3186 C CA . GLN A 1 393 ? 14.622 9.716 3.562 1.00 85.12 393 GLN A CA 1
ATOM 3187 C C . GLN A 1 393 ? 15.069 9.067 4.862 1.00 85.12 393 GLN A C 1
ATOM 3189 O O . GLN A 1 393 ? 16.120 8.428 4.930 1.00 85.12 393 GLN A O 1
ATOM 3194 N N . ASN A 1 394 ? 14.254 9.248 5.895 1.00 82.12 394 ASN A N 1
ATOM 3195 C CA . ASN A 1 394 ? 14.492 8.684 7.212 1.00 82.12 394 ASN A CA 1
ATOM 3196 C C . ASN A 1 394 ? 13.356 7.711 7.538 1.00 82.12 394 ASN A C 1
ATOM 3198 O O . ASN A 1 394 ? 12.309 8.113 8.038 1.00 82.12 394 ASN A O 1
ATOM 3202 N N . ILE A 1 395 ? 13.540 6.446 7.154 1.00 73.00 395 ILE A N 1
ATOM 3203 C CA . ILE A 1 395 ? 12.575 5.369 7.440 1.00 73.00 395 ILE A CA 1
ATOM 3204 C C . ILE A 1 395 ? 12.828 4.785 8.837 1.00 73.00 395 ILE A C 1
ATOM 3206 O O . ILE A 1 395 ? 11.894 4.397 9.527 1.00 73.00 395 ILE A O 1
ATOM 3210 N N . LEU A 1 396 ? 14.093 4.726 9.255 1.00 67.94 396 LEU A N 1
ATOM 3211 C CA . LEU A 1 396 ? 14.535 4.104 10.497 1.00 67.94 396 LEU A CA 1
ATOM 3212 C C . LEU A 1 396 ? 15.400 5.093 11.262 1.00 67.94 396 LEU A C 1
ATOM 3214 O O . LEU A 1 396 ? 16.451 5.484 10.765 1.00 67.94 396 LEU A O 1
ATOM 3218 N N . LYS A 1 397 ? 15.007 5.416 12.498 1.00 63.75 397 LYS A N 1
ATOM 3219 C CA . LYS A 1 397 ? 15.795 6.288 13.385 1.00 63.75 397 LYS A CA 1
ATOM 3220 C C . LYS A 1 397 ? 17.199 5.731 13.663 1.00 63.75 397 LYS A C 1
ATOM 3222 O O . LYS A 1 397 ? 18.104 6.503 13.953 1.00 63.75 397 LYS A O 1
ATOM 3227 N N . SER A 1 398 ? 17.359 4.409 13.584 1.00 57.06 398 SER A N 1
ATOM 3228 C CA . SER A 1 398 ? 18.603 3.675 13.829 1.00 57.06 398 SER A CA 1
ATOM 3229 C C . SER A 1 398 ? 19.531 3.562 12.611 1.00 57.06 398 SER A C 1
ATOM 3231 O O . SER A 1 398 ? 20.699 3.213 12.782 1.00 57.06 398 SER A O 1
ATOM 3233 N N . LYS A 1 399 ? 19.061 3.851 11.385 1.00 68.06 399 LYS A N 1
ATOM 3234 C CA . LYS A 1 399 ? 19.898 3.839 10.169 1.00 68.06 399 LYS A CA 1
ATOM 3235 C C . LYS A 1 399 ? 20.240 5.261 9.731 1.00 68.06 399 LYS A C 1
ATOM 3237 O O . LYS A 1 399 ? 19.466 6.187 9.953 1.00 68.06 399 LYS A O 1
ATOM 3242 N N . ARG A 1 400 ? 21.379 5.407 9.043 1.00 71.31 400 ARG A N 1
ATOM 3243 C CA . ARG A 1 400 ? 21.741 6.676 8.401 1.00 71.31 400 ARG A CA 1
ATOM 3244 C C . ARG A 1 400 ? 20.671 7.115 7.408 1.00 71.31 400 ARG A C 1
ATOM 3246 O O . ARG A 1 400 ? 20.099 6.290 6.684 1.00 71.31 400 ARG A O 1
ATOM 3253 N N . ILE A 1 401 ? 20.439 8.420 7.366 1.00 82.38 401 ILE A N 1
ATOM 3254 C CA . ILE A 1 401 ? 19.514 9.051 6.430 1.00 82.38 401 ILE A CA 1
ATOM 3255 C C . ILE A 1 401 ? 19.995 8.794 4.999 1.00 82.38 401 ILE A C 1
ATOM 3257 O O . ILE A 1 401 ? 21.165 8.978 4.669 1.00 82.38 401 ILE A O 1
ATOM 3261 N N . LYS A 1 402 ? 19.077 8.367 4.128 1.00 87.19 402 LYS A N 1
ATOM 3262 C CA . LYS A 1 402 ? 19.362 8.259 2.693 1.00 87.19 402 LYS A CA 1
ATOM 3263 C C . LYS A 1 402 ? 19.086 9.597 2.029 1.00 87.19 402 LYS A C 1
ATOM 3265 O O . LYS A 1 402 ? 18.031 10.182 2.264 1.00 87.19 402 LYS A O 1
ATOM 3270 N N . PHE A 1 403 ? 19.994 10.047 1.176 1.00 89.25 403 PHE A N 1
ATOM 3271 C CA . PHE A 1 403 ? 19.830 11.283 0.424 1.00 89.25 403 PHE A CA 1
ATOM 3272 C C . PHE A 1 403 ? 19.665 10.985 -1.060 1.00 89.25 403 PHE A C 1
ATOM 3274 O O . PHE A 1 403 ? 20.304 10.083 -1.604 1.00 89.25 403 PHE A O 1
ATOM 3281 N N . PHE A 1 404 ? 18.778 11.739 -1.696 1.00 90.50 404 PHE A N 1
ATOM 3282 C CA . PHE A 1 404 ? 18.415 11.598 -3.094 1.00 90.50 404 PHE A CA 1
ATOM 3283 C C . PHE A 1 404 ? 18.489 12.955 -3.775 1.00 90.50 404 PHE A C 1
ATOM 3285 O O . PHE A 1 404 ? 17.961 13.936 -3.258 1.00 90.50 404 PHE A O 1
ATOM 3292 N N . LEU A 1 405 ? 19.116 12.990 -4.943 1.00 88.88 405 LEU A N 1
ATOM 3293 C CA . LEU A 1 405 ? 19.249 14.171 -5.779 1.00 88.88 405 LEU A CA 1
ATOM 3294 C C . LEU A 1 405 ? 18.367 14.030 -7.017 1.00 88.88 405 LEU A C 1
ATOM 3296 O O . LEU A 1 405 ? 18.471 13.041 -7.742 1.00 88.88 405 LEU A O 1
ATOM 3300 N N . LYS A 1 406 ? 17.515 15.018 -7.265 1.00 89.62 406 LYS A N 1
ATOM 3301 C CA . LYS A 1 406 ? 16.740 15.168 -8.495 1.00 89.62 406 LYS A CA 1
ATOM 3302 C C . LYS A 1 406 ? 17.633 15.737 -9.597 1.00 89.62 406 LYS A C 1
ATOM 3304 O O . LYS A 1 406 ? 18.279 16.759 -9.396 1.00 89.62 406 LYS A O 1
ATOM 3309 N N . VAL A 1 407 ? 17.662 15.061 -10.746 1.00 86.44 407 VAL A N 1
ATOM 3310 C CA . VAL A 1 407 ? 18.596 15.365 -11.851 1.00 86.44 407 VAL A CA 1
ATOM 3311 C C . VAL A 1 407 ? 17.923 16.074 -13.028 1.00 86.44 407 VAL A C 1
ATOM 3313 O O . VAL A 1 407 ? 18.597 16.749 -13.796 1.00 86.44 407 VAL A O 1
ATOM 3316 N N . ILE A 1 408 ? 16.606 15.917 -13.183 1.00 85.81 408 ILE A N 1
ATOM 3317 C CA . ILE A 1 408 ? 15.824 16.526 -14.269 1.00 85.81 408 ILE A CA 1
ATOM 3318 C C . ILE A 1 408 ? 14.830 17.498 -13.646 1.00 85.81 408 ILE A C 1
ATOM 3320 O O . ILE A 1 408 ? 13.881 17.059 -12.994 1.00 85.81 408 ILE A O 1
ATOM 3324 N N . ASP A 1 409 ? 15.050 18.799 -13.823 1.00 81.62 409 ASP A N 1
ATOM 3325 C CA . ASP A 1 409 ? 14.283 19.859 -13.160 1.00 81.62 409 ASP A CA 1
ATOM 3326 C C . ASP A 1 409 ? 12.817 19.904 -13.607 1.00 81.62 409 ASP A C 1
ATOM 3328 O O . ASP A 1 409 ? 11.931 20.170 -12.788 1.00 81.62 409 ASP A O 1
ATOM 3332 N N . GLU A 1 410 ? 12.539 19.537 -14.857 1.00 87.38 410 GLU A N 1
ATOM 3333 C CA . GLU A 1 410 ? 11.205 19.529 -15.458 1.00 87.38 410 GLU A CA 1
ATOM 3334 C C . GLU A 1 410 ? 10.264 18.521 -14.783 1.00 87.38 410 GLU A C 1
ATOM 3336 O O . GLU A 1 410 ? 9.058 18.757 -14.679 1.00 87.38 410 GLU A O 1
ATOM 3341 N N . VAL A 1 411 ? 10.801 17.406 -14.273 1.00 88.88 411 VAL A N 1
ATOM 3342 C CA . VAL A 1 411 ? 10.001 16.356 -13.632 1.00 88.88 411 VAL A CA 1
ATOM 3343 C C . VAL A 1 411 ? 9.723 16.738 -12.182 1.00 88.88 411 VAL A C 1
ATOM 3345 O O . VAL A 1 411 ? 10.595 16.684 -11.315 1.00 88.88 411 VAL A O 1
ATOM 3348 N N . LYS A 1 412 ? 8.488 17.125 -11.870 1.00 92.50 412 LYS A N 1
ATOM 3349 C CA . LYS A 1 412 ? 8.093 17.454 -10.494 1.00 92.50 412 LYS A CA 1
ATOM 3350 C C . LYS A 1 412 ? 7.938 16.177 -9.669 1.00 92.50 412 LYS A C 1
ATOM 3352 O O . LYS A 1 412 ? 7.118 15.320 -9.984 1.00 92.50 412 LYS A O 1
ATOM 3357 N N . ILE A 1 413 ? 8.709 16.065 -8.589 1.00 94.25 413 ILE A N 1
ATOM 3358 C CA . ILE A 1 413 ? 8.713 14.898 -7.701 1.00 94.25 413 ILE A CA 1
ATOM 3359 C C . ILE A 1 413 ? 8.296 15.336 -6.305 1.00 94.25 413 ILE A C 1
ATOM 3361 O O . ILE A 1 413 ? 8.804 16.327 -5.783 1.00 94.25 413 ILE A O 1
ATOM 3365 N N . ILE A 1 414 ? 7.403 14.569 -5.688 1.00 93.81 414 ILE A N 1
ATOM 3366 C CA . ILE A 1 414 ? 6.997 14.745 -4.295 1.00 93.81 414 ILE A CA 1
ATOM 3367 C C . ILE A 1 414 ? 7.345 13.486 -3.502 1.00 93.81 414 ILE A C 1
ATOM 3369 O O . ILE A 1 414 ? 7.175 12.359 -3.967 1.00 93.81 414 ILE A O 1
ATOM 3373 N N . LYS A 1 415 ? 7.806 13.686 -2.266 1.00 93.69 415 LYS A N 1
ATOM 3374 C CA . LYS A 1 415 ? 7.982 12.632 -1.267 1.00 93.69 415 LYS A CA 1
ATOM 3375 C C . LYS A 1 415 ? 6.897 12.771 -0.203 1.00 93.69 415 LYS A C 1
ATOM 3377 O O . LYS A 1 415 ? 6.751 13.836 0.394 1.00 93.69 415 LYS A O 1
ATOM 3382 N N . CYS A 1 416 ? 6.160 11.701 0.083 1.00 91.81 416 CYS A N 1
ATOM 3383 C CA . CYS A 1 416 ? 5.183 11.722 1.171 1.00 91.81 416 CYS A CA 1
ATOM 3384 C C . CYS A 1 416 ? 5.888 11.849 2.532 1.00 91.81 416 CYS A C 1
ATOM 3386 O O . CYS A 1 416 ? 6.844 11.128 2.814 1.00 91.81 416 CYS A O 1
ATOM 3388 N N . GLN A 1 417 ? 5.388 12.731 3.399 1.00 87.44 417 GLN A N 1
ATOM 3389 C CA . GLN A 1 417 ? 5.966 12.973 4.727 1.00 87.44 417 GLN A CA 1
ATOM 3390 C C . GLN A 1 417 ? 5.802 11.781 5.684 1.00 87.44 417 GLN A C 1
ATOM 3392 O O . GLN A 1 417 ? 6.628 11.596 6.574 1.00 87.44 417 GLN A O 1
ATOM 3397 N N . PHE A 1 418 ? 4.780 10.946 5.475 1.00 86.88 418 PHE A N 1
ATOM 3398 C CA . PHE A 1 418 ? 4.483 9.802 6.338 1.00 86.88 418 PHE A CA 1
ATOM 3399 C C . PHE A 1 418 ? 5.168 8.524 5.845 1.00 86.88 418 PHE A C 1
ATOM 3401 O O . PHE A 1 418 ? 6.035 7.989 6.524 1.00 86.88 418 PHE A O 1
ATOM 3408 N N . CYS A 1 419 ? 4.849 8.058 4.631 1.00 87.94 419 CYS A N 1
ATOM 3409 C CA . CYS A 1 419 ? 5.411 6.803 4.112 1.00 87.94 419 CYS A CA 1
ATOM 3410 C C . CYS A 1 419 ? 6.790 6.935 3.465 1.00 87.94 419 CYS A C 1
ATOM 3412 O O . CYS A 1 419 ? 7.368 5.925 3.068 1.00 87.94 419 CYS A O 1
ATOM 3414 N N . GLN A 1 420 ? 7.296 8.163 3.299 1.00 90.75 420 GLN A N 1
ATOM 3415 C CA . GLN A 1 420 ? 8.601 8.450 2.698 1.00 90.75 420 GLN A CA 1
ATOM 3416 C C . GLN A 1 420 ? 8.776 7.898 1.264 1.00 90.75 420 GLN A C 1
ATOM 3418 O O . GLN A 1 420 ? 9.903 7.820 0.776 1.00 90.75 420 GLN A O 1
ATOM 3423 N N . LYS A 1 421 ? 7.691 7.511 0.574 1.00 92.81 421 LYS A N 1
ATOM 3424 C CA . LYS A 1 421 ? 7.708 7.097 -0.839 1.00 92.81 421 LYS A CA 1
ATOM 3425 C C . LYS A 1 421 ? 7.705 8.307 -1.768 1.00 92.81 421 LYS A C 1
ATOM 3427 O O . LYS A 1 421 ? 7.192 9.368 -1.406 1.00 92.81 421 LYS A O 1
ATOM 3432 N N . PHE A 1 422 ? 8.268 8.111 -2.956 1.00 95.62 422 PHE A N 1
ATOM 3433 C CA . PHE A 1 422 ? 8.346 9.109 -4.016 1.00 95.62 422 PHE A CA 1
ATOM 3434 C C . PHE A 1 422 ? 7.229 8.924 -5.040 1.00 95.62 422 PHE A C 1
ATOM 3436 O O . PHE A 1 422 ? 6.775 7.806 -5.298 1.00 95.62 422 PHE A O 1
ATOM 3443 N N . PHE A 1 423 ? 6.813 10.039 -5.627 1.00 96.00 423 PHE A N 1
ATOM 3444 C CA . PHE A 1 423 ? 5.750 10.117 -6.615 1.00 96.00 423 PHE A CA 1
ATOM 3445 C C . PHE A 1 423 ? 6.071 11.202 -7.639 1.00 96.00 423 PHE A C 1
ATOM 3447 O O . PHE A 1 423 ? 6.702 12.207 -7.298 1.00 96.00 423 PHE A O 1
ATOM 3454 N N . ASN A 1 424 ? 5.566 11.039 -8.861 1.00 95.50 424 ASN A N 1
ATOM 3455 C CA . ASN A 1 424 ? 5.335 12.196 -9.717 1.00 95.50 424 ASN A CA 1
ATOM 3456 C C . ASN A 1 424 ? 4.308 13.117 -9.025 1.00 95.50 424 ASN A C 1
ATOM 3458 O O . ASN A 1 424 ? 3.315 12.644 -8.467 1.00 95.50 424 ASN A O 1
ATOM 3462 N N . SER A 1 425 ? 4.589 14.419 -9.002 1.00 93.12 425 SER A N 1
ATOM 3463 C CA . SER A 1 425 ? 3.764 15.418 -8.321 1.00 93.12 425 SER A CA 1
ATOM 3464 C C . SER A 1 425 ? 2.332 15.447 -8.846 1.00 93.12 425 SER A C 1
ATOM 3466 O O . SER A 1 425 ? 1.404 15.521 -8.043 1.00 93.12 425 SER A O 1
ATOM 3468 N N . ASP A 1 426 ? 2.150 15.382 -10.162 1.00 93.38 426 ASP A N 1
ATOM 3469 C CA . ASP A 1 426 ? 0.840 15.572 -10.784 1.00 93.38 426 ASP A CA 1
ATOM 3470 C C . ASP A 1 426 ? -0.064 14.368 -10.476 1.00 93.38 426 ASP A C 1
ATOM 3472 O O . ASP A 1 426 ? -1.181 14.527 -9.979 1.00 93.38 426 ASP A O 1
ATOM 3476 N N . ASP A 1 427 ? 0.475 13.152 -10.614 1.00 93.75 427 ASP A N 1
ATOM 3477 C CA . ASP A 1 427 ? -0.215 11.913 -10.240 1.00 93.75 427 ASP A CA 1
ATOM 3478 C C . ASP A 1 427 ? -0.580 11.880 -8.751 1.00 93.75 427 ASP A C 1
ATOM 3480 O O . ASP A 1 427 ? -1.668 11.441 -8.367 1.00 93.75 427 ASP A O 1
ATOM 3484 N N . TYR A 1 428 ? 0.331 12.346 -7.890 1.00 93.88 428 TYR A N 1
ATOM 3485 C CA . TYR A 1 428 ? 0.111 12.384 -6.447 1.00 93.88 428 TYR A CA 1
ATOM 3486 C C . TYR A 1 428 ? -0.987 13.373 -6.061 1.00 93.88 428 TYR A C 1
ATOM 3488 O O . TYR A 1 428 ? -1.845 13.040 -5.244 1.00 93.88 428 TYR A O 1
ATOM 3496 N N . GLN A 1 429 ? -1.000 14.561 -6.668 1.00 92.50 429 GLN A N 1
ATOM 3497 C CA . GLN A 1 429 ? -2.046 15.558 -6.446 1.00 92.50 429 GLN A CA 1
ATOM 3498 C C . GLN A 1 429 ? -3.410 15.040 -6.899 1.00 92.50 429 GLN A C 1
ATOM 3500 O O . GLN A 1 429 ? -4.368 15.125 -6.132 1.00 92.50 429 GLN A O 1
ATOM 3505 N N . ILE A 1 430 ? -3.495 14.419 -8.080 1.00 92.12 430 ILE A N 1
ATOM 3506 C CA . ILE A 1 430 ? -4.734 13.791 -8.563 1.00 92.12 430 ILE A CA 1
ATOM 3507 C C . ILE A 1 430 ? -5.206 12.711 -7.580 1.00 92.12 430 ILE A C 1
ATOM 3509 O O . ILE A 1 430 ? -6.376 12.691 -7.196 1.00 92.12 430 ILE A O 1
ATOM 3513 N N . ALA A 1 431 ? -4.301 11.844 -7.114 1.00 90.50 431 ALA A N 1
ATOM 3514 C CA . ALA A 1 431 ? -4.642 10.788 -6.164 1.00 90.50 431 ALA A CA 1
ATOM 3515 C C . ALA A 1 431 ? -5.156 11.338 -4.822 1.00 90.50 431 ALA A C 1
ATOM 3517 O O . ALA A 1 431 ? -6.086 10.763 -4.247 1.00 90.50 431 ALA A O 1
ATOM 3518 N N . ILE A 1 432 ? -4.585 12.443 -4.333 1.00 91.69 432 ILE A N 1
ATOM 3519 C CA . ILE A 1 432 ? -5.049 13.118 -3.114 1.00 91.69 432 ILE A CA 1
ATOM 3520 C C . ILE A 1 432 ? -6.405 13.774 -3.338 1.00 91.69 432 ILE A C 1
ATOM 3522 O O . ILE A 1 432 ? -7.275 13.615 -2.492 1.00 91.69 432 ILE A O 1
ATOM 3526 N N . LEU A 1 433 ? -6.617 14.475 -4.452 1.00 91.19 433 LEU A N 1
ATOM 3527 C CA . LEU A 1 433 ? -7.900 15.121 -4.743 1.00 91.19 433 LEU A CA 1
ATOM 3528 C C . LEU A 1 433 ? -9.042 14.102 -4.836 1.00 91.19 433 LEU A C 1
ATOM 3530 O O . LEU A 1 433 ? -10.149 14.373 -4.386 1.00 91.19 433 LEU A O 1
ATOM 3534 N N . GLN A 1 434 ? -8.766 12.914 -5.377 1.00 89.50 434 GLN A N 1
ATOM 3535 C CA . GLN A 1 434 ? -9.756 11.842 -5.491 1.00 89.50 434 GLN A CA 1
ATOM 3536 C C . GLN A 1 434 ? -10.080 11.171 -4.151 1.00 89.50 434 GLN A C 1
ATOM 3538 O O . GLN A 1 434 ? -11.229 10.816 -3.909 1.00 89.50 434 GLN A O 1
ATOM 3543 N N . ASN A 1 435 ? -9.074 10.951 -3.297 1.00 87.12 435 ASN A N 1
ATOM 3544 C CA . ASN A 1 435 ? -9.217 10.081 -2.124 1.00 87.12 435 ASN A CA 1
ATOM 3545 C C . ASN A 1 435 ? -9.154 10.821 -0.775 1.00 87.12 435 ASN A C 1
ATOM 3547 O O . ASN A 1 435 ? -9.591 10.288 0.240 1.00 87.12 435 ASN A O 1
ATOM 3551 N N . GLY A 1 436 ? -8.588 12.027 -0.730 1.00 87.12 436 GLY A N 1
ATOM 3552 C CA . GLY A 1 436 ? -8.321 12.797 0.493 1.00 87.12 436 GLY A CA 1
ATOM 3553 C C . GLY A 1 436 ? -7.140 12.281 1.330 1.00 87.12 436 GLY A C 1
ATOM 3554 O O . GLY A 1 436 ? -6.923 12.732 2.457 1.00 87.12 436 GLY A O 1
ATOM 3555 N N . TYR A 1 437 ? -6.374 11.314 0.822 1.00 90.31 437 TYR A N 1
ATOM 3556 C CA . TYR A 1 437 ? -5.264 10.683 1.537 1.00 90.31 437 TYR A CA 1
ATOM 3557 C C . TYR A 1 437 ? -4.154 10.207 0.593 1.00 90.31 437 TYR A C 1
ATOM 3559 O O . TYR A 1 437 ? -4.361 10.029 -0.606 1.00 90.31 437 TYR A O 1
ATOM 3567 N N . CYS A 1 438 ? -2.962 9.959 1.146 1.00 92.12 438 CYS A N 1
ATOM 3568 C CA . CYS A 1 438 ? -1.853 9.363 0.396 1.00 92.12 438 CYS A CA 1
ATOM 3569 C C . CYS A 1 438 ? -2.237 7.960 -0.121 1.00 92.12 438 CYS A C 1
ATOM 3571 O O . CYS A 1 438 ? -2.598 7.112 0.695 1.00 92.12 438 CYS A O 1
ATOM 3573 N N . PRO A 1 439 ? -2.083 7.638 -1.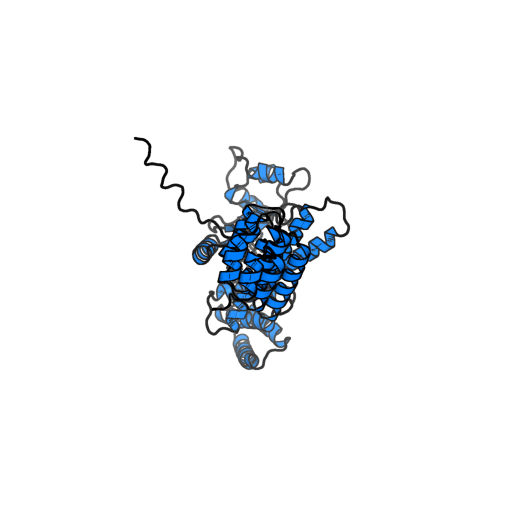421 1.00 91.62 439 PRO A N 1
ATOM 3574 C CA . PRO A 1 439 ? -2.510 6.344 -1.973 1.00 91.62 439 PRO A CA 1
ATOM 3575 C C . PRO A 1 439 ? -1.785 5.138 -1.354 1.00 91.62 439 PRO A C 1
ATOM 3577 O O . PRO A 1 439 ? -2.287 4.018 -1.404 1.00 91.62 439 PRO A O 1
ATOM 3580 N N . VAL A 1 440 ? -0.615 5.370 -0.754 1.00 91.81 440 VAL A N 1
ATOM 3581 C CA . VAL A 1 440 ? 0.282 4.350 -0.201 1.00 91.81 440 VAL A CA 1
ATOM 3582 C C . VAL A 1 440 ? 0.028 4.113 1.294 1.00 91.81 440 VAL A C 1
ATOM 3584 O O . VAL A 1 440 ? -0.258 2.982 1.685 1.00 91.81 440 VAL A O 1
ATOM 3587 N N . CYS A 1 441 ? 0.135 5.134 2.153 1.00 88.50 441 CYS A N 1
ATOM 3588 C CA . CYS A 1 441 ? -0.084 4.968 3.604 1.00 88.50 441 CYS A CA 1
ATOM 3589 C C . CYS A 1 441 ? -1.486 5.326 4.082 1.00 88.50 441 CYS A C 1
ATOM 3591 O O . CYS A 1 441 ? -1.771 5.145 5.260 1.00 88.50 441 CYS A O 1
ATOM 3593 N N . GLN A 1 442 ? -2.339 5.860 3.208 1.00 88.19 442 GLN A N 1
ATOM 3594 C CA . GLN A 1 442 ? -3.709 6.272 3.525 1.00 88.19 442 GLN A CA 1
ATOM 3595 C C . GLN A 1 442 ? -3.815 7.315 4.650 1.00 88.19 442 GLN A C 1
ATOM 3597 O O . GLN A 1 442 ? -4.899 7.593 5.154 1.00 88.19 442 GLN A O 1
ATOM 3602 N N . THR A 1 443 ? -2.703 7.962 5.016 1.00 85.50 443 THR A N 1
ATOM 3603 C CA . THR A 1 443 ? -2.739 9.115 5.913 1.00 85.50 443 THR A CA 1
ATOM 3604 C C . THR A 1 443 ? -3.471 10.252 5.216 1.00 85.50 443 THR A C 1
ATOM 3606 O O . THR A 1 443 ? -3.105 10.626 4.096 1.00 85.50 443 THR A O 1
ATOM 3609 N N . LYS A 1 444 ? -4.501 10.792 5.876 1.00 83.62 444 LYS A N 1
ATOM 3610 C CA . LYS A 1 444 ? -5.226 11.972 5.404 1.00 83.62 444 LYS A CA 1
ATOM 3611 C C . LYS A 1 444 ? -4.264 13.142 5.299 1.00 83.62 444 LYS A C 1
ATOM 3613 O O . LYS A 1 444 ? -3.527 13.436 6.239 1.00 83.62 444 LYS A O 1
ATOM 3618 N N . ILE A 1 445 ? -4.278 13.790 4.147 1.00 77.62 445 ILE A N 1
ATOM 3619 C CA . ILE A 1 445 ? -3.496 14.994 3.912 1.00 77.62 445 ILE A CA 1
ATOM 3620 C C . ILE A 1 445 ? -4.505 16.119 3.981 1.00 77.62 445 ILE A C 1
ATOM 3622 O O . ILE A 1 445 ? -5.471 16.115 3.224 1.00 77.62 445 ILE A O 1
ATOM 3626 N N . GLN A 1 446 ? -4.317 17.039 4.925 1.00 63.72 446 GLN A N 1
ATOM 3627 C CA . GLN A 1 446 ? -5.072 18.283 4.917 1.00 63.72 446 GLN A CA 1
ATOM 3628 C C . GLN A 1 446 ? -4.670 19.012 3.637 1.00 63.72 446 GLN A C 1
ATOM 3630 O O . GLN A 1 446 ? -3.580 19.572 3.540 1.00 63.72 446 GLN A O 1
ATOM 3635 N N . THR A 1 447 ? -5.497 18.899 2.604 1.00 50.19 447 THR A N 1
ATOM 3636 C CA . THR A 1 447 ? -5.392 19.744 1.425 1.00 50.19 447 THR A CA 1
ATOM 3637 C C . THR A 1 447 ? -5.598 21.167 1.915 1.00 50.19 447 THR A C 1
ATOM 3639 O O . THR A 1 447 ? -6.654 21.465 2.468 1.00 50.19 447 THR A O 1
ATOM 3642 N N . PHE A 1 448 ? -4.579 22.015 1.786 1.00 40.81 448 PHE A N 1
ATOM 3643 C CA . PHE A 1 448 ? -4.725 23.449 2.006 1.00 40.81 448 PHE A CA 1
ATOM 3644 C C . PHE A 1 448 ? -5.924 23.951 1.196 1.00 40.81 448 PHE A C 1
ATOM 3646 O O . PHE A 1 448 ? -5.902 23.859 -0.028 1.00 40.81 448 PHE A O 1
ATOM 3653 N N . ASN A 1 449 ? -6.965 24.388 1.903 1.00 40.53 449 ASN A N 1
ATOM 3654 C CA . ASN A 1 449 ? -7.849 25.512 1.595 1.00 40.53 449 ASN A CA 1
ATOM 3655 C C . ASN A 1 449 ? -8.768 25.734 2.816 1.00 40.53 449 ASN A C 1
ATOM 3657 O O . ASN A 1 449 ? -9.252 24.757 3.379 1.00 40.53 449 ASN A O 1
ATOM 3661 N N . ASP A 1 450 ? -8.930 27.006 3.218 1.00 32.22 450 ASP A N 1
ATOM 3662 C CA . ASP A 1 450 ? -9.901 27.572 4.195 1.00 32.22 450 ASP A CA 1
ATOM 3663 C C . ASP A 1 450 ? -9.349 28.283 5.458 1.00 32.22 450 ASP A C 1
ATOM 3665 O O . ASP A 1 450 ? -10.097 28.495 6.411 1.00 32.22 450 ASP A O 1
ATOM 3669 N N . GLN A 1 451 ? -8.085 28.738 5.501 1.00 34.00 451 GLN A N 1
ATOM 3670 C CA . GLN A 1 451 ? -7.629 29.635 6.596 1.00 34.00 451 GLN A CA 1
ATOM 3671 C C . GLN A 1 451 ? -6.897 30.924 6.183 1.00 34.00 451 GLN A C 1
ATOM 3673 O O . GLN A 1 451 ? -6.609 31.741 7.056 1.00 34.00 451 GLN A O 1
ATOM 3678 N N . GLU A 1 452 ? -6.669 31.175 4.891 1.00 31.72 452 GLU A N 1
ATOM 3679 C CA . GLU A 1 452 ? -5.977 32.398 4.428 1.00 31.72 452 GLU A CA 1
ATOM 3680 C C . GLU A 1 452 ? -6.865 33.402 3.671 1.00 31.72 452 GLU A C 1
ATOM 3682 O O . GLU A 1 452 ? -6.378 34.455 3.290 1.00 31.72 452 GLU A O 1
ATOM 3687 N N . PHE A 1 453 ? -8.176 33.158 3.531 1.00 32.47 453 PHE A N 1
ATOM 3688 C CA . PHE A 1 453 ? -9.108 34.107 2.886 1.00 32.47 453 PHE A CA 1
ATOM 3689 C C . PHE A 1 453 ? -10.062 34.853 3.839 1.00 32.47 453 PHE A C 1
ATOM 3691 O O . PHE A 1 453 ? -10.867 35.647 3.376 1.00 32.47 453 PHE A O 1
ATOM 3698 N N . ASN A 1 454 ? -9.953 34.660 5.160 1.00 30.47 454 ASN A N 1
ATOM 3699 C CA . ASN A 1 454 ? -10.788 35.348 6.165 1.00 30.47 454 ASN A CA 1
ATOM 3700 C C . ASN A 1 454 ? -9.960 36.159 7.182 1.00 30.47 454 ASN A C 1
ATOM 3702 O O . ASN A 1 454 ? -10.311 36.226 8.358 1.00 30.47 454 ASN A O 1
ATOM 3706 N N . LYS A 1 455 ? -8.825 36.738 6.768 1.00 30.95 455 LYS A N 1
ATOM 3707 C CA . LYS A 1 455 ? -7.994 37.597 7.638 1.00 30.95 455 LYS A CA 1
ATOM 3708 C C . LYS A 1 455 ? -7.715 39.002 7.093 1.00 30.95 455 LYS A C 1
ATOM 3710 O O . LYS A 1 455 ? -6.867 39.685 7.651 1.00 30.95 455 LYS A O 1
ATOM 3715 N N . GLU A 1 456 ? -8.442 39.459 6.074 1.00 31.48 456 GLU A N 1
ATOM 3716 C CA . GLU A 1 456 ? -8.257 40.813 5.515 1.00 31.48 456 GLU A CA 1
ATOM 3717 C C . GLU A 1 456 ? -9.525 41.693 5.502 1.00 31.48 456 GLU A C 1
ATOM 3719 O O . GLU A 1 456 ? -9.572 42.659 4.751 1.00 31.48 456 GLU A O 1
ATOM 3724 N N . GLU A 1 457 ? -10.535 41.442 6.349 1.00 32.28 457 GLU A N 1
ATOM 3725 C CA . GLU A 1 457 ? -11.724 42.327 6.417 1.00 32.28 457 GLU A CA 1
ATOM 3726 C C . GLU A 1 457 ? -12.081 42.911 7.798 1.00 32.28 457 GLU A C 1
ATOM 3728 O O . GLU A 1 457 ? -13.091 43.595 7.900 1.00 32.28 457 GLU A O 1
ATOM 3733 N N . ASP A 1 458 ? -11.236 42.779 8.827 1.00 33.31 458 ASP A N 1
ATOM 3734 C CA . ASP A 1 458 ? -11.503 43.381 10.152 1.00 33.31 458 ASP A CA 1
ATOM 3735 C C . ASP A 1 458 ? -10.413 44.371 10.610 1.00 33.31 458 ASP A C 1
ATOM 3737 O O . ASP A 1 458 ? -9.993 44.346 11.762 1.00 33.31 458 ASP A O 1
ATOM 3741 N N . ASP A 1 459 ? -9.964 45.262 9.720 1.00 36.91 459 ASP A N 1
ATOM 3742 C CA . ASP A 1 459 ? -9.230 46.482 10.102 1.00 36.91 459 ASP A CA 1
ATOM 3743 C C . ASP A 1 459 ? -9.644 47.675 9.209 1.00 36.91 459 ASP A C 1
ATOM 3745 O O . ASP A 1 459 ? -8.895 48.111 8.330 1.00 36.91 459 ASP A O 1
ATOM 3749 N N . ILE A 1 460 ? -10.854 48.207 9.451 1.00 34.00 460 ILE A N 1
ATOM 3750 C CA . ILE A 1 460 ? -11.222 49.631 9.276 1.00 34.00 460 ILE A CA 1
ATOM 3751 C C . ILE A 1 460 ? -12.076 50.076 10.464 1.00 34.00 460 ILE A C 1
ATOM 3753 O O . ILE A 1 460 ? -13.108 49.416 10.727 1.00 34.00 460 ILE A O 1
#